Protein 9OQA (pdb70)

Nearest PDB structures (foldseek):
  6z9y-assembly3_C  TM=2.873E-01  e=2.207E-04  Pseudomonas aeruginosa PAO1
  1xkh-assembly3_C  TM=3.467E-01  e=3.235E-03  Pseudomonas aeruginosa
  8the-assembly1_A  TM=3.384E-01  e=3.873E-02  Pseudomonas aeruginosa
  6sml-assembly1_B  TM=2.855E-01  e=7.873E-02  Porphyromonas gingivalis W83
  5fr8-assembly2_B  TM=1.910E-01  e=2.779E-03  Acinetobacter baumannii

Structure (mmCIF, N/CA/C/O backbone):
data_9OQA
#
_entry.id   9OQA
#
_cell.length_a   1.00
_cell.length_b   1.00
_cell.length_c   1.00
_cell.angle_alpha   90.00
_cell.angle_beta   90.00
_cell.angle_gamma   90.00
#
_symmetry.space_group_name_H-M   'P 1'
#
loop_
_entity.id
_entity.type
_entity.pdbx_description
1 polymer 'Autotransporter domain-containing protein'
2 non-polymer 'ZINC ION'
3 non-polymer ARGININE
#
loop_
_atom_site.group_PDB
_atom_site.id
_atom_site.type_symbol
_atom_site.label_atom_id
_atom_site.label_alt_id
_atom_site.label_comp_id
_atom_site.label_asym_id
_atom_site.label_entity_id
_atom_site.label_seq_id
_atom_site.pdbx_PDB_ins_code
_atom_site.Cartn_x
_atom_site.Cartn_y
_atom_site.Cartn_z
_atom_site.occupancy
_atom_site.B_iso_or_equiv
_atom_site.auth_seq_id
_atom_site.auth_comp_id
_atom_site.auth_asym_id
_atom_site.auth_atom_id
_atom_site.pdbx_PDB_model_num
ATOM 1 N N . GLY A 1 38 ? 113.248 134.679 100.003 1.00 81.84 22 GLY A N 1
ATOM 2 C CA . GLY A 1 38 ? 113.969 135.006 98.787 1.00 86.97 22 GLY A CA 1
ATOM 3 C C . GLY A 1 38 ? 113.529 134.175 97.601 1.00 91.24 22 GLY A C 1
ATOM 4 O O . GLY A 1 38 ? 112.739 133.244 97.749 1.00 86.53 22 GLY A O 1
ATOM 5 N N . TYR A 1 39 ? 114.040 134.513 96.421 1.00 96.97 23 TYR A N 1
ATOM 6 C CA . TYR A 1 39 ? 113.665 133.793 95.213 1.00 97.94 23 TYR A CA 1
ATOM 7 C C . TYR A 1 39 ? 114.191 132.363 95.251 1.00 98.03 23 TYR A C 1
ATOM 8 O O . TYR A 1 39 ? 115.273 132.087 95.775 1.00 97.49 23 TYR A O 1
ATOM 17 N N . GLN A 1 40 ? 113.408 131.449 94.687 1.00 98.44 24 GLN A N 1
ATOM 18 C CA . GLN A 1 40 ? 113.779 130.044 94.659 1.00 98.48 24 GLN A CA 1
ATOM 19 C C . GLN A 1 40 ? 114.884 129.813 93.631 1.00 98.61 24 GLN A C 1
ATOM 20 O O . GLN A 1 40 ? 115.326 130.728 92.931 1.00 98.34 24 GLN A O 1
ATOM 26 N N . TYR A 1 41 ? 115.337 128.566 93.539 1.00 98.71 25 TYR A N 1
ATOM 27 C CA . TYR A 1 41 ? 116.414 128.207 92.623 1.00 98.77 25 TYR A CA 1
ATOM 28 C C . TYR A 1 41 ? 115.926 128.324 91.186 1.00 98.71 25 TYR A C 1
ATOM 29 O O . TYR A 1 41 ? 115.086 127.536 90.742 1.00 98.28 25 TYR A O 1
ATOM 38 N N . GLY A 1 42 ? 116.449 129.303 90.457 1.00 98.85 26 GLY A N 1
ATOM 39 C CA . GLY A 1 42 ? 116.191 129.440 89.045 1.00 98.81 26 GLY A CA 1
ATOM 40 C C . GLY A 1 42 ? 115.156 130.481 88.677 1.00 98.81 26 GLY A C 1
ATOM 41 O O . GLY A 1 42 ? 115.087 130.872 87.508 1.00 98.56 26 GLY A O 1
ATOM 42 N N . GLU A 1 43 ? 114.344 130.934 89.633 1.00 98.80 27 GLU A N 1
ATOM 43 C CA . GLU A 1 43 ? 113.345 131.948 89.315 1.00 98.71 27 GLU A CA 1
ATOM 44 C C . GLU A 1 43 ? 114.004 133.238 88.852 1.00 98.75 27 GLU A C 1
ATOM 45 O O . GLU A 1 43 ? 113.564 133.856 87.874 1.00 98.51 27 GLU A O 1
ATOM 51 N N . TYR A 1 44 ? 115.069 133.658 89.538 1.00 98.74 28 TYR A N 1
ATOM 52 C CA . TYR A 1 44 ? 115.802 134.840 89.101 1.00 98.72 28 TYR A CA 1
ATOM 53 C C . TYR A 1 44 ? 116.451 134.607 87.745 1.00 98.83 28 TYR A C 1
ATOM 54 O O . TYR A 1 44 ? 116.542 135.526 86.921 1.00 98.72 28 TYR A O 1
ATOM 63 N N . ALA A 1 45 ? 116.915 133.381 87.499 1.00 98.81 29 ALA A N 1
ATOM 64 C CA . ALA A 1 45 ? 117.447 133.051 86.184 1.00 98.97 29 ALA A CA 1
ATOM 65 C C . ALA A 1 45 ? 116.377 133.201 85.112 1.00 98.92 29 ALA A C 1
ATOM 66 O O . ALA A 1 45 ? 116.644 133.723 84.026 1.00 98.87 29 ALA A O 1
ATOM 68 N N . GLY A 1 46 ? 115.154 132.757 85.402 1.00 98.87 30 GLY A N 1
ATOM 69 C CA . GLY A 1 46 ? 114.070 132.945 84.452 1.00 98.84 30 GLY A CA 1
ATOM 70 C C . GLY A 1 46 ? 113.753 134.408 84.214 1.00 98.85 30 GLY A C 1
ATOM 71 O O . GLY A 1 46 ? 113.506 134.823 83.079 1.00 98.72 30 GLY A O 1
ATOM 72 N N . GLU A 1 47 ? 113.756 135.211 85.280 1.00 98.79 31 GLU A N 1
ATOM 73 C CA . GLU A 1 47 ? 113.481 136.636 85.129 1.00 98.72 31 GLU A CA 1
ATOM 74 C C . GLU A 1 47 ? 114.531 137.309 84.254 1.00 98.89 31 GLU A C 1
ATOM 75 O O . GLU A 1 47 ? 114.201 138.075 83.338 1.00 98.70 31 GLU A O 1
ATOM 81 N N . THR A 1 48 ? 115.810 137.027 84.514 1.00 98.89 32 THR A N 1
ATOM 82 C CA . THR A 1 48 ? 116.853 137.653 83.711 1.00 98.97 32 THR A CA 1
ATOM 83 C C . THR A 1 48 ? 116.863 137.110 82.288 1.00 98.90 32 THR A C 1
ATOM 84 O O . THR A 1 48 ? 117.189 137.847 81.353 1.00 98.89 32 THR A O 1
ATOM 88 N N . LEU A 1 49 ? 116.484 135.843 82.094 1.00 98.98 33 LEU A N 1
ATOM 89 C CA . LEU A 1 49 ? 116.341 135.312 80.743 1.00 98.98 33 LEU A CA 1
ATOM 90 C C . LEU A 1 49 ? 115.250 136.050 79.983 1.00 98.97 33 LEU A C 1
ATOM 91 O O . LEU A 1 49 ? 115.425 136.412 78.813 1.00 98.87 33 LEU A O 1
ATOM 96 N N . GLU A 1 50 ? 114.106 136.270 80.634 1.00 98.85 34 GLU A N 1
ATOM 97 C CA . GLU A 1 50 ? 113.018 136.999 79.993 1.00 98.89 34 GLU A CA 1
ATOM 98 C C . GLU A 1 50 ? 113.457 138.406 79.624 1.00 98.84 34 GLU A C 1
ATOM 99 O O . GLU A 1 50 ? 113.211 138.872 78.506 1.00 98.63 34 GLU A O 1
ATOM 105 N N . ARG A 1 51 ? 114.123 139.095 80.554 1.00 98.93 35 ARG A N 1
ATOM 106 C CA . ARG A 1 51 ? 114.594 140.442 80.253 1.00 98.91 35 ARG A CA 1
ATOM 107 C C . ARG A 1 51 ? 115.581 140.431 79.094 1.00 98.90 35 ARG A C 1
ATOM 108 O O . ARG A 1 51 ? 115.485 141.259 78.180 1.00 98.79 35 ARG A O 1
ATOM 116 N N . LEU A 1 52 ? 116.512 139.475 79.093 1.00 98.94 36 LEU A N 1
ATOM 117 C CA . LEU A 1 52 ? 117.516 139.412 78.039 1.00 98.92 36 LEU A CA 1
ATOM 118 C C . LEU A 1 52 ? 116.881 139.164 76.677 1.00 98.93 36 LEU A C 1
ATOM 119 O O . LEU A 1 52 ? 117.261 139.794 75.683 1.00 98.82 36 LEU A O 1
ATOM 124 N N . ILE A 1 53 ? 115.907 138.256 76.608 1.00 98.99 37 ILE A N 1
ATOM 125 C CA . ILE A 1 53 ? 115.362 137.887 75.306 1.00 98.92 37 ILE A CA 1
ATOM 126 C C . ILE A 1 53 ? 114.293 138.853 74.814 1.00 98.99 37 ILE A C 1
ATOM 127 O O . ILE A 1 53 ? 114.065 138.935 73.601 1.00 98.59 37 ILE A O 1
ATOM 132 N N . THR A 1 54 ? 113.626 139.591 75.701 1.00 98.80 38 THR A N 1
ATOM 133 C CA . THR A 1 54 ? 112.577 140.500 75.256 1.00 98.87 38 THR A CA 1
ATOM 134 C C . THR A 1 54 ? 113.053 141.943 75.153 1.00 98.86 38 THR A C 1
ATOM 135 O O . THR A 1 54 ? 112.799 142.606 74.144 1.00 98.52 38 THR A O 1
ATOM 139 N N . ASP A 1 55 ? 113.737 142.449 76.179 1.00 98.96 39 ASP A N 1
ATOM 140 C CA . ASP A 1 55 ? 114.151 143.845 76.164 1.00 98.89 39 ASP A CA 1
ATOM 141 C C . ASP A 1 55 ? 115.330 144.085 75.233 1.00 98.96 39 ASP A C 1
ATOM 142 O O . ASP A 1 55 ? 115.448 145.175 74.664 1.00 98.66 39 ASP A O 1
ATOM 147 N N . TYR A 1 56 ? 116.208 143.098 75.061 1.00 98.98 40 TYR A N 1
ATOM 148 C CA . TYR A 1 56 ? 117.393 143.236 74.214 1.00 98.92 40 TYR A CA 1
ATOM 149 C C . TYR A 1 56 ? 117.559 142.013 73.319 1.00 98.95 40 TYR A C 1
ATOM 150 O O . TYR A 1 56 ? 118.477 141.207 73.511 1.00 98.83 40 TYR A O 1
ATOM 159 N N . PRO A 1 57 ? 116.690 141.845 72.326 1.00 98.98 41 PRO A N 1
ATOM 160 C CA . PRO A 1 57 ? 116.902 140.793 71.331 1.00 98.95 41 PRO A CA 1
ATOM 161 C C . PRO A 1 57 ? 117.900 141.229 70.269 1.00 98.94 41 PRO A C 1
ATOM 162 O O . PRO A 1 57 ? 118.200 142.412 70.102 1.00 98.70 41 PRO A O 1
ATOM 166 N N . GLY A 1 58 ? 118.411 140.241 69.541 1.00 98.97 42 GLY A N 1
ATOM 167 C CA . GLY A 1 58 ? 119.309 140.524 68.431 1.00 98.89 42 GLY A CA 1
ATOM 168 C C . GLY A 1 58 ? 120.604 141.196 68.829 1.00 98.92 42 GLY A C 1
ATOM 169 O O . GLY A 1 58 ? 121.030 142.155 68.174 1.00 98.58 42 GLY A O 1
ATOM 170 N N . ARG A 1 59 ? 121.242 140.716 69.891 1.00 98.97 43 ARG A N 1
ATOM 171 C CA . ARG A 1 59 ? 122.483 141.306 70.375 1.00 98.84 43 ARG A CA 1
ATOM 172 C C . ARG A 1 59 ? 123.658 140.776 69.564 1.00 98.87 43 ARG A C 1
ATOM 173 O O . ARG A 1 59 ? 123.902 139.566 69.534 1.00 98.67 43 ARG A O 1
ATOM 181 N N . TYR A 1 60 ? 124.384 141.679 68.909 1.00 98.67 44 TYR A N 1
ATOM 182 C CA . TYR A 1 60 ? 125.576 141.312 68.158 1.00 98.64 44 TYR A CA 1
ATOM 183 C C . TYR A 1 60 ? 126.490 142.525 68.077 1.00 98.68 44 TYR A C 1
ATOM 184 O O . TYR A 1 60 ? 126.128 143.629 68.487 1.00 98.31 44 TYR A O 1
ATOM 193 N N . ARG A 1 61 ? 127.687 142.305 67.537 1.00 98.31 45 ARG A N 1
ATOM 194 C CA . ARG A 1 61 ? 128.711 143.341 67.540 1.00 98.13 45 ARG A CA 1
ATOM 195 C C . ARG A 1 61 ? 128.247 144.576 66.777 1.00 98.16 45 ARG A C 1
ATOM 196 O O . ARG A 1 61 ? 127.584 144.477 65.741 1.00 97.42 45 ARG A O 1
ATOM 204 N N . GLY A 1 62 ? 128.606 145.745 67.297 1.00 98.09 46 GLY A N 1
ATOM 205 C CA . GLY A 1 62 ? 128.233 146.998 66.666 1.00 97.62 46 GLY A CA 1
ATOM 206 C C . GLY A 1 62 ? 126.747 147.282 66.675 1.00 98.08 46 GLY A C 1
ATOM 207 O O . GLY A 1 62 ? 126.196 147.711 65.653 1.00 96.85 46 GLY A O 1
ATOM 208 N N . THR A 1 63 ? 126.081 147.049 67.802 1.00 98.68 47 THR A N 1
ATOM 209 C CA . THR A 1 63 ? 124.647 147.264 67.920 1.00 98.79 47 THR A CA 1
ATOM 210 C C . THR A 1 63 ? 124.338 147.979 69.226 1.00 98.86 47 THR A C 1
ATOM 211 O O . THR A 1 63 ? 124.944 147.687 70.261 1.00 98.62 47 THR A O 1
ATOM 215 N N . ALA A 1 64 ? 123.395 148.923 69.171 1.00 98.84 48 ALA A N 1
ATOM 216 C CA . ALA A 1 64 ? 122.900 149.540 70.396 1.00 98.80 48 ALA A CA 1
ATOM 217 C C . ALA A 1 64 ? 122.199 148.519 71.279 1.00 98.88 48 ALA A C 1
ATOM 218 O O . ALA A 1 64 ? 122.253 148.618 72.512 1.00 98.68 48 ALA A O 1
ATOM 220 N N . SER A 1 65 ? 121.535 147.536 70.666 1.00 98.89 49 SER A N 1
ATOM 221 C CA . SER A 1 65 ? 120.952 146.446 71.436 1.00 98.98 49 SER A CA 1
ATOM 222 C C . SER A 1 65 ? 122.026 145.688 72.199 1.00 98.98 49 SER A C 1
ATOM 223 O O . SER A 1 65 ? 121.795 145.240 73.326 1.00 98.84 49 SER A O 1
ATOM 226 N N . PHE A 1 66 ? 123.210 145.536 71.602 1.00 98.98 50 PHE A N 1
ATOM 227 C CA . PHE A 1 66 ? 124.313 144.891 72.305 1.00 98.94 50 PHE A CA 1
ATOM 228 C C . PHE A 1 66 ? 124.740 145.701 73.523 1.00 98.94 50 PHE A C 1
ATOM 229 O O . PHE A 1 66 ? 125.026 145.135 74.582 1.00 98.90 50 PHE A O 1
ATOM 237 N N . ALA A 1 67 ? 124.804 147.028 73.387 1.00 98.81 51 ALA A N 1
ATOM 238 C CA . ALA A 1 67 ? 125.170 147.867 74.525 1.00 98.88 51 ALA A CA 1
ATOM 239 C C . ALA A 1 67 ? 124.126 147.779 75.630 1.00 98.80 51 ALA A C 1
ATOM 240 O O . ALA A 1 67 ? 124.469 147.684 76.816 1.00 98.72 51 ALA A O 1
ATOM 242 N N . GLY A 1 68 ? 122.845 147.806 75.261 1.00 98.85 52 GLY A N 1
ATOM 243 C CA . GLY A 1 68 ? 121.802 147.629 76.258 1.00 98.80 52 GLY A CA 1
ATOM 244 C C . GLY A 1 68 ? 121.872 146.272 76.931 1.00 98.98 52 GLY A C 1
ATOM 245 O O . GLY A 1 68 ? 121.682 146.157 78.143 1.00 98.84 52 GLY A O 1
ATOM 246 N N . ALA A 1 69 ? 122.157 145.227 76.152 1.00 98.93 53 ALA A N 1
ATOM 247 C CA . ALA A 1 69 ? 122.277 143.888 76.713 1.00 98.99 53 ALA A CA 1
ATOM 248 C C . ALA A 1 69 ? 123.454 143.794 77.670 1.00 98.97 53 ALA A C 1
ATOM 249 O O . ALA A 1 69 ? 123.360 143.147 78.715 1.00 98.93 53 ALA A O 1
ATOM 251 N N . SER A 1 70 ? 124.578 144.421 77.326 1.00 98.95 54 SER A N 1
ATOM 252 C CA . SER A 1 70 ? 125.729 144.398 78.221 1.00 98.96 54 SER A CA 1
ATOM 253 C C . SER A 1 70 ? 125.444 145.170 79.502 1.00 98.96 54 SER A C 1
ATOM 254 O O . SER A 1 70 ? 125.845 144.745 80.594 1.00 98.86 54 SER A O 1
ATOM 257 N N . LYS A 1 71 ? 124.753 146.307 79.392 1.00 98.94 55 LYS A N 1
ATOM 258 C CA . LYS A 1 71 ? 124.361 147.036 80.593 1.00 98.86 55 LYS A CA 1
ATOM 259 C C . LYS A 1 71 ? 123.444 146.191 81.464 1.00 98.94 55 LYS A C 1
ATOM 260 O O . LYS A 1 71 ? 123.595 146.159 82.691 1.00 98.72 55 LYS A O 1
ATOM 266 N N . LEU A 1 72 ? 122.492 145.491 80.844 1.00 98.91 56 LEU A N 1
ATOM 267 C CA . LEU A 1 72 ? 121.622 144.589 81.591 1.00 98.93 56 LEU A CA 1
ATOM 268 C C . LEU A 1 72 ? 122.423 143.484 82.263 1.00 98.95 56 LEU A C 1
ATOM 269 O O . LEU A 1 72 ? 122.173 143.140 83.424 1.00 98.86 56 LEU A O 1
ATOM 274 N N . MET A 1 73 ? 123.387 142.914 81.541 1.00 98.90 57 MET A N 1
ATOM 275 C CA . MET A 1 73 ? 124.202 141.840 82.090 1.00 98.97 57 MET A CA 1
ATOM 276 C C . MET A 1 73 ? 124.961 142.315 83.318 1.00 98.94 57 MET A C 1
ATOM 277 O O . MET A 1 73 ? 124.982 141.636 84.350 1.00 98.87 57 MET A O 1
ATOM 282 N N . GLN A 1 74 ? 125.573 143.496 83.230 1.00 98.91 58 GLN A N 1
ATOM 283 C CA . GLN A 1 74 ? 126.284 144.038 84.383 1.00 98.96 58 GLN A CA 1
ATOM 284 C C . GLN A 1 74 ? 125.326 144.340 85.530 1.00 98.81 58 GLN A C 1
ATOM 285 O O . GLN A 1 74 ? 125.656 144.114 86.700 1.00 98.68 58 GLN A O 1
ATOM 291 N N . SER A 1 75 ? 124.134 144.851 85.214 1.00 98.90 59 SER A N 1
ATOM 292 C CA . SER A 1 75 ? 123.182 145.209 86.259 1.00 98.87 59 SER A CA 1
ATOM 293 C C . SER A 1 75 ? 122.631 143.983 86.972 1.00 98.84 59 SER A C 1
ATOM 294 O O . SER A 1 75 ? 122.267 144.065 88.150 1.00 98.57 59 SER A O 1
ATOM 297 N N . ARG A 1 76 ? 122.548 142.848 86.279 1.00 98.90 60 ARG A N 1
ATOM 298 C CA . ARG A 1 76 ? 121.980 141.652 86.891 1.00 98.85 60 ARG A CA 1
ATOM 299 C C . ARG A 1 76 ? 122.886 141.105 87.988 1.00 98.83 60 ARG A C 1
ATOM 300 O O . ARG A 1 76 ? 122.428 140.821 89.101 1.00 98.65 60 ARG A O 1
ATOM 308 N N . LEU A 1 77 ? 124.176 140.960 87.700 1.00 98.94 61 LEU A N 1
ATOM 309 C CA . LEU A 1 77 ? 125.102 140.293 88.604 1.00 98.97 61 LEU A CA 1
ATOM 310 C C . LEU A 1 77 ? 125.912 141.267 89.449 1.00 98.81 61 LEU A C 1
ATOM 311 O O . LEU A 1 77 ? 126.862 140.850 90.118 1.00 97.95 61 LEU A O 1
ATOM 316 N N . GLY A 1 78 ? 125.553 142.550 89.446 1.00 98.72 62 GLY A N 1
ATOM 317 C CA . GLY A 1 78 ? 126.326 143.548 90.162 1.00 98.51 62 GLY A CA 1
ATOM 318 C C . GLY A 1 78 ? 126.239 143.457 91.671 1.00 98.51 62 GLY A C 1
ATOM 319 O O . GLY A 1 78 ? 126.974 144.177 92.355 1.00 97.16 62 GLY A O 1
ATOM 320 N N . PHE A 1 79 ? 125.372 142.599 92.202 1.00 98.72 63 PHE A N 1
ATOM 321 C CA . PHE A 1 79 ? 125.222 142.479 93.647 1.00 98.73 63 PHE A CA 1
ATOM 322 C C . PHE A 1 79 ? 126.440 141.792 94.249 1.00 98.70 63 PHE A C 1
ATOM 323 O O . PHE A 1 79 ? 126.696 140.615 93.978 1.00 98.41 63 PHE A O 1
ATOM 331 N N . GLY A 1 80 ? 127.183 142.524 95.074 1.00 98.53 64 GLY A N 1
ATOM 332 C CA . GLY A 1 80 ? 128.343 141.962 95.734 1.00 98.53 64 GLY A CA 1
ATOM 333 C C . GLY A 1 80 ? 129.555 141.783 94.855 1.00 98.71 64 GLY A C 1
ATOM 334 O O . GLY A 1 80 ? 130.482 141.064 95.238 1.00 98.27 64 GLY A O 1
ATOM 335 N N . TYR A 1 81 ? 129.582 142.413 93.684 1.00 98.85 65 TYR A N 1
ATOM 336 C CA . TYR A 1 81 ? 130.685 142.269 92.748 1.00 98.81 65 TYR A CA 1
ATOM 337 C C . TYR A 1 81 ? 131.120 143.635 92.244 1.00 98.82 65 TYR A C 1
ATOM 338 O O . TYR A 1 81 ? 130.321 144.572 92.167 1.00 98.57 65 TYR A O 1
ATOM 347 N N . GLN A 1 82 ? 132.400 143.738 91.900 1.00 98.84 66 GLN A N 1
ATOM 348 C CA . GLN A 1 82 ? 132.934 144.936 91.260 1.00 98.83 66 GLN A CA 1
ATOM 349 C C . GLN A 1 82 ? 132.940 144.736 89.745 1.00 98.93 66 GLN A C 1
ATOM 350 O O . GLN A 1 82 ? 133.975 144.560 89.102 1.00 98.75 66 GLN A O 1
ATOM 356 N N . THR A 1 83 ? 131.738 144.762 89.181 1.00 98.94 67 THR A N 1
ATOM 357 C CA . THR A 1 83 ? 131.574 144.554 87.750 1.00 98.96 67 THR A CA 1
ATOM 358 C C . THR A 1 83 ? 132.250 145.674 86.970 1.00 98.82 67 THR A C 1
ATOM 359 O O . THR A 1 83 ? 132.098 146.853 87.299 1.00 98.50 67 THR A O 1
ATOM 363 N N . SER A 1 84 ? 132.997 145.304 85.934 1.00 98.89 68 SER A N 1
ATOM 364 C CA . SER A 1 84 ? 133.740 146.268 85.129 1.00 98.80 68 SER A CA 1
ATOM 365 C C . SER A 1 84 ? 133.835 145.739 83.706 1.00 98.97 68 SER A C 1
ATOM 366 O O . SER A 1 84 ? 134.630 144.835 83.431 1.00 98.78 68 SER A O 1
ATOM 369 N N . ARG A 1 85 ? 133.033 146.303 82.806 1.00 98.82 69 ARG A N 1
ATOM 370 C CA . ARG A 1 85 ? 133.095 145.905 81.408 1.00 98.75 69 ARG A CA 1
ATOM 371 C C . ARG A 1 85 ? 134.456 146.257 80.825 1.00 98.76 69 ARG A C 1
ATOM 372 O O . ARG A 1 85 ? 135.023 147.312 81.120 1.00 98.17 69 ARG A O 1
ATOM 380 N N . GLN A 1 86 ? 134.984 145.362 79.997 1.00 98.90 70 GLN A N 1
ATOM 381 C CA . GLN A 1 86 ? 136.298 145.537 79.389 1.00 98.96 70 GLN A CA 1
ATOM 382 C C . GLN A 1 86 ? 136.147 145.442 77.879 1.00 98.95 70 GLN A C 1
ATOM 383 O O . GLN A 1 86 ? 135.828 144.373 77.349 1.00 98.82 70 GLN A O 1
ATOM 389 N N . ASP A 1 87 ? 136.367 146.556 77.190 1.00 98.85 71 ASP A N 1
ATOM 390 C CA . ASP A 1 87 ? 136.307 146.565 75.738 1.00 98.70 71 ASP A CA 1
ATOM 391 C C . ASP A 1 87 ? 137.618 146.059 75.152 1.00 98.89 71 ASP A C 1
ATOM 392 O O . ASP A 1 87 ? 138.702 146.361 75.657 1.00 98.47 71 ASP A O 1
ATOM 397 N N . PHE A 1 88 ? 137.509 145.276 74.084 1.00 98.71 72 PHE A N 1
ATOM 398 C CA . PHE A 1 88 ? 138.652 144.709 73.390 1.00 98.73 72 PHE A CA 1
ATOM 399 C C . PHE A 1 88 ? 138.489 144.941 71.896 1.00 98.79 72 PHE A C 1
ATOM 400 O O . PHE A 1 88 ? 137.405 145.272 71.410 1.00 98.42 72 PHE A O 1
ATOM 408 N N . THR A 1 89 ? 139.586 144.767 71.164 1.00 98.59 73 THR A N 1
ATOM 409 C CA . THR A 1 89 ? 139.579 144.933 69.719 1.00 98.56 73 THR A CA 1
ATOM 410 C C . THR A 1 89 ? 140.390 143.818 69.078 1.00 98.51 73 THR A C 1
ATOM 411 O O . THR A 1 89 ? 141.326 143.284 69.679 1.00 97.98 73 THR A O 1
ATOM 415 N N . TRP A 1 90 ? 140.014 143.464 67.851 1.00 98.16 74 TRP A N 1
ATOM 416 C CA . TRP A 1 90 ? 140.760 142.497 67.062 1.00 97.95 74 TRP A CA 1
ATOM 417 C C . TRP A 1 90 ? 140.701 142.904 65.599 1.00 97.74 74 TRP A C 1
ATOM 418 O O . TRP A 1 90 ? 139.668 143.382 65.123 1.00 95.96 74 TRP A O 1
ATOM 429 N N . ALA A 1 91 ? 141.820 142.721 64.899 1.00 96.80 75 ALA A N 1
ATOM 430 C CA . ALA A 1 91 ? 141.927 143.015 63.470 1.00 95.83 75 ALA A CA 1
ATOM 431 C C . ALA A 1 91 ? 141.581 144.468 63.156 1.00 95.42 75 ALA A C 1
ATOM 432 O O . ALA A 1 91 ? 141.044 144.771 62.088 1.00 89.38 75 ALA A O 1
ATOM 434 N N . GLY A 1 92 ? 141.879 145.376 64.080 1.00 92.73 76 GLY A N 1
ATOM 435 C CA . GLY A 1 92 ? 141.690 146.790 63.823 1.00 90.22 76 GLY A CA 1
ATOM 436 C C . GLY A 1 92 ? 140.307 147.315 64.149 1.00 89.91 76 GLY A C 1
ATOM 437 O O . GLY A 1 92 ? 140.003 147.612 65.308 1.00 80.78 76 GLY A O 1
ATOM 438 N N . ASN A 1 93 ? 139.462 147.442 63.123 1.00 93.11 77 ASN A N 1
ATOM 439 C CA . ASN A 1 93 ? 138.151 148.058 63.305 1.00 92.74 77 ASN A CA 1
ATOM 440 C C . ASN A 1 93 ? 137.226 147.200 64.158 1.00 94.77 77 ASN A C 1
ATOM 441 O O . ASN A 1 93 ? 136.417 147.739 64.922 1.00 90.82 77 ASN A O 1
ATOM 446 N N . ARG A 1 94 ? 137.318 145.878 64.041 1.00 96.95 78 ARG A N 1
ATOM 447 C CA . ARG A 1 94 ? 136.436 144.994 64.793 1.00 97.60 78 ARG A CA 1
ATOM 448 C C . ARG A 1 94 ? 136.727 145.117 66.283 1.00 98.07 78 ARG A C 1
ATOM 449 O O . ARG A 1 94 ? 137.880 144.993 66.709 1.00 97.11 78 ARG A O 1
ATOM 457 N N . SER A 1 95 ? 135.686 145.362 67.076 1.00 98.49 79 SER A N 1
ATOM 458 C CA . SER A 1 95 ? 135.847 145.512 68.514 1.00 98.37 79 SER A CA 1
ATOM 459 C C . SER A 1 95 ? 134.518 145.241 69.203 1.00 98.53 79 SER A C 1
ATOM 460 O O . SER A 1 95 ? 133.447 145.397 68.613 1.00 97.83 79 SER A O 1
ATOM 463 N N . SER A 1 96 ? 134.604 144.838 70.466 1.00 98.70 80 SER A N 1
ATOM 464 C CA . SER A 1 96 ? 133.434 144.555 71.289 1.00 98.78 80 SER A CA 1
ATOM 465 C C . SER A 1 96 ? 133.857 144.674 72.750 1.00 98.71 80 SER A C 1
ATOM 466 O O . SER A 1 96 ? 134.919 145.221 73.059 1.00 98.37 80 SER A O 1
ATOM 469 N N . GLN A 1 97 ? 133.020 144.171 73.654 1.00 98.75 81 GLN A N 1
ATOM 470 C CA . GLN A 1 97 ? 133.339 144.196 75.074 1.00 98.68 81 GLN A CA 1
ATOM 471 C C . GLN A 1 97 ? 132.744 142.966 75.742 1.00 98.83 81 GLN A C 1
ATOM 472 O O . GLN A 1 97 ? 131.810 142.347 75.228 1.00 98.73 81 GLN A O 1
ATOM 478 N N . ASN A 1 98 ? 133.299 142.619 76.901 1.00 98.99 82 ASN A N 1
ATOM 479 C CA . ASN A 1 98 ? 132.820 141.501 77.701 1.00 98.94 82 ASN A CA 1
ATOM 480 C C . ASN A 1 98 ? 132.695 141.933 79.152 1.00 98.90 82 ASN A C 1
ATOM 481 O O . ASN A 1 98 ? 133.575 142.616 79.683 1.00 98.91 82 ASN A O 1
ATOM 486 N N . VAL A 1 99 ? 131.601 141.533 79.788 1.00 98.97 83 VAL A N 1
ATOM 487 C CA . VAL A 1 99 ? 131.353 141.893 81.179 1.00 98.97 83 VAL A CA 1
ATOM 488 C C . VAL A 1 99 ? 132.200 141.011 82.084 1.00 98.98 83 VAL A C 1
ATOM 489 O O . VAL A 1 99 ? 132.251 139.789 81.910 1.00 98.97 83 VAL A O 1
ATOM 493 N N . ILE A 1 100 ? 132.873 141.628 83.048 1.00 98.99 84 ILE A N 1
ATOM 494 C CA . ILE A 1 100 ? 133.665 140.914 84.039 1.00 98.95 84 ILE A CA 1
ATOM 495 C C . ILE A 1 100 ? 133.151 141.302 85.414 1.00 98.91 84 ILE A C 1
ATOM 496 O O . ILE A 1 100 ? 133.123 142.489 85.758 1.00 98.90 84 ILE A O 1
ATOM 501 N N . ALA A 1 101 ? 132.746 140.311 86.194 1.00 98.99 85 ALA A N 1
ATOM 502 C CA . ALA A 1 101 ? 132.404 140.498 87.594 1.00 98.98 85 ALA A CA 1
ATOM 503 C C . ALA A 1 101 ? 133.414 139.732 88.431 1.00 98.99 85 ALA A C 1
ATOM 504 O O . ALA A 1 101 ? 133.655 138.549 88.180 1.00 98.88 85 ALA A O 1
ATOM 506 N N . SER A 1 102 ? 134.011 140.402 89.409 1.00 98.99 86 SER A N 1
ATOM 507 C CA . SER A 1 102 ? 135.075 139.811 90.205 1.00 98.90 86 SER A CA 1
ATOM 508 C C . SER A 1 102 ? 134.713 139.841 91.681 1.00 98.96 86 SER A C 1
ATOM 509 O O . SER A 1 102 ? 134.128 140.812 92.170 1.00 98.71 86 SER A O 1
ATOM 512 N N . ALA A 1 103 ? 135.061 138.766 92.381 1.00 98.93 87 ALA A N 1
ATOM 513 C CA . ALA A 1 103 ? 134.880 138.657 93.820 1.00 98.91 87 ALA A CA 1
ATOM 514 C C . ALA A 1 103 ? 136.238 138.403 94.453 1.00 98.94 87 ALA A C 1
ATOM 515 O O . ALA A 1 103 ? 136.902 137.414 94.097 1.00 98.73 87 ALA A O 1
ATOM 517 N N . PRO A 1 104 ? 136.703 139.257 95.362 1.00 98.78 88 PRO A N 1
ATOM 518 C CA . PRO A 1 104 ? 138.036 139.059 95.944 1.00 98.60 88 PRO A CA 1
ATOM 519 C C . PRO A 1 104 ? 138.150 137.719 96.653 1.00 98.79 88 PRO A C 1
ATOM 520 O O . PRO A 1 104 ? 137.244 137.293 97.372 1.00 98.17 88 PRO A O 1
ATOM 524 N N . GLY A 1 105 ? 139.283 137.063 96.451 1.00 98.78 89 GLY A N 1
ATOM 525 C CA . GLY A 1 105 ? 139.550 135.766 97.053 1.00 98.72 89 GLY A CA 1
ATOM 526 C C . GLY A 1 105 ? 140.797 135.817 97.912 1.00 98.76 89 GLY A C 1
ATOM 527 O O . GLY A 1 105 ? 141.811 136.392 97.512 1.00 98.02 89 GLY A O 1
ATOM 528 N N . SER A 1 106 ? 140.712 135.211 99.099 1.00 98.52 90 SER A N 1
ATOM 529 C CA . SER A 1 106 ? 141.840 135.228 100.024 1.00 98.31 90 SER A CA 1
ATOM 530 C C . SER A 1 106 ? 143.034 134.468 99.462 1.00 98.39 90 SER A C 1
ATOM 531 O O . SER A 1 106 ? 144.180 134.911 99.599 1.00 97.15 90 SER A O 1
ATOM 534 N N . SER A 1 107 ? 142.788 133.323 98.825 1.00 98.59 91 SER A N 1
ATOM 535 C CA . SER A 1 107 ? 143.867 132.504 98.290 1.00 98.51 91 SER A CA 1
ATOM 536 C C . SER A 1 107 ? 144.522 133.113 97.058 1.00 98.48 91 SER A C 1
ATOM 537 O O . SER A 1 107 ? 145.577 132.627 96.637 1.00 97.18 91 SER A O 1
ATOM 540 N N . GLY A 1 108 ? 143.931 134.150 96.472 1.00 98.33 92 GLY A N 1
ATOM 541 C CA . GLY A 1 108 ? 144.525 134.802 95.324 1.00 98.24 92 GLY A CA 1
ATOM 542 C C . GLY A 1 108 ? 144.375 134.066 94.015 1.00 98.61 92 GLY A C 1
ATOM 543 O O . GLY A 1 108 ? 145.000 134.463 93.025 1.00 97.62 92 GLY A O 1
ATOM 544 N N . LYS A 1 109 ? 143.575 133.005 93.973 1.00 98.80 93 LYS A N 1
ATOM 545 C CA . LYS A 1 109 ? 143.351 132.235 92.755 1.00 98.80 93 LYS A CA 1
ATOM 546 C C . LYS A 1 109 ? 141.852 132.180 92.498 1.00 98.97 93 LYS A C 1
ATOM 547 O O . LYS A 1 109 ? 141.109 131.582 93.282 1.00 98.78 93 LYS A O 1
ATOM 553 N N . PHE A 1 110 ? 141.409 132.794 91.406 1.00 98.94 94 PHE A N 1
ATOM 554 C CA . PHE A 1 110 ? 139.989 132.910 91.117 1.00 98.98 94 PHE A CA 1
ATOM 555 C C . PHE A 1 110 ? 139.531 131.847 90.127 1.00 98.92 94 PHE A C 1
ATOM 556 O O . PHE A 1 110 ? 140.323 131.272 89.378 1.00 98.86 94 PHE A O 1
ATOM 564 N N . LEU A 1 111 ? 138.227 131.597 90.137 1.00 98.87 95 LEU A N 1
ATOM 565 C CA . LEU A 1 111 ? 137.579 130.652 89.239 1.00 98.84 95 LEU A CA 1
ATOM 566 C C . LEU A 1 111 ? 136.689 131.420 88.272 1.00 98.99 95 LEU A C 1
ATOM 567 O O . LEU A 1 111 ? 135.892 132.260 88.696 1.00 98.76 95 LEU A O 1
ATOM 572 N N . VAL A 1 112 ? 136.814 131.125 86.982 1.00 98.97 96 VAL A N 1
ATOM 573 C CA . VAL A 1 112 ? 136.163 131.896 85.928 1.00 98.97 96 VAL A CA 1
ATOM 574 C C . VAL A 1 112 ? 134.946 131.138 85.421 1.00 98.90 96 VAL A C 1
ATOM 575 O O . VAL A 1 112 ? 135.044 129.958 85.067 1.00 98.94 96 VAL A O 1
ATOM 579 N N . LEU A 1 113 ? 133.803 131.815 85.373 1.00 98.94 97 LEU A N 1
ATOM 580 C CA . LEU A 1 113 ? 132.556 131.262 84.847 1.00 98.98 97 LEU A CA 1
ATOM 581 C C . LEU A 1 113 ? 132.196 132.032 83.580 1.00 98.91 97 LEU A C 1
ATOM 582 O O . LEU A 1 113 ? 131.433 132.997 83.619 1.00 98.92 97 LEU A O 1
ATOM 587 N N . GLY A 1 114 ? 132.738 131.593 82.448 1.00 98.99 98 GLY A N 1
ATOM 588 C CA . GLY A 1 114 ? 132.505 132.270 81.187 1.00 98.93 98 GLY A CA 1
ATOM 589 C C . GLY A 1 114 ? 131.217 131.811 80.524 1.00 98.97 98 GLY A C 1
ATOM 590 O O . GLY A 1 114 ? 130.882 130.630 80.536 1.00 98.86 98 GLY A O 1
ATOM 591 N N . ALA A 1 115 ? 130.494 132.770 79.953 1.00 98.92 99 ALA A N 1
ATOM 592 C CA . ALA A 1 115 ? 129.298 132.471 79.170 1.00 98.96 99 ALA A CA 1
ATOM 593 C C . ALA A 1 115 ? 128.985 133.683 78.314 1.00 98.98 99 ALA A C 1
ATOM 594 O O . ALA A 1 115 ? 128.671 134.749 78.850 1.00 98.81 99 ALA A O 1
ATOM 596 N N . HIS A 1 116 ? 129.063 133.529 76.998 1.00 98.88 100 HIS A N 1
ATOM 597 C CA . HIS A 1 116 ? 128.829 134.668 76.129 1.00 98.70 100 HIS A CA 1
ATOM 598 C C . HIS A 1 116 ? 127.341 134.989 76.049 1.00 98.84 100 HIS A C 1
ATOM 599 O O . HIS A 1 116 ? 126.482 134.154 76.333 1.00 98.71 100 HIS A O 1
ATOM 606 N N . TYR A 1 117 ? 127.043 136.228 75.672 1.00 98.90 101 TYR A N 1
ATOM 607 C CA . TYR A 1 117 ? 125.674 136.693 75.498 1.00 98.91 101 TYR A CA 1
ATOM 608 C C . TYR A 1 117 ? 125.476 137.251 74.100 1.00 98.99 101 TYR A C 1
ATOM 609 O O . TYR A 1 117 ? 124.793 138.258 73.900 1.00 98.73 101 TYR A O 1
ATOM 618 N N . ASP A 1 118 ? 126.071 136.600 73.109 1.00 98.74 102 ASP A N 1
ATOM 619 C CA . ASP A 1 118 ? 126.027 137.064 71.734 1.00 98.66 102 ASP A CA 1
ATOM 620 C C . ASP A 1 118 ? 125.312 136.040 70.865 1.00 98.64 102 ASP A C 1
ATOM 621 O O . ASP A 1 118 ? 125.326 134.841 71.154 1.00 98.30 102 ASP A O 1
ATOM 626 N N . THR A 1 119 ? 124.681 136.523 69.803 1.00 98.54 103 THR A N 1
ATOM 627 C CA . THR A 1 119 ? 123.973 135.679 68.853 1.00 98.32 103 THR A CA 1
ATOM 628 C C . THR A 1 119 ? 124.706 135.678 67.516 1.00 98.01 103 THR A C 1
ATOM 629 O O . THR A 1 119 ? 125.746 136.319 67.346 1.00 97.63 103 THR A O 1
ATOM 633 N N . TYR A 1 120 ? 124.149 134.942 66.558 1.00 98.06 104 TYR A N 1
ATOM 634 C CA . TYR A 1 120 ? 124.757 134.851 65.239 1.00 97.82 104 TYR A CA 1
ATOM 635 C C . TYR A 1 120 ? 124.773 136.218 64.568 1.00 97.92 104 TYR A C 1
ATOM 636 O O . TYR A 1 120 ? 123.842 137.013 64.720 1.00 97.50 104 TYR A O 1
ATOM 645 N N . TYR A 1 121 ? 125.848 136.491 63.825 1.00 97.48 105 TYR A N 1
ATOM 646 C CA . TYR A 1 121 ? 126.014 137.809 63.221 1.00 97.23 105 TYR A CA 1
ATOM 647 C C . TYR A 1 121 ? 124.912 138.103 62.210 1.00 97.26 105 TYR A C 1
ATOM 648 O O . TYR A 1 121 ? 124.377 139.217 62.169 1.00 96.40 105 TYR A O 1
ATOM 657 N N . GLY A 1 122 ? 124.553 137.118 61.392 1.00 97.61 106 GLY A N 1
ATOM 658 C CA . GLY A 1 122 ? 123.562 137.327 60.355 1.00 97.64 106 GLY A CA 1
ATOM 659 C C . GLY A 1 122 ? 122.131 137.282 60.849 1.00 97.93 106 GLY A C 1
ATOM 660 O O . GLY A 1 122 ? 121.213 136.980 60.081 1.00 97.21 106 GLY A O 1
ATOM 661 N N . ARG A 1 123 ? 121.926 137.578 62.131 1.00 98.27 107 ARG A N 1
ATOM 662 C CA . ARG A 1 123 ? 120.600 137.585 62.748 1.00 98.39 107 ARG A CA 1
ATOM 663 C C . ARG A 1 123 ? 120.417 138.893 63.506 1.00 98.55 107 ARG A C 1
ATOM 664 O O . ARG A 1 123 ? 120.623 138.954 64.726 1.00 98.42 107 ARG A O 1
ATOM 672 N N . PRO A 1 124 ? 120.048 139.966 62.814 1.00 98.80 108 PRO A N 1
ATOM 673 C CA . PRO A 1 124 ? 119.816 141.244 63.490 1.00 98.73 108 PRO A CA 1
ATOM 674 C C . PRO A 1 124 ? 118.410 141.363 64.056 1.00 98.87 108 PRO A C 1
ATOM 675 O O . PRO A 1 124 ? 117.431 140.885 63.480 1.00 98.54 108 PRO A O 1
ATOM 679 N N . THR A 1 125 ? 118.337 142.016 65.218 1.00 98.81 109 THR A N 1
ATOM 680 C CA . THR A 1 125 ? 117.075 142.372 65.875 1.00 98.86 109 THR A CA 1
ATOM 681 C C . THR A 1 125 ? 116.141 141.171 66.008 1.00 98.85 109 THR A C 1
ATOM 682 O O . THR A 1 125 ? 114.935 141.264 65.769 1.00 98.61 109 THR A O 1
ATOM 686 N N . LEU A 1 126 ? 116.703 140.029 66.396 1.00 98.73 110 LEU A N 1
ATOM 687 C CA . LEU A 1 126 ? 115.926 138.816 66.617 1.00 98.77 110 LEU A CA 1
ATOM 688 C C . LEU A 1 126 ? 116.462 138.103 67.847 1.00 98.82 110 LEU A C 1
ATOM 689 O O . LEU A 1 126 ? 117.674 137.905 67.971 1.00 98.72 110 LEU A O 1
ATOM 694 N N . GLN A 1 127 ? 115.562 137.719 68.750 1.00 98.84 111 GLN A N 1
ATOM 695 C CA . GLN A 1 127 ? 115.979 137.123 70.013 1.00 98.91 111 GLN A CA 1
ATOM 696 C C . GLN A 1 127 ? 116.697 135.801 69.783 1.00 98.96 111 GLN A C 1
ATOM 697 O O . GLN A 1 127 ? 116.230 134.945 69.027 1.00 98.77 111 GLN A O 1
ATOM 703 N N . GLY A 1 128 ? 117.848 135.646 70.426 1.00 98.64 112 GLY A N 1
ATOM 704 C CA . GLY A 1 128 ? 118.510 134.362 70.470 1.00 98.64 112 GLY A CA 1
ATOM 705 C C . GLY A 1 128 ? 118.402 133.752 71.850 1.00 98.74 112 GLY A C 1
ATOM 706 O O . GLY A 1 128 ? 119.118 134.159 72.768 1.00 98.63 112 GLY A O 1
ATOM 707 N N . LEU A 1 129 ? 117.511 132.777 72.012 1.00 98.75 113 LEU A N 1
ATOM 708 C CA . LEU A 1 129 ? 117.318 132.132 73.306 1.00 98.85 113 LEU A CA 1
ATOM 709 C C . LEU A 1 129 ? 118.228 130.918 73.444 1.00 98.88 113 LEU A C 1
ATOM 710 O O . LEU A 1 129 ? 119.090 130.874 74.328 1.00 98.69 113 LEU A O 1
ATOM 715 N N . ASP A 1 130 ? 118.063 129.948 72.544 1.00 98.53 114 ASP A N 1
ATOM 716 C CA . ASP A 1 130 ? 118.769 128.679 72.656 1.00 98.45 114 ASP A CA 1
ATOM 717 C C . ASP A 1 130 ? 120.275 128.871 72.623 1.00 98.50 114 ASP A C 1
ATOM 718 O O . ASP A 1 130 ? 121.006 128.167 73.329 1.00 98.37 114 ASP A O 1
ATOM 723 N N . ASP A 1 131 ? 120.760 129.809 71.807 1.00 98.32 115 ASP A N 1
ATOM 724 C CA . ASP A 1 131 ? 122.196 129.951 71.610 1.00 98.29 115 ASP A CA 1
ATOM 725 C C . ASP A 1 131 ? 122.901 130.200 72.934 1.00 98.32 115 ASP A C 1
ATOM 726 O O . ASP A 1 131 ? 123.664 129.347 73.395 1.00 97.82 115 ASP A O 1
ATOM 731 N N . ASN A 1 132 ? 122.668 131.357 73.561 1.00 98.59 116 ASN A N 1
ATOM 732 C CA . ASN A 1 132 ? 123.232 131.520 74.896 1.00 98.74 116 ASN A CA 1
ATOM 733 C C . ASN A 1 132 ? 122.380 132.346 75.854 1.00 98.88 116 ASN A C 1
ATOM 734 O O . ASN A 1 132 ? 122.910 132.794 76.876 1.00 98.63 116 ASN A O 1
ATOM 739 N N . ALA A 1 133 ? 121.101 132.590 75.570 1.00 98.99 117 ALA A N 1
ATOM 740 C CA . ALA A 1 133 ? 120.300 133.333 76.537 1.00 98.94 117 ALA A CA 1
ATOM 741 C C . ALA A 1 133 ? 120.146 132.549 77.832 1.00 98.99 117 ALA A C 1
ATOM 742 O O . ALA A 1 133 ? 120.264 133.111 78.928 1.00 98.93 117 ALA A O 1
ATOM 744 N N . SER A 1 134 ? 119.894 131.243 77.725 1.00 98.93 118 SER A N 1
ATOM 745 C CA . SER A 1 134 ? 119.832 130.406 78.916 1.00 98.98 118 SER A CA 1
ATOM 746 C C . SER A 1 134 ? 121.173 130.378 79.633 1.00 98.98 118 SER A C 1
ATOM 747 O O . SER A 1 134 ? 121.226 130.394 80.868 1.00 98.91 118 SER A O 1
ATOM 750 N N . GLY A 1 135 ? 122.270 130.330 78.876 1.00 98.80 119 GLY A N 1
ATOM 751 C CA . GLY A 1 135 ? 123.583 130.355 79.500 1.00 98.96 119 GLY A CA 1
ATOM 752 C C . GLY A 1 135 ? 123.824 131.630 80.282 1.00 98.92 119 GLY A C 1
ATOM 753 O O . GLY A 1 135 ? 124.307 131.598 81.415 1.00 98.93 119 GLY A O 1
ATOM 754 N N . ALA A 1 136 ? 123.474 132.772 79.691 1.00 98.93 120 ALA A N 1
ATOM 755 C CA . ALA A 1 136 ? 123.634 134.045 80.385 1.00 98.96 120 ALA A CA 1
ATOM 756 C C . ALA A 1 136 ? 122.744 134.116 81.617 1.00 98.90 120 ALA A C 1
ATOM 757 O O . ALA A 1 136 ? 123.158 134.629 82.664 1.00 98.96 120 ALA A O 1
ATOM 759 N N . ALA A 1 137 ? 121.512 133.616 81.509 1.00 98.91 121 ALA A N 1
ATOM 760 C CA . ALA A 1 137 ? 120.609 133.632 82.654 1.00 98.90 121 ALA A CA 1
ATOM 761 C C . ALA A 1 137 ? 121.153 132.783 83.795 1.00 98.95 121 ALA A C 1
ATOM 762 O O . ALA A 1 137 ? 121.158 133.209 84.955 1.00 98.96 121 ALA A O 1
ATOM 764 N N . VAL A 1 138 ? 121.630 131.579 83.482 1.00 98.91 122 VAL A N 1
ATOM 765 C CA . VAL A 1 138 ? 122.188 130.719 84.517 1.00 98.94 122 VAL A CA 1
ATOM 766 C C . VAL A 1 138 ? 123.446 131.342 85.101 1.00 98.93 122 VAL A C 1
ATOM 767 O O . VAL A 1 138 ? 123.715 131.221 86.301 1.00 98.96 122 VAL A O 1
ATOM 771 N N . LEU A 1 139 ? 124.233 132.025 84.270 1.00 98.94 123 LEU A N 1
ATOM 772 C CA . LEU A 1 139 ? 125.451 132.657 84.759 1.00 98.91 123 LEU A CA 1
ATOM 773 C C . LEU A 1 139 ? 125.135 133.776 85.741 1.00 98.92 123 LEU A C 1
ATOM 774 O O . LEU A 1 139 ? 125.760 133.882 86.804 1.00 98.96 123 LEU A O 1
ATOM 779 N N . THR A 1 140 ? 124.166 134.625 85.402 1.00 98.97 124 THR A N 1
ATOM 780 C CA . THR A 1 140 ? 123.760 135.670 86.333 1.00 98.95 124 THR A CA 1
ATOM 781 C C . THR A 1 140 ? 123.165 135.068 87.597 1.00 98.92 124 THR A C 1
ATOM 782 O O . THR A 1 140 ? 123.379 135.583 88.701 1.00 98.88 124 THR A O 1
ATOM 786 N N . GLU A 1 141 ? 122.422 133.969 87.454 1.00 98.96 125 GLU A N 1
ATOM 787 C CA . GLU A 1 141 ? 121.864 133.290 88.617 1.00 98.98 125 GLU A CA 1
ATOM 788 C C . GLU A 1 141 ? 122.964 132.821 89.557 1.00 98.95 125 GLU A C 1
ATOM 789 O O . GLU A 1 141 ? 122.882 133.014 90.773 1.00 98.94 125 GLU A O 1
ATOM 795 N N . ILE A 1 142 ? 124.001 132.192 89.005 1.00 98.96 126 ILE A N 1
ATOM 796 C CA . ILE A 1 142 ? 125.105 131.716 89.830 1.00 98.97 126 ILE A CA 1
ATOM 797 C C . ILE A 1 142 ? 125.821 132.889 90.480 1.00 98.97 126 ILE A C 1
ATOM 798 O O . ILE A 1 142 ? 126.159 132.850 91.670 1.00 98.90 126 ILE A O 1
ATOM 803 N N . ALA A 1 143 ? 126.050 133.957 89.716 1.00 98.96 127 ALA A N 1
ATOM 804 C CA . ALA A 1 143 ? 126.756 135.108 90.262 1.00 98.98 127 ALA A CA 1
ATOM 805 C C . ALA A 1 143 ? 125.993 135.717 91.429 1.00 98.93 127 ALA A C 1
ATOM 806 O O . ALA A 1 143 ? 126.594 136.103 92.438 1.00 98.84 127 ALA A O 1
ATOM 808 N N . ARG A 1 144 ? 124.668 135.814 91.312 1.00 98.99 128 ARG A N 1
ATOM 809 C CA . ARG A 1 144 ? 123.879 136.356 92.414 1.00 98.97 128 ARG A CA 1
ATOM 810 C C . ARG A 1 144 ? 123.820 135.387 93.589 1.00 98.90 128 ARG A C 1
ATOM 811 O O . ARG A 1 144 ? 123.883 135.809 94.748 1.00 98.84 128 ARG A O 1
ATOM 819 N N . ASN A 1 145 ? 123.694 134.087 93.315 1.00 98.97 129 ASN A N 1
ATOM 820 C CA . ASN A 1 145 ? 123.654 133.105 94.390 1.00 98.92 129 ASN A CA 1
ATOM 821 C C . ASN A 1 145 ? 124.964 133.038 95.151 1.00 98.99 129 ASN A C 1
ATOM 822 O O . ASN A 1 145 ? 124.975 132.593 96.302 1.00 98.71 129 ASN A O 1
ATOM 827 N N . LEU A 1 146 ? 126.065 133.449 94.537 1.00 98.91 130 LEU A N 1
ATOM 828 C CA . LEU A 1 146 ? 127.339 133.523 95.234 1.00 98.93 130 LEU A CA 1
ATOM 829 C C . LEU A 1 146 ? 127.608 134.896 95.831 1.00 98.89 130 LEU A C 1
ATOM 830 O O . LEU A 1 146 ? 128.630 135.076 96.500 1.00 98.31 130 LEU A O 1
ATOM 835 N N . GLY A 1 147 ? 126.722 135.863 95.612 1.00 98.88 131 GLY A N 1
ATOM 836 C CA . GLY A 1 147 ? 126.944 137.190 96.144 1.00 98.76 131 GLY A CA 1
ATOM 837 C C . GLY A 1 147 ? 126.879 137.217 97.658 1.00 98.72 131 GLY A C 1
ATOM 838 O O . GLY A 1 147 ? 126.127 136.475 98.289 1.00 98.08 131 GLY A O 1
ATOM 839 N N . GLY A 1 148 ? 127.696 138.084 98.248 1.00 98.69 132 GLY A N 1
ATOM 840 C CA . GLY A 1 148 ? 127.719 138.248 99.684 1.00 98.52 132 GLY A CA 1
ATOM 841 C C . GLY A 1 148 ? 128.295 137.084 100.454 1.00 98.56 132 GLY A C 1
ATOM 842 O O . GLY A 1 148 ? 128.241 137.094 101.689 1.00 97.52 132 GLY A O 1
ATOM 843 N N . ILE A 1 149 ? 128.847 136.086 99.771 1.00 98.79 133 ILE A N 1
ATOM 844 C CA . ILE A 1 149 ? 129.393 134.894 100.406 1.00 98.89 133 ILE A CA 1
ATOM 845 C C . ILE A 1 149 ? 130.908 135.014 100.433 1.00 98.89 133 ILE A C 1
ATOM 846 O O . ILE A 1 149 ? 131.532 135.319 99.409 1.00 98.63 133 ILE A O 1
ATOM 851 N N . ALA A 1 150 ? 131.501 134.790 101.600 1.00 98.75 134 ALA A N 1
ATOM 852 C CA . ALA A 1 150 ? 132.952 134.772 101.695 1.00 98.75 134 ALA A CA 1
ATOM 853 C C . ALA A 1 150 ? 133.495 133.552 100.964 1.00 98.87 134 ALA A C 1
ATOM 854 O O . ALA A 1 150 ? 133.020 132.431 101.167 1.00 98.65 134 ALA A O 1
ATOM 856 N N . LEU A 1 151 ? 134.487 133.771 100.108 1.00 98.87 135 LEU A N 1
ATOM 857 C CA . LEU A 1 151 ? 135.086 132.709 99.315 1.00 98.89 135 LEU A CA 1
ATOM 858 C C . LEU A 1 151 ? 136.587 132.686 99.553 1.00 98.84 135 LEU A C 1
ATOM 859 O O . LEU A 1 151 ? 137.254 133.717 99.420 1.00 98.63 135 LEU A O 1
ATOM 864 N N . GLU A 1 152 ? 137.115 131.514 99.912 1.00 98.97 136 GLU A N 1
ATOM 865 C CA . GLU A 1 152 ? 138.564 131.364 99.980 1.00 98.84 136 GLU A CA 1
ATOM 866 C C . GLU A 1 152 ? 139.188 131.550 98.606 1.00 98.95 136 GLU A C 1
ATOM 867 O O . GLU A 1 152 ? 140.214 132.224 98.465 1.00 98.76 136 GLU A O 1
ATOM 873 N N . ASN A 1 153 ? 138.580 130.964 97.581 1.00 98.94 137 ASN A N 1
ATOM 874 C CA . ASN A 1 153 ? 138.977 131.185 96.199 1.00 98.92 137 ASN A CA 1
ATOM 875 C C . ASN A 1 153 ? 137.957 132.110 95.553 1.00 98.95 137 ASN A C 1
ATOM 876 O O . ASN A 1 153 ? 136.761 131.803 95.536 1.00 98.87 137 ASN A O 1
ATOM 881 N N . GLY A 1 154 ? 138.429 133.234 95.024 1.00 98.92 138 GLY A N 1
ATOM 882 C CA . GLY A 1 154 ? 137.529 134.208 94.451 1.00 98.91 138 GLY A CA 1
ATOM 883 C C . GLY A 1 154 ? 136.807 133.678 93.229 1.00 98.98 138 GLY A C 1
ATOM 884 O O . GLY A 1 154 ? 137.223 132.719 92.584 1.00 98.87 138 GLY A O 1
ATOM 885 N N . LEU A 1 155 ? 135.683 134.312 92.921 1.00 98.96 139 LEU A N 1
ATOM 886 C CA . LEU A 1 155 ? 134.885 133.969 91.756 1.00 98.93 139 LEU A CA 1
ATOM 887 C C . LEU A 1 155 ? 134.926 135.130 90.778 1.00 98.98 139 LEU A C 1
ATOM 888 O O . LEU A 1 155 ? 134.675 136.275 91.161 1.00 98.63 139 LEU A O 1
ATOM 893 N N . GLU A 1 156 ? 135.249 134.838 89.524 1.00 98.90 140 GLU A N 1
ATOM 894 C CA . GLU A 1 156 ? 135.307 135.851 88.476 1.00 98.87 140 GLU A CA 1
ATOM 895 C C . GLU A 1 156 ? 134.312 135.451 87.394 1.00 98.97 140 GLU A C 1
ATOM 896 O O . GLU A 1 156 ? 134.671 134.802 86.410 1.00 98.83 140 GLU A O 1
ATOM 902 N N . VAL A 1 157 ? 133.057 135.851 87.581 1.00 98.98 141 VAL A N 1
ATOM 903 C CA . VAL A 1 157 ? 132.014 135.566 86.606 1.00 98.97 141 VAL A CA 1
ATOM 904 C C . VAL A 1 157 ? 132.237 136.443 85.386 1.00 98.96 141 VAL A C 1
ATOM 905 O O . VAL A 1 157 ? 132.278 137.674 85.490 1.00 98.95 141 VAL A O 1
ATOM 909 N N . VAL A 1 158 ? 132.379 135.820 84.222 1.00 98.96 142 VAL A N 1
ATOM 910 C CA . VAL A 1 158 ? 132.669 136.526 82.982 1.00 98.95 142 VAL A CA 1
ATOM 911 C C . VAL A 1 158 ? 131.533 136.275 82.006 1.00 98.91 142 VAL A C 1
ATOM 912 O O . VAL A 1 158 ? 131.228 135.122 81.686 1.00 98.96 142 VAL A O 1
ATOM 916 N N . GLY A 1 159 ? 130.916 137.348 81.529 1.00 98.90 143 GLY A N 1
ATOM 917 C CA . GLY A 1 159 ? 129.962 137.244 80.446 1.00 98.91 143 GLY A CA 1
ATOM 918 C C . GLY A 1 159 ? 130.596 137.667 79.139 1.00 98.95 143 GLY A C 1
ATOM 919 O O . GLY A 1 159 ? 130.787 138.862 78.898 1.00 98.96 143 GLY A O 1
ATOM 920 N N . PHE A 1 160 ? 130.935 136.704 78.288 1.00 98.80 144 PHE A N 1
ATOM 921 C CA . PHE A 1 160 ? 131.659 137.014 77.066 1.00 98.83 144 PHE A CA 1
ATOM 922 C C . PHE A 1 160 ? 130.730 137.660 76.040 1.00 98.72 144 PHE A C 1
ATOM 923 O O . PHE A 1 160 ? 129.529 137.835 76.260 1.00 98.67 144 PHE A O 1
ATOM 931 N N . GLY A 1 161 ? 131.311 138.025 74.904 1.00 98.77 145 GLY A N 1
ATOM 932 C CA . GLY A 1 161 ? 130.557 138.625 73.822 1.00 98.62 145 GLY A CA 1
ATOM 933 C C . GLY A 1 161 ? 131.287 138.447 72.514 1.00 98.58 145 GLY A C 1
ATOM 934 O O . GLY A 1 161 ? 132.495 138.189 72.484 1.00 98.28 145 GLY A O 1
ATOM 935 N N . ALA A 1 162 ? 130.532 138.581 71.423 1.00 98.21 146 ALA A N 1
ATOM 936 C CA . ALA A 1 162 ? 131.057 138.401 70.069 1.00 98.03 146 ALA A CA 1
ATOM 937 C C . ALA A 1 162 ? 131.695 137.026 69.899 1.00 97.89 146 ALA A C 1
ATOM 938 O O . ALA A 1 162 ? 132.585 136.836 69.067 1.00 97.30 146 ALA A O 1
ATOM 940 N N . GLU A 1 163 ? 131.241 136.057 70.696 1.00 97.72 147 GLU A N 1
ATOM 941 C CA . GLU A 1 163 ? 131.781 134.706 70.599 1.00 97.41 147 GLU A CA 1
ATOM 942 C C . GLU A 1 163 ? 131.442 134.072 69.258 1.00 97.26 147 GLU A C 1
ATOM 943 O O . GLU A 1 163 ? 132.258 133.339 68.688 1.00 96.69 147 GLU A O 1
ATOM 949 N N . GLU A 1 164 ? 130.244 134.339 68.738 1.00 97.30 148 GLU A N 1
ATOM 950 C CA . GLU A 1 164 ? 129.865 133.787 67.444 1.00 97.09 148 GLU A CA 1
ATOM 951 C C . GLU A 1 164 ? 130.727 134.334 66.315 1.00 96.64 148 GLU A C 1
ATOM 952 O O . GLU A 1 164 ? 130.717 133.774 65.214 1.00 95.72 148 GLU A O 1
ATOM 958 N N . GLU A 1 165 ? 131.471 135.412 66.562 1.00 96.77 149 GLU A N 1
ATOM 959 C CA . GLU A 1 165 ? 132.359 136.004 65.573 1.00 96.41 149 GLU A CA 1
ATOM 960 C C . GLU A 1 165 ? 133.721 135.322 65.511 1.00 96.05 149 GLU A C 1
ATOM 961 O O . GLU A 1 165 ? 134.656 135.892 64.936 1.00 94.83 149 GLU A O 1
ATOM 967 N N . GLY A 1 166 ? 133.861 134.130 66.083 1.00 96.46 150 GLY A N 1
ATOM 968 C CA . GLY A 1 166 ? 135.128 133.428 66.047 1.00 96.00 150 GLY A CA 1
ATOM 969 C C . GLY A 1 166 ? 135.833 133.376 67.386 1.00 96.25 150 GLY A C 1
ATOM 970 O O . GLY A 1 166 ? 137.061 133.481 67.451 1.00 95.54 150 GLY A O 1
ATOM 971 N N . LEU A 1 167 ? 135.057 133.222 68.462 1.00 97.02 151 LEU A N 1
ATOM 972 C CA . LEU A 1 167 ? 135.585 133.123 69.823 1.00 97.27 151 LEU A CA 1
ATOM 973 C C . LEU A 1 167 ? 136.444 134.329 70.182 1.00 97.69 151 LEU A C 1
ATOM 974 O O . LEU A 1 167 ? 137.427 134.209 70.917 1.00 97.42 151 LEU A O 1
ATOM 979 N N . ARG A 1 168 ? 136.077 135.500 69.660 1.00 97.65 152 ARG A N 1
ATOM 980 C CA . ARG A 1 168 ? 136.891 136.691 69.876 1.00 97.85 152 ARG A CA 1
ATOM 981 C C . ARG A 1 168 ? 136.920 137.085 71.346 1.00 98.18 152 ARG A C 1
ATOM 982 O O . ARG A 1 168 ? 137.972 137.469 71.869 1.00 98.11 152 ARG A O 1
ATOM 990 N N . GLY A 1 169 ? 135.778 136.996 72.028 1.00 98.25 153 GLY A N 1
ATOM 991 C CA . GLY A 1 169 ? 135.723 137.438 73.413 1.00 98.40 153 GLY A CA 1
ATOM 992 C C . GLY A 1 169 ? 136.631 136.631 74.321 1.00 98.40 153 GLY A C 1
ATOM 993 O O . GLY A 1 169 ? 137.387 137.188 75.121 1.00 98.48 153 GLY A O 1
ATOM 994 N N . SER A 1 170 ? 136.583 135.305 74.195 1.00 98.55 154 SER A N 1
ATOM 995 C CA . SER A 1 170 ? 137.396 134.455 75.058 1.00 98.57 154 SER A CA 1
ATOM 996 C C . SER A 1 170 ? 138.881 134.628 74.771 1.00 98.69 154 SER A C 1
ATOM 997 O O . SER A 1 170 ? 139.692 134.724 75.701 1.00 98.53 154 SER A O 1
ATOM 1000 N N . ARG A 1 171 ? 139.257 134.658 73.492 1.00 98.40 155 ARG A N 1
ATOM 1001 C CA . ARG A 1 171 ? 140.663 134.827 73.147 1.00 98.32 155 ARG A CA 1
ATOM 1002 C C . ARG A 1 171 ? 141.181 136.176 73.619 1.00 98.46 155 ARG A C 1
ATOM 1003 O O . ARG A 1 171 ? 142.303 136.274 74.126 1.00 98.29 155 ARG A O 1
ATOM 1011 N N . ALA A 1 172 ? 140.375 137.229 73.471 1.00 98.86 156 ALA A N 1
ATOM 1012 C CA . ALA A 1 172 ? 140.781 138.542 73.957 1.00 98.83 156 ALA A CA 1
ATOM 1013 C C . ALA A 1 172 ? 140.913 138.553 75.473 1.00 98.80 156 ALA A C 1
ATOM 1014 O O . ALA A 1 172 ? 141.829 139.177 76.019 1.00 98.71 156 ALA A O 1
ATOM 1016 N N . TYR A 1 173 ? 140.000 137.876 76.171 1.00 98.95 157 TYR A N 1
ATOM 1017 C CA . TYR A 1 173 ? 140.098 137.793 77.623 1.00 98.97 157 TYR A CA 1
ATOM 1018 C C . TYR A 1 173 ? 141.386 137.100 78.041 1.00 98.90 157 TYR A C 1
ATOM 1019 O O . TYR A 1 173 ? 142.088 137.560 78.949 1.00 98.84 157 TYR A O 1
ATOM 1028 N N . VAL A 1 174 ? 141.717 135.990 77.380 1.00 98.94 158 VAL A N 1
ATOM 1029 C CA . VAL A 1 174 ? 142.945 135.271 77.708 1.00 98.80 158 VAL A CA 1
ATOM 1030 C C . VAL A 1 174 ? 144.166 136.123 77.381 1.00 98.88 158 VAL A C 1
ATOM 1031 O O . VAL A 1 174 ? 145.159 136.120 78.119 1.00 98.58 158 VAL A O 1
ATOM 1035 N N . GLU A 1 175 ? 144.109 136.872 76.278 1.00 98.72 159 GLU A N 1
ATOM 1036 C CA . GLU A 1 175 ? 145.196 137.782 75.935 1.00 98.59 159 GLU A CA 1
ATOM 1037 C C . GLU A 1 175 ? 145.391 138.835 77.016 1.00 98.66 159 GLU A C 1
ATOM 1038 O O . GLU A 1 175 ? 146.527 139.152 77.388 1.00 98.16 159 GLU A O 1
ATOM 1044 N N . SER A 1 176 ? 144.292 139.386 77.536 1.00 98.75 160 SER A N 1
ATOM 1045 C CA . SER A 1 176 ? 144.391 140.363 78.613 1.00 98.65 160 SER A CA 1
ATOM 1046 C C . SER A 1 176 ? 144.973 139.758 79.882 1.00 98.66 160 SER A C 1
ATOM 1047 O O . SER A 1 176 ? 145.509 140.494 80.717 1.00 98.26 160 SER A O 1
ATOM 1050 N N . LEU A 1 177 ? 144.878 138.442 80.047 1.00 98.72 161 LEU A N 1
ATOM 1051 C CA . LEU A 1 177 ? 145.487 137.789 81.195 1.00 98.72 161 LEU A CA 1
ATOM 1052 C C . LEU A 1 177 ? 147.006 137.825 81.088 1.00 98.55 161 LEU A C 1
ATOM 1053 O O . LEU A 1 177 ? 147.576 137.606 80.016 1.00 97.99 161 LEU A O 1
ATOM 1058 N N . ASP A 1 178 ? 147.661 138.107 82.209 1.00 98.54 162 ASP A N 1
ATOM 1059 C CA . ASP A 1 178 ? 149.111 138.139 82.286 1.00 98.47 162 ASP A CA 1
ATOM 1060 C C . ASP A 1 178 ? 149.618 136.850 82.928 1.00 98.53 162 ASP A C 1
ATOM 1061 O O . ASP A 1 178 ? 148.861 135.903 83.159 1.00 97.98 162 ASP A O 1
ATOM 1066 N N . ALA A 1 179 ? 150.919 136.810 83.224 1.00 98.34 163 ALA A N 1
ATOM 1067 C CA . ALA A 1 179 ? 151.507 135.614 83.816 1.00 98.24 163 ALA A CA 1
ATOM 1068 C C . ALA A 1 179 ? 150.898 135.308 85.178 1.00 98.36 163 ALA A C 1
ATOM 1069 O O . ALA A 1 179 ? 150.615 134.146 85.491 1.00 97.84 163 ALA A O 1
ATOM 1071 N N . SER A 1 180 ? 150.695 136.335 86.005 1.00 98.31 164 SER A N 1
ATOM 1072 C CA . SER A 1 180 ? 150.164 136.104 87.344 1.00 98.32 164 SER A CA 1
ATOM 1073 C C . SER A 1 180 ? 148.744 135.556 87.290 1.00 98.54 164 SER A C 1
ATOM 1074 O O . SER A 1 180 ? 148.409 134.599 87.998 1.00 98.17 164 SER A O 1
ATOM 1077 N N . GLN A 1 181 ? 147.893 136.149 86.450 1.00 98.59 165 GLN A N 1
ATOM 1078 C CA . GLN A 1 181 ? 146.518 135.673 86.347 1.00 98.69 165 GLN A CA 1
ATOM 1079 C C . GLN A 1 181 ? 146.466 134.253 85.800 1.00 98.75 165 GLN A C 1
ATOM 1080 O O . GLN A 1 181 ? 145.694 133.421 86.289 1.00 98.62 165 GLN A O 1
ATOM 1086 N N . ARG A 1 182 ? 147.285 133.953 84.790 1.00 98.54 166 ARG A N 1
ATOM 1087 C CA . ARG A 1 182 ? 147.305 132.601 84.240 1.00 98.45 166 ARG A CA 1
ATOM 1088 C C . ARG A 1 182 ? 147.809 131.594 85.265 1.00 98.56 166 ARG A C 1
ATOM 1089 O O . ARG A 1 182 ? 147.337 130.452 85.304 1.00 98.20 166 ARG A O 1
ATOM 1097 N N . ALA A 1 183 ? 148.774 131.990 86.094 1.00 98.56 167 ALA A N 1
ATOM 1098 C CA . ALA A 1 183 ? 149.212 131.116 87.176 1.00 98.51 167 ALA A CA 1
ATOM 1099 C C . ALA A 1 183 ? 148.099 130.903 88.195 1.00 98.61 167 ALA A C 1
ATOM 1100 O O . ALA A 1 183 ? 147.939 129.798 88.725 1.00 98.34 167 ALA A O 1
ATOM 1102 N N . ASN A 1 184 ? 147.315 131.942 88.472 1.00 98.79 168 ASN A N 1
ATOM 1103 C CA . ASN A 1 184 ? 146.278 131.891 89.491 1.00 98.89 168 ASN A CA 1
ATOM 1104 C C . ASN A 1 184 ? 144.932 131.417 88.958 1.00 98.88 168 ASN A C 1
ATOM 1105 O O . ASN A 1 184 ? 143.949 131.432 89.702 1.00 98.78 168 ASN A O 1
ATOM 1110 N N . LEU A 1 185 ? 144.858 131.007 87.695 1.00 98.99 169 LEU A N 1
ATOM 1111 C CA . LEU A 1 185 ? 143.612 130.472 87.159 1.00 98.94 169 LEU A CA 1
ATOM 1112 C C . LEU A 1 185 ? 143.346 129.086 87.725 1.00 98.91 169 LEU A C 1
ATOM 1113 O O . LEU A 1 185 ? 143.854 128.090 87.204 1.00 98.73 169 LEU A O 1
ATOM 1118 N N . LEU A 1 186 ? 142.552 129.013 88.793 1.00 98.93 170 LEU A N 1
ATOM 1119 C CA . LEU A 1 186 ? 142.239 127.718 89.383 1.00 98.84 170 LEU A CA 1
ATOM 1120 C C . LEU A 1 186 ? 141.479 126.832 88.408 1.00 98.82 170 LEU A C 1
ATOM 1121 O O . LEU A 1 186 ? 141.578 125.602 88.480 1.00 98.52 170 LEU A O 1
ATOM 1126 N N . GLY A 1 187 ? 140.728 127.430 87.492 1.00 98.96 171 GLY A N 1
ATOM 1127 C CA . GLY A 1 187 ? 139.997 126.656 86.512 1.00 98.99 171 GLY A CA 1
ATOM 1128 C C . GLY A 1 187 ? 139.086 127.549 85.697 1.00 98.99 171 GLY A C 1
ATOM 1129 O O . GLY A 1 187 ? 139.132 128.776 85.800 1.00 98.88 171 GLY A O 1
ATOM 1130 N N . MET A 1 188 ? 138.256 126.905 84.882 1.00 98.92 172 MET A N 1
ATOM 1131 C CA . MET A 1 188 ? 137.327 127.624 84.024 1.00 98.97 172 MET A CA 1
ATOM 1132 C C . MET A 1 188 ? 136.082 126.779 83.822 1.00 98.92 172 MET A C 1
ATOM 1133 O O . MET A 1 188 ? 136.181 125.577 83.562 1.00 98.86 172 MET A O 1
ATOM 1138 N N . ILE A 1 189 ? 134.920 127.413 83.939 1.00 98.96 173 ILE A N 1
ATOM 1139 C CA . ILE A 1 189 ? 133.632 126.788 83.673 1.00 98.96 173 ILE A CA 1
ATOM 1140 C C . ILE A 1 189 ? 132.941 127.606 82.597 1.00 98.98 173 ILE A C 1
ATOM 1141 O O . ILE A 1 189 ? 132.884 128.836 82.691 1.00 98.88 173 ILE A O 1
ATOM 1146 N N . ASN A 1 190 ? 132.426 126.933 81.579 1.00 98.87 174 ASN A N 1
ATOM 1147 C CA . ASN A 1 190 ? 131.827 127.594 80.435 1.00 98.76 174 ASN A CA 1
ATOM 1148 C C . ASN A 1 190 ? 130.370 127.177 80.301 1.00 98.75 174 ASN A C 1
ATOM 1149 O O . ASN A 1 190 ? 130.000 126.047 80.624 1.00 98.51 174 ASN A O 1
ATOM 1154 N N . LEU A 1 191 ? 129.542 128.101 79.829 1.00 98.80 175 LEU A N 1
ATOM 1155 C CA . LEU A 1 191 ? 128.127 127.846 79.614 1.00 98.77 175 LEU A CA 1
ATOM 1156 C C . LEU A 1 191 ? 127.759 128.184 78.179 1.00 98.63 175 LEU A C 1
ATOM 1157 O O . LEU A 1 191 ? 128.265 129.157 77.613 1.00 98.34 175 LEU A O 1
ATOM 1162 N N . ASP A 1 192 ? 126.882 127.372 77.595 1.00 98.67 176 ASP A N 1
ATOM 1163 C CA . ASP A 1 192 ? 126.417 127.589 76.234 1.00 98.55 176 ASP A CA 1
ATOM 1164 C C . ASP A 1 192 ? 125.263 126.638 75.959 1.00 98.41 176 ASP A C 1
ATOM 1165 O O . ASP A 1 192 ? 125.330 125.463 76.326 1.00 97.73 176 ASP A O 1
ATOM 1170 N N . SER A 1 193 ? 124.210 127.156 75.328 1.00 98.56 177 SER A N 1
ATOM 1171 C CA . SER A 1 193 ? 123.082 126.363 74.834 1.00 98.45 177 SER A CA 1
ATOM 1172 C C . SER A 1 193 ? 122.522 125.444 75.923 1.00 98.48 177 SER A C 1
ATOM 1173 O O . SER A 1 193 ? 122.594 124.219 75.849 1.00 98.09 177 SER A O 1
ATOM 1176 N N . LEU A 1 194 ? 121.958 126.080 76.948 1.00 98.56 178 LEU A N 1
ATOM 1177 C CA . LEU A 1 194 ? 121.488 125.385 78.138 1.00 98.67 178 LEU A CA 1
ATOM 1178 C C . LEU A 1 194 ? 119.996 125.064 78.102 1.00 98.51 178 LEU A C 1
ATOM 1179 O O . LEU A 1 194 ? 119.404 124.815 79.157 1.00 98.31 178 LEU A O 1
ATOM 1184 N N . VAL A 1 195 ? 119.370 125.070 76.927 1.00 98.67 179 VAL A N 1
ATOM 1185 C CA . VAL A 1 195 ? 117.936 124.803 76.856 1.00 98.66 179 VAL A CA 1
ATOM 1186 C C . VAL A 1 195 ? 117.608 123.699 75.858 1.00 98.53 179 VAL A C 1
ATOM 1187 O O . VAL A 1 195 ? 116.917 122.732 76.197 1.00 98.23 179 VAL A O 1
ATOM 1191 N N . THR A 1 196 ? 118.088 123.841 74.621 1.00 98.41 180 THR A N 1
ATOM 1192 C CA . THR A 1 196 ? 117.611 122.990 73.534 1.00 98.39 180 THR A CA 1
ATOM 1193 C C . THR A 1 196 ? 117.907 121.519 73.797 1.00 98.30 180 THR A C 1
ATOM 1194 O O . THR A 1 196 ? 117.040 120.658 73.610 1.00 98.03 180 THR A O 1
ATOM 1198 N N . GLY A 1 197 ? 119.123 121.212 74.235 1.00 98.37 181 GLY A N 1
ATOM 1199 C CA . GLY A 1 197 ? 119.507 119.832 74.455 1.00 98.21 181 GLY A CA 1
ATOM 1200 C C . GLY A 1 197 ? 118.666 119.120 75.491 1.00 98.45 181 GLY A C 1
ATOM 1201 O O . GLY A 1 197 ? 118.514 119.597 76.619 1.00 98.18 181 GLY A O 1
ATOM 1202 N N . ASP A 1 198 ? 118.109 117.970 75.112 1.00 98.58 182 ASP A N 1
ATOM 1203 C CA . ASP A 1 198 ? 117.277 117.209 76.036 1.00 98.59 182 ASP A CA 1
ATOM 1204 C C . ASP A 1 198 ? 118.103 116.661 77.191 1.00 98.64 182 ASP A C 1
ATOM 1205 O O . ASP A 1 198 ? 117.734 116.814 78.361 1.00 98.31 182 ASP A O 1
ATOM 1210 N N . LYS A 1 199 ? 119.229 116.027 76.884 1.00 98.66 183 LYS A N 1
ATOM 1211 C CA . LYS A 1 199 ? 120.131 115.496 77.895 1.00 98.61 183 LYS A CA 1
ATOM 1212 C C . LYS A 1 199 ? 121.295 116.462 78.066 1.00 98.67 183 LYS A C 1
ATOM 1213 O O . LYS A 1 199 ? 122.060 116.691 77.124 1.00 98.28 183 LYS A O 1
ATOM 1219 N N . MET A 1 200 ? 121.418 117.032 79.259 1.00 98.80 184 MET A N 1
ATOM 1220 C CA . MET A 1 200 ? 122.506 117.956 79.530 1.00 98.89 184 MET A CA 1
ATOM 1221 C C . MET A 1 200 ? 123.821 117.202 79.686 1.00 98.85 184 MET A C 1
ATOM 1222 O O . MET A 1 200 ? 123.855 116.037 80.088 1.00 98.71 184 MET A O 1
ATOM 1227 N N . TYR A 1 201 ? 124.913 117.883 79.355 1.00 98.72 185 TYR A N 1
ATOM 1228 C CA . TYR A 1 201 ? 126.244 117.310 79.431 1.00 98.70 185 TYR A CA 1
ATOM 1229 C C . TYR A 1 201 ? 127.175 118.285 80.132 1.00 98.75 185 TYR A C 1
ATOM 1230 O O . TYR A 1 201 ? 126.907 119.486 80.210 1.00 98.67 185 TYR A O 1
ATOM 1239 N N . ALA A 1 202 ? 128.274 117.748 80.655 1.00 98.82 186 ALA A N 1
ATOM 1240 C CA . ALA A 1 202 ? 129.318 118.569 81.268 1.00 98.83 186 ALA A CA 1
ATOM 1241 C C . ALA A 1 202 ? 130.646 117.853 81.025 1.00 98.80 186 ALA A C 1
ATOM 1242 O O . ALA A 1 202 ? 131.052 116.994 81.808 1.00 98.72 186 ALA A O 1
ATOM 1244 N N . HIS A 1 203 ? 131.316 118.227 79.942 1.00 98.70 187 HIS A N 1
ATOM 1245 C CA . HIS A 1 203 ? 132.535 117.562 79.509 1.00 98.60 187 HIS A CA 1
ATOM 1246 C C . HIS A 1 203 ? 133.723 118.502 79.639 1.00 98.69 187 HIS A C 1
ATOM 1247 O O . HIS A 1 203 ? 133.602 119.707 79.407 1.00 98.51 187 HIS A O 1
ATOM 1254 N N . ALA A 1 204 ? 134.870 117.940 80.002 1.00 98.63 188 ALA A N 1
ATOM 1255 C CA . ALA A 1 204 ? 136.078 118.724 80.212 1.00 98.62 188 ALA A CA 1
ATOM 1256 C C . ALA A 1 204 ? 136.692 119.096 78.864 1.00 98.54 188 ALA A C 1
ATOM 1257 O O . ALA A 1 204 ? 136.103 118.879 77.801 1.00 98.05 188 ALA A O 1
ATOM 1259 N N . GLY A 1 205 ? 137.889 119.670 78.893 1.00 98.27 189 GLY A N 1
ATOM 1260 C CA . GLY A 1 205 ? 138.511 120.150 77.681 1.00 98.06 189 GLY A CA 1
ATOM 1261 C C . GLY A 1 205 ? 139.228 119.066 76.902 1.00 98.00 189 GLY A C 1
ATOM 1262 O O . GLY A 1 205 ? 139.431 117.947 77.368 1.00 97.51 189 GLY A O 1
ATOM 1263 N N . SER A 1 206 ? 139.627 119.429 75.682 1.00 97.40 190 SER A N 1
ATOM 1264 C CA . SER A 1 206 ? 140.379 118.525 74.822 1.00 97.18 190 SER A CA 1
ATOM 1265 C C . SER A 1 206 ? 141.788 118.266 75.332 1.00 97.51 190 SER A C 1
ATOM 1266 O O . SER A 1 206 ? 142.469 117.382 74.803 1.00 96.66 190 SER A O 1
ATOM 1269 N N . ASN A 1 207 ? 142.243 119.017 76.330 1.00 97.85 191 ASN A N 1
ATOM 1270 C CA . ASN A 1 207 ? 143.537 118.780 76.953 1.00 98.06 191 ASN A CA 1
ATOM 1271 C C . ASN A 1 207 ? 143.477 117.723 78.048 1.00 98.34 191 ASN A C 1
ATOM 1272 O O . ASN A 1 207 ? 144.497 117.465 78.695 1.00 97.74 191 ASN A O 1
ATOM 1277 N N . SER A 1 208 ? 142.311 117.113 78.272 1.00 98.24 192 SER A N 1
ATOM 1278 C CA . SER A 1 208 ? 142.191 116.067 79.280 1.00 98.41 192 SER A CA 1
ATOM 1279 C C . SER A 1 208 ? 142.939 114.796 78.895 1.00 98.35 192 SER A C 1
ATOM 1280 O O . SER A 1 208 ? 143.208 113.965 79.768 1.00 97.81 192 SER A O 1
ATOM 1283 N N . VAL A 1 209 ? 143.277 114.626 77.616 1.00 98.16 193 VAL A N 1
ATOM 1284 C CA . VAL A 1 209 ? 143.962 113.411 77.186 1.00 97.84 193 VAL A CA 1
ATOM 1285 C C . VAL A 1 209 ? 145.363 113.340 77.782 1.00 97.94 193 VAL A C 1
ATOM 1286 O O . VAL A 1 209 ? 145.858 112.254 78.108 1.00 96.83 193 VAL A O 1
ATOM 1290 N N . SER A 1 210 ? 146.027 114.487 77.932 1.00 97.65 194 SER A N 1
ATOM 1291 C CA . SER A 1 210 ? 147.378 114.491 78.482 1.00 97.26 194 SER A CA 1
ATOM 1292 C C . SER A 1 210 ? 147.356 114.245 79.985 1.00 97.68 194 SER A C 1
ATOM 1293 O O . SER A 1 210 ? 147.913 113.256 80.473 1.00 96.19 194 SER A O 1
ATOM 1296 N N . ASN A 1 211 ? 146.710 115.135 80.737 1.00 98.18 195 ASN A N 1
ATOM 1297 C CA . ASN A 1 211 ? 146.612 114.981 82.179 1.00 98.31 195 ASN A CA 1
ATOM 1298 C C . ASN A 1 211 ? 145.291 114.322 82.527 1.00 98.53 195 ASN A C 1
ATOM 1299 O O . ASN A 1 211 ? 144.230 114.908 82.260 1.00 98.37 195 ASN A O 1
ATOM 1304 N N . PRO A 1 212 ? 145.295 113.123 83.107 1.00 98.38 196 PRO A N 1
ATOM 1305 C CA . PRO A 1 212 ? 144.028 112.522 83.544 1.00 98.34 196 PRO A CA 1
ATOM 1306 C C . PRO A 1 212 ? 143.331 113.318 84.630 1.00 98.54 196 PRO A C 1
ATOM 1307 O O . PRO A 1 212 ? 142.118 113.164 84.808 1.00 98.21 196 PRO A O 1
ATOM 1311 N N . ALA A 1 213 ? 144.053 114.165 85.359 1.00 98.57 197 ALA A N 1
ATOM 1312 C CA . ALA A 1 213 ? 143.471 114.975 86.419 1.00 98.58 197 ALA A CA 1
ATOM 1313 C C . ALA A 1 213 ? 142.948 116.314 85.921 1.00 98.62 197 ALA A C 1
ATOM 1314 O O . ALA A 1 213 ? 142.501 117.128 86.734 1.00 98.43 197 ALA A O 1
ATOM 1316 N N . LEU A 1 214 ? 143.006 116.565 84.613 1.00 98.72 198 LEU A N 1
ATOM 1317 C CA . LEU A 1 214 ? 142.511 117.829 84.079 1.00 98.84 198 LEU A CA 1
ATOM 1318 C C . LEU A 1 214 ? 141.007 117.960 84.278 1.00 98.81 198 LEU A C 1
ATOM 1319 O O . LEU A 1 214 ? 140.509 119.044 84.599 1.00 98.56 198 LEU A O 1
ATOM 1324 N N . GLY A 1 215 ? 140.268 116.869 84.099 1.00 98.87 199 GLY A N 1
ATOM 1325 C CA . GLY A 1 215 ? 138.824 116.907 84.219 1.00 98.82 199 GLY A CA 1
ATOM 1326 C C . GLY A 1 215 ? 138.331 116.852 85.650 1.00 98.88 199 GLY A C 1
ATOM 1327 O O . GLY A 1 215 ? 137.333 116.185 85.951 1.00 98.67 199 GLY A O 1
ATOM 1328 N N . ALA A 1 216 ? 139.030 117.550 86.547 1.00 98.82 200 ALA A N 1
ATOM 1329 C CA . ALA A 1 216 ? 138.605 117.586 87.940 1.00 98.76 200 ALA A CA 1
ATOM 1330 C C . ALA A 1 216 ? 137.233 118.227 88.075 1.00 98.85 200 ALA A C 1
ATOM 1331 O O . ALA A 1 216 ? 136.391 117.752 88.845 1.00 98.65 200 ALA A O 1
ATOM 1333 N N . TYR A 1 217 ? 136.988 119.307 87.333 1.00 98.96 201 TYR A N 1
ATOM 1334 C CA . TYR A 1 217 ? 135.679 119.946 87.392 1.00 98.99 201 TYR A CA 1
ATOM 1335 C C . TYR A 1 217 ? 134.605 119.035 86.821 1.00 98.94 201 TYR A C 1
ATOM 1336 O O . TYR A 1 217 ? 133.485 118.985 87.340 1.00 98.83 201 TYR A O 1
ATOM 1345 N N . ARG A 1 218 ? 134.925 118.314 85.748 1.00 98.97 202 ARG A N 1
ATOM 1346 C CA . ARG A 1 218 ? 133.984 117.344 85.205 1.00 98.97 202 ARG A CA 1
ATOM 1347 C C . ARG A 1 218 ? 133.612 116.313 86.258 1.00 98.96 202 ARG A C 1
ATOM 1348 O O . ARG A 1 218 ? 132.431 116.007 86.459 1.00 98.84 202 ARG A O 1
ATOM 1356 N N . GLU A 1 219 ? 134.612 115.782 86.961 1.00 98.85 203 GLU A N 1
ATOM 1357 C CA . GLU A 1 219 ? 134.329 114.775 87.977 1.00 98.87 203 GLU A CA 1
ATOM 1358 C C . GLU A 1 219 ? 133.520 115.359 89.129 1.00 98.85 203 GLU A C 1
ATOM 1359 O O . GLU A 1 219 ? 132.595 114.712 89.634 1.00 98.56 203 GLU A O 1
ATOM 1365 N N . GLN A 1 220 ? 133.848 116.581 89.557 1.00 98.81 204 GLN A N 1
ATOM 1366 C CA . GLN A 1 220 ? 133.117 117.192 90.663 1.00 98.76 204 GLN A CA 1
ATOM 1367 C C . GLN A 1 220 ? 131.664 117.447 90.294 1.00 98.80 204 GLN A C 1
ATOM 1368 O O . GLN A 1 220 ? 130.758 117.184 91.094 1.00 98.70 204 GLN A O 1
ATOM 1374 N N . ILE A 1 221 ? 131.417 117.963 89.088 1.00 98.98 205 ILE A N 1
ATOM 1375 C CA . ILE A 1 221 ? 130.041 118.231 88.693 1.00 98.99 205 ILE A CA 1
ATOM 1376 C C . ILE A 1 221 ? 129.281 116.927 88.496 1.00 98.90 205 ILE A C 1
ATOM 1377 O O . ILE A 1 221 ? 128.087 116.852 88.804 1.00 98.93 205 ILE A O 1
ATOM 1382 N N . LEU A 1 222 ? 129.945 115.877 88.002 1.00 98.93 206 LEU A N 1
ATOM 1383 C CA . LEU A 1 222 ? 129.285 114.579 87.920 1.00 98.90 206 LEU A CA 1
ATOM 1384 C C . LEU A 1 222 ? 128.901 114.075 89.304 1.00 98.84 206 LEU A C 1
ATOM 1385 O O . LEU A 1 222 ? 127.785 113.583 89.507 1.00 98.69 206 LEU A O 1
ATOM 1390 N N . ARG A 1 223 ? 129.809 114.208 90.272 1.00 98.60 207 ARG A N 1
ATOM 1391 C CA . ARG A 1 223 ? 129.510 113.785 91.635 1.00 98.46 207 ARG A CA 1
ATOM 1392 C C . ARG A 1 223 ? 128.332 114.560 92.207 1.00 98.58 207 ARG A C 1
ATOM 1393 O O . ARG A 1 223 ? 127.432 113.975 92.823 1.00 98.22 207 ARG A O 1
ATOM 1401 N N . ILE A 1 224 ? 128.313 115.877 92.005 1.00 98.70 208 ILE A N 1
ATOM 1402 C CA . ILE A 1 224 ? 127.237 116.689 92.562 1.00 98.76 208 ILE A CA 1
ATOM 1403 C C . ILE A 1 224 ? 125.909 116.355 91.894 1.00 98.77 208 ILE A C 1
ATOM 1404 O O . ILE A 1 224 ? 124.874 116.250 92.562 1.00 98.57 208 ILE A O 1
ATOM 1409 N N . ALA A 1 225 ? 125.914 116.179 90.571 1.00 98.99 209 ALA A N 1
ATOM 1410 C CA . ALA A 1 225 ? 124.686 115.823 89.872 1.00 98.96 209 ALA A CA 1
ATOM 1411 C C . ALA A 1 225 ? 124.163 114.476 90.342 1.00 98.93 209 ALA A C 1
ATOM 1412 O O . ALA A 1 225 ? 122.951 114.296 90.512 1.00 98.72 209 ALA A O 1
ATOM 1414 N N . ARG A 1 226 ? 125.061 113.514 90.555 1.00 98.89 210 ARG A N 1
ATOM 1415 C CA . ARG A 1 226 ? 124.640 112.216 91.068 1.00 98.68 210 ARG A CA 1
ATOM 1416 C C . ARG A 1 226 ? 124.060 112.338 92.472 1.00 98.64 210 ARG A C 1
ATOM 1417 O O . ARG A 1 226 ? 123.049 111.701 92.790 1.00 98.09 210 ARG A O 1
ATOM 1425 N N . GLU A 1 227 ? 124.678 113.158 93.325 1.00 98.38 211 GLU A N 1
ATOM 1426 C CA . GLU A 1 227 ? 124.214 113.261 94.703 1.00 97.82 211 GLU A CA 1
ATOM 1427 C C . GLU A 1 227 ? 122.957 114.110 94.851 1.00 98.02 211 GLU A C 1
ATOM 1428 O O . GLU A 1 227 ? 122.276 114.003 95.876 1.00 97.28 211 GLU A O 1
ATOM 1434 N N . LEU A 1 228 ? 122.632 114.947 93.869 1.00 98.41 212 LEU A N 1
ATOM 1435 C CA . LEU A 1 228 ? 121.466 115.816 93.952 1.00 98.51 212 LEU A CA 1
ATOM 1436 C C . LEU A 1 228 ? 120.309 115.350 93.080 1.00 98.60 212 LEU A C 1
ATOM 1437 O O . LEU A 1 228 ? 119.372 116.122 92.854 1.00 98.19 212 LEU A O 1
ATOM 1442 N N . ASP A 1 229 ? 120.353 114.112 92.585 1.00 98.77 213 ASP A N 1
ATOM 1443 C CA . ASP A 1 229 ? 119.305 113.563 91.724 1.00 98.79 213 ASP A CA 1
ATOM 1444 C C . ASP A 1 229 ? 119.092 114.416 90.478 1.00 98.80 213 ASP A C 1
ATOM 1445 O O . ASP A 1 229 ? 117.971 114.545 89.984 1.00 98.32 213 ASP A O 1
ATOM 1450 N N . ILE A 1 230 ? 120.166 115.006 89.964 1.00 98.82 214 ILE A N 1
ATOM 1451 C CA . ILE A 1 230 ? 120.129 115.842 88.772 1.00 98.87 214 ILE A CA 1
ATOM 1452 C C . ILE A 1 230 ? 120.729 115.034 87.622 1.00 98.90 214 ILE A C 1
ATOM 1453 O O . ILE A 1 230 ? 121.928 114.720 87.649 1.00 98.77 214 ILE A O 1
ATOM 1458 N N . PRO A 1 231 ? 119.949 114.674 86.604 1.00 98.81 215 PRO A N 1
ATOM 1459 C CA . PRO A 1 231 ? 120.492 113.874 85.496 1.00 98.86 215 PRO A CA 1
ATOM 1460 C C . PRO A 1 231 ? 121.467 114.697 84.668 1.00 98.81 215 PRO A C 1
ATOM 1461 O O . PRO A 1 231 ? 121.093 115.705 84.067 1.00 98.58 215 PRO A O 1
ATOM 1465 N N . LEU A 1 232 ? 122.726 114.261 84.642 1.00 98.85 216 LEU A N 1
ATOM 1466 C CA . LEU A 1 232 ? 123.766 114.973 83.901 1.00 98.90 216 LEU A CA 1
ATOM 1467 C C . LEU A 1 232 ? 124.730 113.936 83.333 1.00 98.92 216 LEU A C 1
ATOM 1468 O O . LEU A 1 232 ? 125.569 113.401 84.063 1.00 98.81 216 LEU A O 1
ATOM 1473 N N . PHE A 1 233 ? 124.609 113.667 82.039 1.00 98.98 217 PHE A N 1
ATOM 1474 C CA . PHE A 1 233 ? 125.511 112.745 81.367 1.00 98.88 217 PHE A CA 1
ATOM 1475 C C . PHE A 1 233 ? 126.817 113.463 81.036 1.00 98.87 217 PHE A C 1
ATOM 1476 O O . PHE A 1 233 ? 127.073 114.584 81.482 1.00 98.61 217 PHE A O 1
ATOM 1484 N N . THR A 1 234 ? 127.664 112.809 80.247 1.00 98.89 218 THR A N 1
ATOM 1485 C CA . THR A 1 234 ? 128.902 113.394 79.758 1.00 98.82 218 THR A CA 1
ATOM 1486 C C . THR A 1 234 ? 129.071 112.977 78.304 1.00 98.89 218 THR A C 1
ATOM 1487 O O . THR A 1 234 ? 128.225 112.278 77.738 1.00 98.56 218 THR A O 1
ATOM 1491 N N . ASN A 1 235 ? 130.165 113.404 77.691 1.00 98.52 219 ASN A N 1
ATOM 1492 C CA . ASN A 1 235 ? 130.406 113.062 76.295 1.00 98.56 219 ASN A CA 1
ATOM 1493 C C . ASN A 1 235 ? 130.699 111.573 76.175 1.00 98.68 219 ASN A C 1
ATOM 1494 O O . ASN A 1 235 ? 131.678 111.094 76.761 1.00 98.38 219 ASN A O 1
ATOM 1499 N N . PRO A 1 236 ? 129.890 110.807 75.437 1.00 98.54 220 PRO A N 1
ATOM 1500 C CA . PRO A 1 236 ? 130.144 109.363 75.328 1.00 98.40 220 PRO A CA 1
ATOM 1501 C C . PRO A 1 236 ? 131.434 109.025 74.608 1.00 98.49 220 PRO A C 1
ATOM 1502 O O . PRO A 1 236 ? 131.945 107.912 74.782 1.00 97.26 220 PRO A O 1
ATOM 1506 N N . GLY A 1 237 ? 131.974 109.940 73.807 1.00 98.11 221 GLY A N 1
ATOM 1507 C CA . GLY A 1 237 ? 133.184 109.650 73.067 1.00 98.03 221 GLY A CA 1
ATOM 1508 C C . GLY A 1 237 ? 133.000 108.674 71.933 1.00 98.23 221 GLY A C 1
ATOM 1509 O O . GLY A 1 237 ? 133.975 108.062 71.490 1.00 96.76 221 GLY A O 1
ATOM 1510 N N . LEU A 1 238 ? 131.767 108.506 71.451 1.00 98.20 222 LEU A N 1
ATOM 1511 C CA . LEU A 1 238 ? 131.519 107.576 70.356 1.00 98.10 222 LEU A CA 1
ATOM 1512 C C . LEU A 1 238 ? 132.265 107.996 69.097 1.00 98.02 222 LEU A C 1
ATOM 1513 O O . LEU A 1 238 ? 132.856 107.158 68.406 1.00 96.45 222 LEU A O 1
ATOM 1518 N N . ASN A 1 239 ? 132.257 109.288 68.787 1.00 96.99 223 ASN A N 1
ATOM 1519 C CA . ASN A 1 239 ? 132.930 109.785 67.597 1.00 96.53 223 ASN A CA 1
ATOM 1520 C C . ASN A 1 239 ? 134.421 109.925 67.871 1.00 96.65 223 ASN A C 1
ATOM 1521 O O . ASN A 1 239 ? 134.825 110.575 68.840 1.00 95.33 223 ASN A O 1
ATOM 1526 N N . ALA A 1 240 ? 135.238 109.310 67.015 1.00 96.02 224 ALA A N 1
ATOM 1527 C CA . ALA A 1 240 ? 136.683 109.428 67.159 1.00 95.69 224 ALA A CA 1
ATOM 1528 C C . ALA A 1 240 ? 137.182 110.831 66.842 1.00 95.72 224 ALA A C 1
ATOM 1529 O O . ALA A 1 240 ? 138.307 111.174 67.220 1.00 93.61 224 ALA A O 1
ATOM 1531 N N . GLU A 1 241 ? 136.373 111.645 66.159 1.00 94.75 225 GLU A N 1
ATOM 1532 C CA . GLU A 1 241 ? 136.796 113.000 65.822 1.00 94.07 225 GLU A CA 1
ATOM 1533 C C . GLU A 1 241 ? 136.984 113.856 67.066 1.00 94.53 225 GLU A C 1
ATOM 1534 O O . GLU A 1 241 ? 137.806 114.779 67.063 1.00 93.07 225 GLU A O 1
ATOM 1540 N N . TYR A 1 242 ? 136.241 113.571 68.131 1.00 95.35 226 TYR A N 1
ATOM 1541 C CA . TYR A 1 242 ? 136.362 114.329 69.362 1.00 95.62 226 TYR A CA 1
ATOM 1542 C C . TYR A 1 242 ? 136.811 113.418 70.497 1.00 96.30 226 TYR A C 1
ATOM 1543 O O . TYR A 1 242 ? 136.440 112.241 70.537 1.00 95.94 226 TYR A O 1
ATOM 1552 N N . PRO A 1 243 ? 137.617 113.931 71.426 1.00 97.26 227 PRO A N 1
ATOM 1553 C CA . PRO A 1 243 ? 138.102 113.089 72.525 1.00 97.36 227 PRO A CA 1
ATOM 1554 C C . PRO A 1 243 ? 136.961 112.621 73.415 1.00 97.75 227 PRO A C 1
ATOM 1555 O O . PRO A 1 243 ? 135.942 113.297 73.567 1.00 97.48 227 PRO A O 1
ATOM 1559 N N . ALA A 1 244 ? 137.144 111.441 74.001 1.00 98.17 228 ALA A N 1
ATOM 1560 C CA . ALA A 1 244 ? 136.120 110.870 74.863 1.00 98.31 228 ALA A CA 1
ATOM 1561 C C . ALA A 1 244 ? 135.954 111.715 76.118 1.00 98.47 228 ALA A C 1
ATOM 1562 O O . ALA A 1 244 ? 136.931 112.029 76.803 1.00 98.11 228 ALA A O 1
ATOM 1564 N N . GLY A 1 245 ? 134.712 112.084 76.417 1.00 98.46 229 GLY A N 1
ATOM 1565 C CA . GLY A 1 245 ? 134.420 112.852 77.607 1.00 98.55 229 GLY A CA 1
ATOM 1566 C C . GLY A 1 245 ? 134.765 114.321 77.534 1.00 98.69 229 GLY A C 1
ATOM 1567 O O . GLY A 1 245 ? 134.751 114.991 78.572 1.00 98.29 229 GLY A O 1
ATOM 1568 N N . THR A 1 246 ? 135.082 114.846 76.351 1.00 98.16 230 THR A N 1
ATOM 1569 C CA . THR A 1 246 ? 135.469 116.241 76.199 1.00 97.99 230 THR A CA 1
ATOM 1570 C C . THR A 1 246 ? 134.636 116.906 75.113 1.00 97.70 230 THR A C 1
ATOM 1571 O O . THR A 1 246 ? 134.221 116.266 74.144 1.00 97.05 230 THR A O 1
ATOM 1575 N N . GLY A 1 247 ? 134.401 118.207 75.285 1.00 97.12 231 GLY A N 1
ATOM 1576 C CA . GLY A 1 247 ? 133.732 119.013 74.290 1.00 96.62 231 GLY A CA 1
ATOM 1577 C C . GLY A 1 247 ? 134.707 119.859 73.489 1.00 96.53 231 GLY A C 1
ATOM 1578 O O . GLY A 1 247 ? 135.928 119.754 73.620 1.00 94.79 231 GLY A O 1
ATOM 1579 N N . CYS A 1 248 ? 134.144 120.723 72.647 1.00 96.22 232 CYS A N 1
ATOM 1580 C CA . CYS A 1 248 ? 134.953 121.553 71.764 1.00 95.74 232 CYS A CA 1
ATOM 1581 C C . CYS A 1 248 ? 134.101 122.686 71.212 1.00 96.12 232 CYS A C 1
ATOM 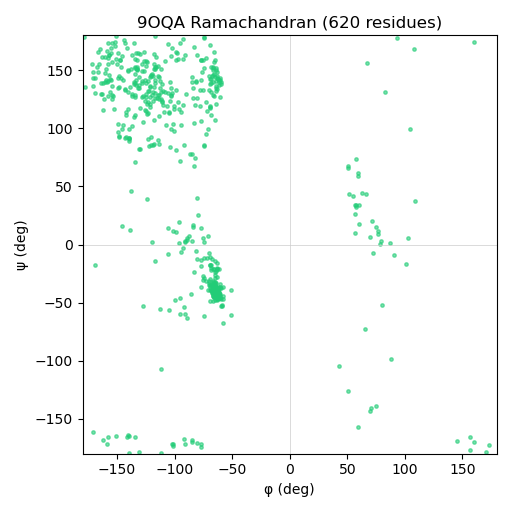1582 O O . CYS A 1 248 ? 132.874 122.691 71.341 1.00 93.65 232 CYS A O 1
ATOM 1585 N N . CYS A 1 249 ? 134.781 123.651 70.589 1.00 95.34 233 CYS A N 1
ATOM 1586 C CA . CYS A 1 249 ? 134.149 124.764 69.879 1.00 95.08 233 CYS A CA 1
ATOM 1587 C C . CYS A 1 249 ? 133.260 125.590 70.811 1.00 95.46 233 CYS A C 1
ATOM 1588 O O . CYS A 1 249 ? 132.056 125.743 70.601 1.00 88.41 233 CYS A O 1
ATOM 1591 N N . SER A 1 250 ? 133.885 126.127 71.851 1.00 97.07 234 SER A N 1
ATOM 1592 C CA . SER A 1 250 ? 133.203 127.002 72.795 1.00 97.46 234 SER A CA 1
ATOM 1593 C C . SER A 1 250 ? 134.230 127.976 73.361 1.00 97.78 234 SER A C 1
ATOM 1594 O O . SER A 1 250 ? 135.328 128.125 72.815 1.00 97.20 234 SER A O 1
ATOM 1597 N N . ASP A 1 251 ? 133.875 128.640 74.463 1.00 97.94 235 ASP A N 1
ATOM 1598 C CA . ASP A 1 251 ? 134.738 129.675 75.022 1.00 98.08 235 ASP A CA 1
ATOM 1599 C C . ASP A 1 251 ? 136.062 129.114 75.526 1.00 97.98 235 ASP A C 1
ATOM 1600 O O . ASP A 1 251 ? 137.091 129.795 75.452 1.00 97.60 235 ASP A O 1
ATOM 1605 N N . GLY A 1 252 ? 136.067 127.883 76.024 1.00 97.97 236 GLY A N 1
ATOM 1606 C CA . GLY A 1 252 ? 137.275 127.334 76.605 1.00 97.96 236 GLY A CA 1
ATOM 1607 C C . GLY A 1 252 ? 138.340 126.929 75.615 1.00 97.90 236 GLY A C 1
ATOM 1608 O O . GLY A 1 252 ? 139.378 126.401 76.028 1.00 97.32 236 GLY A O 1
ATOM 1609 N N . GLU A 1 253 ? 138.109 127.143 74.318 1.00 97.65 237 GLU A N 1
ATOM 1610 C CA . GLU A 1 253 ? 139.143 126.857 73.330 1.00 97.31 237 GLU A CA 1
ATOM 1611 C C . GLU A 1 253 ? 140.405 127.658 73.618 1.00 97.59 237 GLU A C 1
ATOM 1612 O O . GLU A 1 253 ? 141.522 127.167 73.421 1.00 96.95 237 GLU A O 1
ATOM 1618 N N . SER A 1 254 ? 140.246 128.894 74.091 1.00 97.89 238 SER A N 1
ATOM 1619 C CA . SER A 1 254 ? 141.402 129.696 74.471 1.00 97.96 238 SER A CA 1
ATOM 1620 C C . SER A 1 254 ? 141.970 129.260 75.818 1.00 97.94 238 SER A C 1
ATOM 1621 O O . SER A 1 254 ? 143.191 129.268 76.008 1.00 97.49 238 SER A O 1
ATOM 1624 N N . PHE A 1 255 ? 141.105 128.877 76.761 1.00 98.47 239 PHE A N 1
ATOM 1625 C CA . PHE A 1 255 ? 141.574 128.424 78.066 1.00 98.49 239 PHE A CA 1
ATOM 1626 C C . PHE A 1 255 ? 142.345 127.115 77.985 1.00 98.15 239 PHE A C 1
ATOM 1627 O O . PHE A 1 255 ? 143.115 126.806 78.900 1.00 97.41 239 PHE A O 1
ATOM 1635 N N . ASN A 1 256 ? 142.154 126.343 76.914 1.00 97.79 240 ASN A N 1
ATOM 1636 C CA . ASN A 1 256 ? 142.885 125.089 76.763 1.00 97.08 240 ASN A CA 1
ATOM 1637 C C . ASN A 1 256 ? 144.389 125.300 76.657 1.00 97.10 240 ASN A C 1
ATOM 1638 O O . ASN A 1 256 ? 145.148 124.338 76.812 1.00 94.48 240 ASN A O 1
ATOM 1643 N N . GLY A 1 257 ? 144.835 126.530 76.393 1.00 96.50 241 GLY A N 1
ATOM 1644 C CA . GLY A 1 257 ? 146.254 126.800 76.239 1.00 96.55 241 GLY A CA 1
ATOM 1645 C C . GLY A 1 257 ? 147.083 126.506 77.472 1.00 97.18 241 GLY A C 1
ATOM 1646 O O . GLY A 1 257 ? 148.300 126.323 77.360 1.00 95.06 241 GLY A O 1
ATOM 1647 N N . MET A 1 258 ? 146.459 126.456 78.644 1.00 97.69 242 MET A N 1
ATOM 1648 C CA . MET A 1 258 ? 147.151 126.151 79.884 1.00 97.67 242 MET A CA 1
ATOM 1649 C C . MET A 1 258 ? 146.599 124.869 80.489 1.00 97.75 242 MET A C 1
ATOM 1650 O O . MET A 1 258 ? 145.456 124.478 80.237 1.00 96.22 242 MET A O 1
ATOM 1655 N N . ASP A 1 259 ? 147.436 124.212 81.293 1.00 97.89 243 ASP A N 1
ATOM 1656 C CA . ASP A 1 259 ? 147.074 122.949 81.936 1.00 97.71 243 ASP A CA 1
ATOM 1657 C C . ASP A 1 259 ? 146.286 123.242 83.213 1.00 98.26 243 ASP A C 1
ATOM 1658 O O . ASP A 1 259 ? 146.722 122.992 84.339 1.00 97.29 243 ASP A O 1
ATOM 1663 N N . ILE A 1 260 ? 145.089 123.783 83.012 1.00 98.63 244 ILE A N 1
ATOM 1664 C CA . ILE A 1 260 ? 144.182 124.133 84.100 1.00 98.79 244 ILE A CA 1
ATOM 1665 C C . ILE A 1 260 ? 142.859 123.427 83.838 1.00 98.81 244 ILE A C 1
ATOM 1666 O O . ILE A 1 260 ? 142.547 123.121 82.678 1.00 98.70 244 ILE A O 1
ATOM 1671 N N . PRO A 1 261 ? 142.066 123.128 84.864 1.00 98.83 245 PRO A N 1
ATOM 1672 C CA . PRO A 1 261 ? 140.779 122.469 84.622 1.00 98.83 245 PRO A CA 1
ATOM 1673 C C . PRO A 1 261 ? 139.892 123.315 83.723 1.00 98.91 245 PRO A C 1
ATOM 1674 O O . PRO A 1 261 ? 139.849 124.541 83.835 1.00 98.80 245 PRO A O 1
ATOM 1678 N N . VAL A 1 262 ? 139.195 122.645 82.809 1.00 98.87 246 VAL A N 1
ATOM 1679 C CA . VAL A 1 262 ? 138.256 123.281 81.896 1.00 98.86 246 VAL A CA 1
ATOM 1680 C C . VAL A 1 262 ? 136.980 122.459 81.900 1.00 98.80 246 VAL A C 1
ATOM 1681 O O . VAL A 1 262 ? 137.030 121.226 81.955 1.00 98.70 246 VAL A O 1
ATOM 1685 N N . LEU A 1 263 ? 135.838 123.135 81.845 1.00 98.84 247 LEU A N 1
ATOM 1686 C CA . LEU A 1 263 ? 134.546 122.458 81.877 1.00 98.89 247 LEU A CA 1
ATOM 1687 C C . LEU A 1 263 ? 133.592 123.169 80.932 1.00 98.75 247 LEU A C 1
ATOM 1688 O O . LEU A 1 263 ? 133.191 124.304 81.195 1.00 98.57 247 LEU A O 1
ATOM 1693 N N . PHE A 1 264 ? 133.222 122.506 79.842 1.00 98.63 248 PHE A N 1
ATOM 1694 C CA . PHE A 1 264 ? 132.153 122.991 78.983 1.00 98.50 248 PHE A CA 1
ATOM 1695 C C . PHE A 1 264 ? 130.843 122.410 79.488 1.00 98.65 248 PHE A C 1
ATOM 1696 O O . PHE A 1 264 ? 130.741 121.199 79.700 1.00 98.44 248 PHE A O 1
ATOM 1704 N N . ILE A 1 265 ? 129.850 123.266 79.691 1.00 98.62 249 ILE A N 1
ATOM 1705 C CA . ILE A 1 265 ? 128.528 122.835 80.121 1.00 98.76 249 ILE A CA 1
ATOM 1706 C C . ILE A 1 265 ? 127.549 123.214 79.026 1.00 98.55 249 ILE A C 1
ATOM 1707 O O . ILE A 1 265 ? 127.234 124.396 78.846 1.00 98.20 249 ILE A O 1
ATOM 1712 N N . GLU A 1 266 ? 127.069 122.216 78.295 1.00 98.46 250 GLU A N 1
ATOM 1713 C CA . GLU A 1 266 ? 126.164 122.420 77.180 1.00 98.23 250 GLU A CA 1
ATOM 1714 C C . GLU A 1 266 ? 125.024 121.420 77.275 1.00 98.34 250 GLU A C 1
ATOM 1715 O O . GLU A 1 266 ? 125.129 120.389 77.941 1.00 98.13 250 GLU A O 1
ATOM 1721 N N . ALA A 1 267 ? 123.926 121.743 76.608 1.00 98.30 251 ALA A N 1
ATOM 1722 C CA . ALA A 1 267 ? 122.799 120.831 76.464 1.00 98.27 251 ALA A CA 1
ATOM 1723 C C . ALA A 1 267 ? 122.702 120.453 74.992 1.00 98.07 251 ALA A C 1
ATOM 1724 O O . ALA A 1 267 ? 122.349 121.289 74.154 1.00 97.55 251 ALA A O 1
ATOM 1726 N N . THR A 1 268 ? 123.015 119.199 74.684 1.00 97.91 252 THR A N 1
ATOM 1727 C CA . THR A 1 268 ? 122.991 118.692 73.317 1.00 97.89 252 THR A CA 1
ATOM 1728 C C . THR A 1 268 ? 122.456 117.265 73.349 1.00 98.04 252 THR A C 1
ATOM 1729 O O . THR A 1 268 ? 121.876 116.823 74.345 1.00 97.64 252 THR A O 1
ATOM 1733 N N . ASN A 1 269 ? 122.639 116.543 72.243 1.00 97.79 253 ASN A N 1
ATOM 1734 C CA . ASN A 1 269 ? 122.260 115.131 72.150 1.00 97.79 253 ASN A CA 1
ATOM 1735 C C . ASN A 1 269 ? 123.333 114.437 71.312 1.00 97.62 253 ASN A C 1
ATOM 1736 O O . ASN A 1 269 ? 123.240 114.387 70.083 1.00 97.04 253 ASN A O 1
ATOM 1741 N N . TRP A 1 270 ? 124.347 113.897 71.987 1.00 97.72 254 TRP A N 1
ATOM 1742 C CA . TRP A 1 270 ? 125.493 113.320 71.295 1.00 97.65 254 TRP A CA 1
ATOM 1743 C C . TRP A 1 270 ? 125.197 111.971 70.657 1.00 97.78 254 TRP A C 1
ATOM 1744 O O . TRP A 1 270 ? 126.016 111.490 69.867 1.00 96.96 254 TRP A O 1
ATOM 1755 N N . GLU A 1 271 ? 124.066 111.351 70.975 1.00 98.25 255 GLU A N 1
ATOM 1756 C CA . GLU A 1 271 ? 123.696 110.072 70.385 1.00 98.23 255 GLU A CA 1
ATOM 1757 C C . GLU A 1 271 ? 122.863 110.228 69.121 1.00 98.18 255 GLU A C 1
ATOM 1758 O O . GLU A 1 271 ? 122.457 109.218 68.537 1.00 97.25 255 GLU A O 1
ATOM 1764 N N . LEU A 1 272 ? 122.604 111.458 68.687 1.00 97.59 256 LEU A N 1
ATOM 1765 C CA . LEU A 1 272 ? 121.748 111.731 67.544 1.00 97.42 256 LEU A CA 1
ATOM 1766 C C . LEU A 1 272 ? 122.544 112.422 66.445 1.00 97.04 256 LEU A C 1
ATOM 1767 O O . LEU A 1 272 ? 123.516 113.134 66.713 1.00 95.54 256 LEU A O 1
ATOM 1772 N N . GLY A 1 273 ? 122.120 112.199 65.202 1.00 96.03 257 GLY A N 1
ATOM 1773 C CA . GLY A 1 273 ? 122.778 112.837 64.075 1.00 95.40 257 GLY A CA 1
ATOM 1774 C C . GLY A 1 273 ? 124.169 112.279 63.850 1.00 96.07 257 GLY A C 1
ATOM 1775 O O . GLY A 1 273 ? 124.428 111.084 64.033 1.00 94.48 257 GLY A O 1
ATOM 1776 N N . ASP A 1 274 ? 125.084 113.159 63.453 1.00 94.80 258 ASP A N 1
ATOM 1777 C CA . ASP A 1 274 ? 126.468 112.784 63.200 1.00 94.97 258 ASP A CA 1
ATOM 1778 C C . ASP A 1 274 ? 127.269 112.594 64.479 1.00 95.69 258 ASP A C 1
ATOM 1779 O O . ASP A 1 274 ? 128.503 112.548 64.418 1.00 94.59 258 ASP A O 1
ATOM 1784 N N . LEU A 1 275 ? 126.593 112.489 65.625 1.00 96.31 259 LEU A N 1
ATOM 1785 C CA . LEU A 1 275 ? 127.236 112.299 66.924 1.00 96.85 259 LEU A CA 1
ATOM 1786 C C . LEU A 1 275 ? 128.176 113.453 67.261 1.00 96.55 259 LEU A C 1
ATOM 1787 O O . LEU A 1 275 ? 129.214 113.259 67.898 1.00 95.62 259 LEU A O 1
ATOM 1792 N N . ASP A 1 276 ? 127.821 114.663 66.828 1.00 95.61 260 ASP A N 1
ATOM 1793 C CA . ASP A 1 276 ? 128.570 115.862 67.170 1.00 95.09 260 ASP A CA 1
ATOM 1794 C C . ASP A 1 276 ? 127.738 116.888 67.924 1.00 95.13 260 ASP A C 1
ATOM 1795 O O . ASP A 1 276 ? 128.251 117.968 68.238 1.00 93.44 260 ASP A O 1
ATOM 1800 N N . GLY A 1 277 ? 126.475 116.589 68.222 1.00 96.18 261 GLY A N 1
ATOM 1801 C CA . GLY A 1 277 ? 125.637 117.472 69.003 1.00 95.70 261 GLY A CA 1
ATOM 1802 C C . GLY A 1 277 ? 124.898 118.535 68.222 1.00 95.84 261 GLY A C 1
ATOM 1803 O O . GLY A 1 277 ? 124.192 119.346 68.835 1.00 94.47 261 GLY A O 1
ATOM 1804 N N . TYR A 1 278 ? 125.039 118.567 66.896 1.00 94.92 262 TYR A N 1
ATOM 1805 C CA . TYR A 1 278 ? 124.330 119.568 66.105 1.00 94.68 262 TYR A CA 1
ATOM 1806 C C . TYR A 1 278 ? 122.821 119.385 66.213 1.00 94.74 262 TYR A C 1
ATOM 1807 O O . TYR A 1 278 ? 122.079 120.364 66.357 1.00 93.28 262 TYR A O 1
ATOM 1816 N N . GLU A 1 279 ? 122.348 118.140 66.149 1.00 95.84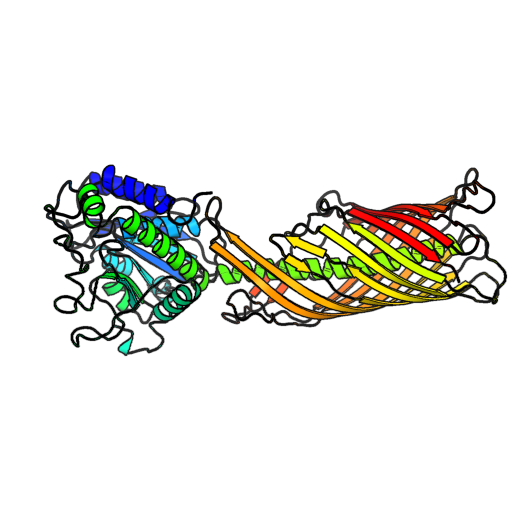 263 GLU A N 1
ATOM 1817 C CA . GLU A 1 279 ? 120.942 117.830 66.407 1.00 95.82 263 GLU A CA 1
ATOM 1818 C C . GLU A 1 279 ? 120.778 117.673 67.915 1.00 96.35 263 GLU A C 1
ATOM 1819 O O . GLU A 1 279 ? 120.700 116.571 68.464 1.00 95.77 263 GLU A O 1
ATOM 1825 N N . GLN A 1 280 ? 120.727 118.820 68.596 1.00 96.53 264 GLN A N 1
ATOM 1826 C CA . GLN A 1 280 ? 120.785 118.846 70.051 1.00 97.07 264 GLN A CA 1
ATOM 1827 C C . GLN A 1 280 ? 119.547 118.251 70.708 1.00 97.34 264 GLN A C 1
ATOM 1828 O O . GLN A 1 280 ? 119.611 117.871 71.881 1.00 97.03 264 GLN A O 1
ATOM 1834 N N . THR A 1 281 ? 118.428 118.167 69.995 1.00 97.81 265 THR A N 1
ATOM 1835 C CA . THR A 1 281 ? 117.198 117.633 70.558 1.00 97.95 265 THR A CA 1
ATOM 1836 C C . THR A 1 281 ? 116.595 116.598 69.621 1.00 97.75 265 THR A C 1
ATOM 1837 O O . THR A 1 281 ? 116.562 116.790 68.401 1.00 97.08 265 THR A O 1
ATOM 1841 N N . ASP A 1 282 ? 116.127 115.493 70.200 1.00 97.88 266 ASP A N 1
ATOM 1842 C CA . ASP A 1 282 ? 115.419 114.473 69.442 1.00 97.51 266 ASP A CA 1
ATOM 1843 C C . ASP A 1 282 ? 113.958 114.833 69.210 1.00 97.80 266 ASP A C 1
ATOM 1844 O O . ASP A 1 282 ? 113.298 114.185 68.390 1.00 96.13 266 ASP A O 1
ATOM 1849 N N . ASN A 1 283 ? 113.447 115.846 69.904 1.00 97.81 267 ASN A N 1
ATOM 1850 C CA . ASN A 1 283 ? 112.100 116.327 69.671 1.00 97.85 267 ASN A CA 1
ATOM 1851 C C . ASN A 1 283 ? 112.005 116.932 68.272 1.00 97.74 267 ASN A C 1
ATOM 1852 O O . ASN A 1 283 ? 113.020 117.313 67.685 1.00 96.68 267 ASN A O 1
ATOM 1857 N N . PRO A 1 284 ? 110.790 117.003 67.702 1.00 97.16 268 PRO A N 1
ATOM 1858 C CA . PRO A 1 284 ? 110.645 117.526 66.335 1.00 96.50 268 PRO A CA 1
ATOM 1859 C C . PRO A 1 284 ? 111.320 118.872 66.131 1.00 96.31 268 PRO A C 1
ATOM 1860 O O . PRO A 1 284 ? 112.244 118.977 65.318 1.00 93.89 268 PRO A O 1
ATOM 1864 N N . ALA A 1 285 ? 110.889 119.887 66.886 1.00 96.98 269 ALA A N 1
ATOM 1865 C CA . ALA A 1 285 ? 111.477 121.224 66.852 1.00 96.85 269 ALA A CA 1
ATOM 1866 C C . ALA A 1 285 ? 111.765 121.693 65.431 1.00 96.86 269 ALA A C 1
ATOM 1867 O O . ALA A 1 285 ? 110.848 122.064 64.693 1.00 95.31 269 ALA A O 1
ATOM 1869 N N . ILE A 1 286 ? 113.037 121.677 65.045 1.00 97.10 270 ILE A N 1
ATOM 1870 C CA . ILE A 1 286 ? 113.436 122.029 63.689 1.00 97.18 270 ILE A CA 1
ATOM 1871 C C . ILE A 1 286 ? 113.969 120.803 62.960 1.00 96.48 270 ILE A C 1
ATOM 1872 O O . ILE A 1 286 ? 114.992 120.236 63.343 1.00 94.51 270 ILE A O 1
ATOM 1877 N N . THR A 1 291 ? 118.092 123.894 64.072 1.00 97.00 275 THR A N 1
ATOM 1878 C CA . THR A 1 291 ? 117.903 123.794 65.513 1.00 97.18 275 THR A CA 1
ATOM 1879 C C . THR A 1 291 ? 118.774 124.803 66.251 1.00 97.12 275 THR A C 1
ATOM 1880 O O . THR A 1 291 ? 118.533 125.110 67.418 1.00 96.68 275 THR A O 1
ATOM 1884 N N . TRP A 1 292 ? 119.787 125.317 65.562 1.00 96.98 276 TRP A N 1
ATOM 1885 C CA . TRP A 1 292 ? 120.733 126.247 66.156 1.00 97.07 276 TRP A CA 1
ATOM 1886 C C . TRP A 1 292 ? 120.276 127.687 65.935 1.00 97.16 276 TRP A C 1
ATOM 1887 O O . TRP A 1 292 ? 119.138 127.953 65.542 1.00 96.23 276 TRP A O 1
ATOM 1898 N N . HIS A 1 293 ? 121.174 128.633 66.201 1.00 97.28 277 HIS A N 1
ATOM 1899 C CA . HIS A 1 293 ? 120.857 130.048 66.062 1.00 97.33 277 HIS A CA 1
ATOM 1900 C C . HIS A 1 293 ? 120.554 130.394 64.612 1.00 97.58 277 HIS A C 1
ATOM 1901 O O . HIS A 1 293 ? 121.398 130.210 63.730 1.00 96.88 277 HIS A O 1
ATOM 1908 N N . ASP A 1 294 ? 119.345 130.900 64.371 1.00 97.06 278 ASP A N 1
ATOM 1909 C CA . ASP A 1 294 ? 118.912 131.309 63.041 1.00 97.07 278 ASP A CA 1
ATOM 1910 C C . ASP A 1 294 ? 117.631 132.128 63.140 1.00 97.45 278 ASP A C 1
ATOM 1911 O O . ASP A 1 294 ? 116.867 131.972 64.101 1.00 97.25 278 ASP A O 1
ATOM 1916 N N . PRO A 1 295 ? 117.372 133.023 62.182 1.00 30.00 279 PRO A N 1
ATOM 1917 C CA . PRO A 1 295 ? 116.131 133.816 62.241 1.00 30.00 279 PRO A CA 1
ATOM 1918 C C . PRO A 1 295 ? 114.861 132.982 62.232 1.00 30.00 279 PRO A C 1
ATOM 1919 O O . PRO A 1 295 ? 113.897 133.325 62.928 1.00 30.00 279 PRO A O 1
ATOM 1923 N N . ALA A 1 296 ? 114.834 131.888 61.468 1.00 30.00 280 ALA A N 1
ATOM 1924 C CA . ALA A 1 296 ? 113.596 131.142 61.270 1.00 30.00 280 ALA A CA 1
ATOM 1925 C C . ALA A 1 296 ? 113.136 130.414 62.526 1.00 30.00 280 ALA A C 1
ATOM 1926 O O . ALA A 1 296 ? 111.965 130.025 62.605 1.00 30.00 280 ALA A O 1
ATOM 1928 N N . GLU A 1 297 ? 114.016 130.223 63.504 1.00 30.00 281 GLU A N 1
ATOM 1929 C CA . GLU A 1 297 ? 113.671 129.518 64.729 1.00 30.00 281 GLU A CA 1
ATOM 1930 C C . GLU A 1 297 ? 114.326 130.243 65.897 1.00 30.00 281 GLU A C 1
ATOM 1931 O O . GLU A 1 297 ? 114.755 131.395 65.777 1.00 30.00 281 GLU A O 1
ATOM 1937 N N . ASP A 1 298 ? 114.379 129.561 67.042 1.00 97.91 282 ASP A N 1
ATOM 1938 C CA . ASP A 1 298 ? 114.986 130.086 68.263 1.00 98.15 282 ASP A CA 1
ATOM 1939 C C . ASP A 1 298 ? 114.299 131.381 68.702 1.00 98.31 282 ASP A C 1
ATOM 1940 O O . ASP A 1 298 ? 114.899 132.455 68.763 1.00 98.16 282 ASP A O 1
ATOM 1945 N N . ASN A 1 299 ? 113.012 131.255 69.000 1.00 98.71 283 ASN A N 1
ATOM 1946 C CA . ASN A 1 299 ? 112.221 132.338 69.557 1.00 98.76 283 ASN A CA 1
ATOM 1947 C C . ASN A 1 299 ? 111.603 131.877 70.868 1.00 98.85 283 ASN A C 1
ATOM 1948 O O . ASN A 1 299 ? 111.446 130.679 71.115 1.00 98.64 283 ASN A O 1
ATOM 1953 N N . LYS A 1 300 ? 111.264 132.846 71.718 1.00 98.71 284 LYS A N 1
ATOM 1954 C CA . LYS A 1 300 ? 110.651 132.521 73.002 1.00 98.70 284 LYS A CA 1
ATOM 1955 C C . LYS A 1 300 ? 109.356 131.745 72.809 1.00 98.77 284 LYS A C 1
ATOM 1956 O O . LYS A 1 300 ? 109.175 130.661 73.377 1.00 98.49 284 LYS A O 1
ATOM 1962 N N . GLU A 1 301 ? 108.447 132.280 71.991 1.00 98.52 285 GLU A N 1
ATOM 1963 C CA . GLU A 1 301 ? 107.162 131.624 71.780 1.00 98.45 285 GLU A CA 1
ATOM 1964 C C . GLU A 1 301 ? 107.329 130.280 71.082 1.00 98.51 285 GLU A C 1
ATOM 1965 O O . GLU A 1 301 ? 106.661 129.304 71.440 1.00 98.13 285 GLU A O 1
ATOM 1971 N N . VAL A 1 302 ? 108.217 130.208 70.087 1.00 98.44 286 VAL A N 1
ATOM 1972 C CA . VAL A 1 302 ? 108.412 128.958 69.356 1.00 98.42 286 VAL A CA 1
ATOM 1973 C C . VAL A 1 302 ? 108.978 127.886 70.276 1.00 98.53 286 VAL A C 1
ATOM 1974 O O . VAL A 1 302 ? 108.530 126.733 70.262 1.00 98.25 286 VAL A O 1
ATOM 1978 N N . LEU A 1 303 ? 109.976 128.247 71.084 1.00 98.61 287 LEU A N 1
ATOM 1979 C CA . LEU A 1 303 ? 110.550 127.286 72.017 1.00 98.74 287 LEU A CA 1
ATOM 1980 C C . LEU A 1 303 ? 109.527 126.852 73.055 1.00 98.71 287 LEU A C 1
ATOM 1981 O O . LEU A 1 303 ? 109.468 125.674 73.421 1.00 98.35 287 LEU A O 1
ATOM 1986 N N . THR A 1 304 ? 108.709 127.788 73.540 1.00 98.72 288 THR A N 1
ATOM 1987 C CA . THR A 1 304 ? 107.677 127.424 74.504 1.00 98.66 288 THR A CA 1
ATOM 1988 C C . THR A 1 304 ? 106.664 126.463 73.893 1.00 98.53 288 THR A C 1
ATOM 1989 O O . THR A 1 304 ? 106.240 125.500 74.541 1.00 97.93 288 THR A O 1
ATOM 1993 N N . ASN A 1 305 ? 106.267 126.706 72.643 1.00 98.42 289 ASN A N 1
ATOM 1994 C CA . ASN A 1 305 ? 105.283 125.841 72.003 1.00 98.29 289 ASN A CA 1
ATOM 1995 C C . ASN A 1 305 ? 105.859 124.462 71.706 1.00 98.39 289 ASN A C 1
ATOM 1996 O O . ASN A 1 305 ? 105.168 123.450 71.863 1.00 97.50 289 ASN A O 1
ATOM 2001 N N . ALA A 1 306 ? 107.120 124.398 71.276 1.00 98.40 290 ALA A N 1
ATOM 2002 C CA . ALA A 1 306 ? 107.666 123.128 70.811 1.00 98.43 290 ALA A CA 1
ATOM 2003 C C . ALA A 1 306 ? 108.217 122.283 71.954 1.00 98.47 290 ALA A C 1
ATOM 2004 O O . ALA A 1 306 ? 107.994 121.068 71.990 1.00 97.85 290 ALA A O 1
ATOM 2006 N N . LEU A 1 307 ? 108.936 122.897 72.892 1.00 98.41 291 LEU A N 1
ATOM 2007 C CA . LEU A 1 307 ? 109.589 122.169 73.969 1.00 98.34 291 LEU A CA 1
ATOM 2008 C C . LEU A 1 307 ? 108.896 122.315 75.314 1.00 98.23 291 LEU A C 1
ATOM 2009 O O . LEU A 1 307 ? 109.276 121.621 76.263 1.00 96.25 291 LEU A O 1
ATOM 2014 N N . GLY A 1 308 ? 107.906 123.192 75.428 1.00 98.12 292 GLY A N 1
ATOM 2015 C CA . GLY A 1 308 ? 107.219 123.372 76.689 1.00 98.03 292 GLY A CA 1
ATOM 2016 C C . GLY A 1 308 ? 107.969 124.296 77.622 1.00 98.49 292 GLY A C 1
ATOM 2017 O O . GLY A 1 308 ? 109.174 124.130 77.833 1.00 97.79 292 GLY A O 1
ATOM 2018 N N . GLN A 1 309 ? 107.263 125.275 78.191 1.00 98.25 293 GLN A N 1
ATOM 2019 C CA . GLN A 1 309 ? 107.899 126.213 79.109 1.00 98.22 293 GLN A CA 1
ATOM 2020 C C . GLN A 1 309 ? 108.393 125.514 80.367 1.00 98.46 293 GLN A C 1
ATOM 2021 O O . GLN A 1 309 ? 109.417 125.910 80.938 1.00 98.05 293 GLN A O 1
ATOM 2027 N N . GLU A 1 310 ? 107.683 124.475 80.810 1.00 98.10 294 GLU A N 1
ATOM 2028 C CA . GLU A 1 310 ? 108.094 123.755 82.009 1.00 98.15 294 GLU A CA 1
ATOM 2029 C C . GLU A 1 310 ? 109.458 123.107 81.818 1.00 98.43 294 GLU A C 1
ATOM 2030 O O . GLU A 1 310 ? 110.272 123.082 82.745 1.00 97.81 294 GLU A O 1
ATOM 2036 N N . ARG A 1 311 ? 109.735 122.597 80.616 1.00 97.97 295 ARG A N 1
ATOM 2037 C CA . ARG A 1 311 ? 111.026 121.970 80.355 1.00 97.83 295 ARG A CA 1
ATOM 2038 C C . ARG A 1 311 ? 112.160 122.981 80.452 1.00 98.37 295 ARG A C 1
ATOM 2039 O O . ARG A 1 311 ? 113.184 122.725 81.097 1.00 97.84 295 ARG A O 1
ATOM 2047 N N . ILE A 1 312 ? 111.995 124.142 79.814 1.00 98.64 296 ILE A N 1
ATOM 2048 C CA . ILE A 1 312 ? 113.032 125.169 79.859 1.00 98.75 296 ILE A CA 1
ATOM 2049 C C . ILE A 1 312 ? 113.244 125.644 81.287 1.00 98.72 296 ILE A C 1
ATOM 2050 O O . ILE A 1 312 ? 114.381 125.776 81.755 1.00 98.59 296 ILE A O 1
ATOM 2055 N N . GLU A 1 313 ? 112.150 125.900 82.007 1.00 98.70 297 GLU A N 1
ATOM 2056 C CA . GLU A 1 313 ? 112.278 126.376 83.378 1.00 98.73 297 GLU A CA 1
ATOM 2057 C C . GLU A 1 313 ? 112.959 125.342 84.263 1.00 98.72 297 GLU A C 1
ATOM 2058 O O . GLU A 1 313 ? 113.827 125.686 85.074 1.00 98.50 297 GLU A O 1
ATOM 2064 N N . GLN A 1 314 ? 112.589 124.069 84.119 1.00 98.63 298 GLN A N 1
ATOM 2065 C CA . GLN A 1 314 ? 113.191 123.036 84.951 1.00 98.67 298 GLN A CA 1
ATOM 2066 C C . GLN A 1 314 ? 114.665 122.854 84.625 1.00 98.84 298 GLN A C 1
ATOM 2067 O O . GLN A 1 314 ? 115.485 122.673 85.531 1.00 98.66 298 GLN A O 1
ATOM 2073 N N . ARG A 1 315 ? 115.026 122.891 83.340 1.00 98.74 299 ARG A N 1
ATOM 2074 C CA . ARG A 1 315 ? 116.433 122.757 82.985 1.00 98.72 299 ARG A CA 1
ATOM 2075 C C . ARG A 1 315 ? 117.240 123.941 83.498 1.00 98.83 299 ARG A C 1
ATOM 2076 O O . ARG A 1 315 ? 118.370 123.771 83.969 1.00 98.73 299 ARG A O 1
ATOM 2084 N N . MET A 1 316 ? 116.675 125.146 83.425 1.00 98.89 300 MET A N 1
ATOM 2085 C CA . MET A 1 316 ? 117.362 126.312 83.965 1.00 98.83 300 MET A CA 1
ATOM 2086 C C . MET A 1 316 ? 117.543 126.194 85.472 1.00 98.90 300 MET A C 1
ATOM 2087 O O . MET A 1 316 ? 118.607 126.524 86.004 1.00 98.81 300 MET A O 1
ATOM 2092 N N . ARG A 1 317 ? 116.514 125.722 86.177 1.00 98.90 301 ARG A N 1
ATOM 2093 C CA . ARG A 1 317 ? 116.633 125.527 87.618 1.00 98.81 301 ARG A CA 1
ATOM 2094 C C . ARG A 1 317 ? 117.702 124.495 87.948 1.00 98.95 301 ARG A C 1
ATOM 2095 O O . ARG A 1 317 ? 118.501 124.689 88.873 1.00 98.83 301 ARG A O 1
ATOM 2103 N N . ASP A 1 318 ? 117.723 123.384 87.209 1.00 98.99 302 ASP A N 1
ATOM 2104 C CA . ASP A 1 318 ? 118.715 122.348 87.469 1.00 98.95 302 ASP A CA 1
ATOM 2105 C C . ASP A 1 318 ? 120.124 122.863 87.215 1.00 98.98 302 ASP A C 1
ATOM 2106 O O . ASP A 1 318 ? 121.037 122.593 88.000 1.00 98.91 302 ASP A O 1
ATOM 2111 N N . PHE A 1 319 ? 120.320 123.610 86.126 1.00 98.95 303 PHE A N 1
ATOM 2112 C CA . PHE A 1 319 ? 121.633 124.191 85.867 1.00 98.97 303 PHE A CA 1
ATOM 2113 C C . PHE A 1 319 ? 122.026 125.165 86.963 1.00 98.90 303 PHE A C 1
ATOM 2114 O O . PHE A 1 319 ? 123.171 125.156 87.426 1.00 98.90 303 PHE A O 1
ATOM 2122 N N . SER A 1 320 ? 121.087 126.003 87.400 1.00 98.98 304 SER A N 1
ATOM 2123 C CA . SER A 1 320 ? 121.385 126.955 88.462 1.00 98.97 304 SER A CA 1
ATOM 2124 C C . SER A 1 320 ? 121.845 126.238 89.719 1.00 98.96 304 SER A C 1
ATOM 2125 O O . SER A 1 320 ? 122.911 126.540 90.264 1.00 98.90 304 SER A O 1
ATOM 2128 N N . ARG A 1 321 ? 121.062 125.262 90.179 1.00 98.93 305 ARG A N 1
ATOM 2129 C CA . ARG A 1 321 ? 121.398 124.564 91.415 1.00 98.99 305 ARG A CA 1
ATOM 2130 C C . ARG A 1 321 ? 122.700 123.784 91.281 1.00 98.92 305 ARG A C 1
ATOM 2131 O O . ARG A 1 321 ? 123.560 123.837 92.172 1.00 98.86 305 ARG A O 1
ATOM 2139 N N . LEU A 1 322 ? 122.871 123.067 90.169 1.00 98.91 306 LEU A N 1
ATOM 2140 C CA . LEU A 1 322 ? 124.063 122.253 89.975 1.00 98.97 306 LEU A CA 1
ATOM 2141 C C . LEU A 1 322 ? 125.316 123.112 89.930 1.00 98.92 306 LEU A C 1
ATOM 2142 O O . LEU A 1 322 ? 126.307 122.816 90.604 1.00 98.88 306 LEU A O 1
ATOM 2147 N N . LEU A 1 323 ? 125.293 124.189 89.145 1.00 98.99 307 LEU A N 1
ATOM 2148 C CA . LEU A 1 323 ? 126.472 125.036 89.062 1.00 98.94 307 LEU A CA 1
ATOM 2149 C C . LEU A 1 323 ? 126.712 125.799 90.353 1.00 98.90 307 LEU A C 1
ATOM 2150 O O . LEU A 1 323 ? 127.866 126.054 90.701 1.00 98.90 307 LEU A O 1
ATOM 2155 N N . THR A 1 324 ? 125.656 126.177 91.075 1.00 98.93 308 THR A N 1
ATOM 2156 C CA . THR A 1 324 ? 125.864 126.823 92.363 1.00 98.97 308 THR A CA 1
ATOM 2157 C C . THR A 1 324 ? 126.576 125.883 93.323 1.00 98.90 308 THR A C 1
ATOM 2158 O O . THR A 1 324 ? 127.536 126.274 93.996 1.00 98.87 308 THR A O 1
ATOM 2162 N N . ARG A 1 325 ? 126.137 124.624 93.375 1.00 98.95 309 ARG A N 1
ATOM 2163 C CA . ARG A 1 325 ? 126.808 123.659 94.240 1.00 98.96 309 ARG A CA 1
ATOM 2164 C C . ARG A 1 325 ? 128.236 123.401 93.775 1.00 98.93 309 ARG A C 1
ATOM 2165 O O . ARG A 1 325 ? 129.145 123.253 94.600 1.00 98.82 309 ARG A O 1
ATOM 2173 N N . LEU A 1 326 ? 128.454 123.342 92.459 1.00 98.93 310 LEU A N 1
ATOM 2174 C CA . LEU A 1 326 ? 129.800 123.113 91.942 1.00 98.93 310 LEU A CA 1
ATOM 2175 C C . LEU A 1 326 ? 130.731 124.263 92.291 1.00 98.97 310 LEU A C 1
ATOM 2176 O O . LEU A 1 326 ? 131.877 124.042 92.694 1.00 98.87 310 LEU A O 1
ATOM 2181 N N . VAL A 1 327 ? 130.261 125.499 92.137 1.00 98.96 311 VAL A N 1
ATOM 2182 C CA . VAL A 1 327 ? 131.087 126.653 92.464 1.00 98.99 311 VAL A CA 1
ATOM 2183 C C . VAL A 1 327 ? 131.333 126.721 93.964 1.00 98.90 311 VAL A C 1
ATOM 2184 O O . VAL A 1 327 ? 132.428 127.080 94.408 1.00 98.82 311 VAL A O 1
ATOM 2188 N N . LEU A 1 328 ? 130.332 126.361 94.770 1.00 98.98 312 LEU A N 1
ATOM 2189 C CA . LEU A 1 328 ? 130.540 126.296 96.213 1.00 98.86 312 LEU A CA 1
ATOM 2190 C C . LEU A 1 328 ? 131.639 125.304 96.561 1.00 98.89 312 LEU A C 1
ATOM 2191 O O . LEU A 1 328 ? 132.601 125.642 97.260 1.00 98.49 312 LEU A O 1
ATOM 2196 N N . GLU A 1 329 ? 131.525 124.074 96.060 1.00 98.86 313 GLU A N 1
ATOM 2197 C CA . GLU A 1 329 ? 132.504 123.045 96.377 1.00 98.81 313 GLU A CA 1
ATOM 2198 C C . GLU A 1 329 ? 133.867 123.333 95.762 1.00 98.82 313 GLU A C 1
ATOM 2199 O O . GLU A 1 329 ? 134.877 122.829 96.261 1.00 98.56 313 GLU A O 1
ATOM 2205 N N . GLN A 1 330 ? 133.924 124.144 94.708 1.00 98.83 314 GLN A N 1
ATOM 2206 C CA . GLN A 1 330 ? 135.175 124.354 93.993 1.00 98.85 314 GLN A CA 1
ATOM 2207 C C . GLN A 1 330 ? 135.923 125.592 94.471 1.00 98.83 314 GLN A C 1
ATOM 2208 O O . GLN A 1 330 ? 137.137 125.538 94.683 1.00 98.73 314 GLN A O 1
ATOM 2214 N N . THR A 1 331 ? 135.227 126.713 94.640 1.00 98.92 315 THR A N 1
ATOM 2215 C CA . THR A 1 331 ? 135.861 127.918 95.161 1.00 98.93 315 THR A CA 1
ATOM 2216 C C . THR A 1 331 ? 136.121 127.840 96.655 1.00 98.96 315 THR A C 1
ATOM 2217 O O . THR A 1 331 ? 136.547 128.836 97.247 1.00 98.74 315 THR A O 1
ATOM 2221 N N . ASN A 1 332 ? 135.857 126.689 97.270 1.00 98.83 316 ASN A N 1
ATOM 2222 C CA . ASN A 1 332 ? 136.074 126.461 98.694 1.00 98.86 316 ASN A CA 1
ATOM 2223 C C . ASN A 1 332 ? 135.257 127.407 99.559 1.00 98.87 316 ASN A C 1
ATOM 2224 O O . ASN A 1 332 ? 135.556 127.584 100.741 1.00 98.66 316 ASN A O 1
ATOM 2229 N N . ALA A 1 333 ? 134.228 128.032 98.988 1.00 98.89 317 ALA A N 1
ATOM 2230 C CA . ALA A 1 333 ? 133.303 128.802 99.809 1.00 98.83 317 ALA A CA 1
ATOM 2231 C C . ALA A 1 333 ? 132.542 127.891 100.759 1.00 98.87 317 ALA A C 1
ATOM 2232 O O . ALA A 1 333 ? 132.270 128.267 101.905 1.00 98.58 317 ALA A O 1
ATOM 2234 N N . ASP A 1 334 ? 132.191 126.688 100.301 1.00 98.88 318 ASP A N 1
ATOM 2235 C CA . ASP A 1 334 ? 131.559 125.723 101.190 1.00 98.86 318 ASP A CA 1
ATOM 2236 C C . ASP A 1 334 ? 132.502 125.323 102.316 1.00 98.86 318 ASP A C 1
ATOM 2237 O O . ASP A 1 334 ? 132.073 125.165 103.462 1.00 98.63 318 ASP A O 1
ATOM 2242 N N . LEU A 1 335 ? 133.793 125.172 102.017 1.00 98.88 319 LEU A N 1
ATOM 2243 C CA . LEU A 1 335 ? 134.756 124.860 103.066 1.00 98.82 319 LEU A CA 1
ATOM 2244 C C . LEU A 1 335 ? 134.895 126.013 104.049 1.00 98.84 319 LEU A C 1
ATOM 2245 O O . LEU A 1 335 ? 135.020 125.791 105.256 1.00 98.49 319 LEU A O 1
ATOM 2250 N N . LEU A 1 336 ? 134.886 127.252 103.555 1.00 98.76 320 LEU A N 1
ATOM 2251 C CA . LEU A 1 336 ? 134.965 128.397 104.455 1.00 98.64 320 LEU A CA 1
ATOM 2252 C C . LEU A 1 336 ? 133.740 128.467 105.357 1.00 98.50 320 LEU A C 1
ATOM 2253 O O . LEU A 1 336 ? 133.859 128.719 106.562 1.00 97.93 320 LEU A O 1
ATOM 2258 N N . ALA A 1 337 ? 132.553 128.238 104.794 1.00 98.57 321 ALA A N 1
ATOM 2259 C CA . ALA A 1 337 ? 131.342 128.237 105.607 1.00 98.41 321 ALA A CA 1
ATOM 2260 C C . ALA A 1 337 ? 131.363 127.103 106.621 1.00 98.27 321 ALA A C 1
ATOM 2261 O O . ALA A 1 337 ? 130.945 127.279 107.771 1.00 97.80 321 ALA A O 1
ATOM 2263 N N . SER A 1 338 ? 131.848 125.929 106.214 1.00 98.62 322 SER A N 1
ATOM 2264 C CA . SER A 1 338 ? 131.912 124.799 107.131 1.00 98.63 322 SER A CA 1
ATOM 2265 C C . SER A 1 338 ? 132.906 125.054 108.253 1.00 98.53 322 SER A C 1
ATOM 2266 O O . SER A 1 338 ? 132.652 124.685 109.400 1.00 98.31 322 SER A O 1
ATOM 2269 N N . THR A 1 339 ? 134.042 125.682 107.949 1.00 98.58 323 THR A N 1
ATOM 2270 C CA . THR A 1 339 ? 134.999 125.997 109.004 1.00 98.41 323 THR A CA 1
ATOM 2271 C C . THR A 1 339 ? 134.468 127.086 109.925 1.00 98.20 323 THR A C 1
ATOM 2272 O O . THR A 1 339 ? 134.731 127.062 111.130 1.00 97.78 323 THR A O 1
ATOM 2276 N N . ALA A 1 340 ? 133.724 128.052 109.384 1.00 97.83 324 ALA A N 1
ATOM 2277 C CA . ALA A 1 340 ? 133.107 129.061 110.239 1.00 97.24 324 ALA A CA 1
ATOM 2278 C C . ALA A 1 340 ? 132.087 128.427 111.177 1.00 96.88 324 ALA A C 1
ATOM 2279 O O . ALA A 1 340 ? 132.054 128.724 112.378 1.00 96.09 324 ALA A O 1
ATOM 2281 N N . SER A 1 341 ? 131.251 127.535 110.645 1.00 97.41 325 SER A N 1
ATOM 2282 C CA . SER A 1 341 ? 130.298 126.832 111.492 1.00 97.26 325 SER A CA 1
ATOM 2283 C C . SER A 1 341 ? 131.001 125.925 112.488 1.00 97.19 325 SER A C 1
ATOM 2284 O O . SER A 1 341 ? 130.524 125.759 113.611 1.00 96.60 325 SER A O 1
ATOM 2287 N N . GLY A 1 342 ? 132.127 125.329 112.100 1.00 97.95 326 GLY A N 1
ATOM 2288 C CA . GLY A 1 342 ? 132.883 124.517 113.035 1.00 97.97 326 GLY A CA 1
ATOM 2289 C C . GLY A 1 342 ? 133.492 125.338 114.151 1.00 97.64 326 GLY A C 1
ATOM 2290 O O . GLY A 1 342 ? 133.531 124.903 115.302 1.00 97.08 326 GLY A O 1
ATOM 2291 N N . GLY A 1 343 ? 133.982 126.531 113.828 1.00 97.68 327 GLY A N 1
ATOM 2292 C CA . GLY A 1 343 ? 134.455 127.424 114.868 1.00 97.15 327 GLY A CA 1
ATOM 2293 C C . GLY A 1 343 ? 133.343 127.827 115.814 1.00 96.52 327 GLY A C 1
ATOM 2294 O O . GLY A 1 343 ? 133.530 127.854 117.032 1.00 95.67 327 GLY A O 1
ATOM 2295 N N . ALA A 1 344 ? 132.164 128.128 115.265 1.00 96.27 328 ALA A N 1
ATOM 2296 C CA . ALA A 1 344 ? 131.022 128.453 116.114 1.00 95.31 328 ALA A CA 1
ATOM 2297 C C . ALA A 1 344 ? 130.631 127.269 116.987 1.00 95.14 328 ALA A C 1
ATOM 2298 O O . ALA A 1 344 ? 130.317 127.438 118.170 1.00 94.26 328 ALA A O 1
ATOM 2300 N N . LEU A 1 345 ? 130.648 126.062 116.422 1.00 96.21 329 LEU A N 1
ATOM 2301 C CA . LEU A 1 345 ? 130.302 124.869 117.186 1.00 96.80 329 LEU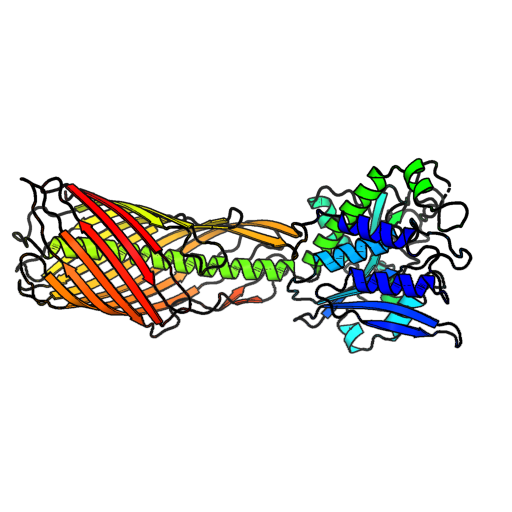 A CA 1
ATOM 2302 C C . LEU A 1 345 ? 131.316 124.596 118.287 1.00 96.60 329 LEU A C 1
ATOM 2303 O O . LEU A 1 345 ? 130.942 124.217 119.398 1.00 96.46 329 LEU A O 1
ATOM 2308 N N . ALA A 1 346 ? 132.605 124.764 117.996 1.00 97.42 330 ALA A N 1
ATOM 2309 C CA . ALA A 1 346 ? 133.620 124.563 119.021 1.00 97.19 330 ALA A CA 1
ATOM 2310 C C . ALA A 1 346 ? 133.499 125.602 120.127 1.00 96.73 330 ALA A C 1
ATOM 2311 O O . ALA A 1 346 ? 133.625 125.273 121.314 1.00 96.22 330 ALA A O 1
ATOM 2313 N N . ARG A 1 347 ? 133.256 126.861 119.762 1.00 95.65 331 ARG A N 1
ATOM 2314 C CA . ARG A 1 347 ? 133.055 127.886 120.777 1.00 94.98 331 ARG A CA 1
ATOM 2315 C C . ARG A 1 347 ? 131.840 127.570 121.633 1.00 94.86 331 ARG A C 1
ATOM 2316 O O . ARG A 1 347 ? 131.885 127.701 122.861 1.00 94.12 331 ARG A O 1
ATOM 2324 N N . GLN A 1 348 ? 130.747 127.136 121.008 1.00 95.18 332 GLN A N 1
ATOM 2325 C CA . GLN A 1 348 ? 129.562 126.787 121.777 1.00 94.62 332 GLN A CA 1
ATOM 2326 C C . GLN A 1 348 ? 129.797 125.561 122.644 1.00 94.98 332 GLN A C 1
ATOM 2327 O O . GLN A 1 348 ? 129.246 125.472 123.740 1.00 94.50 332 GLN A O 1
ATOM 2333 N N . MET A 1 349 ? 130.611 124.611 122.184 1.00 96.20 333 MET A N 1
ATOM 2334 C CA . MET A 1 349 ? 130.924 123.449 123.008 1.00 96.83 333 MET A CA 1
ATOM 2335 C C . MET A 1 349 ? 131.737 123.848 124.230 1.00 96.75 333 MET A C 1
ATOM 2336 O O . MET A 1 349 ? 131.483 123.367 125.342 1.00 96.41 333 MET A O 1
ATOM 2341 N N . GLU A 1 350 ? 132.717 124.732 124.046 1.00 96.52 334 GLU A N 1
ATOM 2342 C CA . GLU A 1 350 ? 133.471 125.232 125.188 1.00 96.22 334 GLU A CA 1
ATOM 2343 C C . GLU A 1 350 ? 132.565 125.995 126.144 1.00 95.70 334 GLU A C 1
ATOM 2344 O O . GLU A 1 350 ? 132.685 125.863 127.369 1.00 94.96 334 GLU A O 1
ATOM 2350 N N . ASP A 1 351 ? 131.641 126.788 125.603 1.00 95.47 335 ASP A N 1
ATOM 2351 C CA . ASP A 1 351 ? 130.697 127.497 126.457 1.00 94.67 335 ASP A CA 1
ATOM 2352 C C . ASP A 1 351 ? 129.793 126.527 127.200 1.00 94.94 335 ASP A C 1
ATOM 2353 O O . ASP A 1 351 ? 129.439 126.765 128.355 1.00 94.40 335 ASP A O 1
ATOM 2358 N N . GLN A 1 352 ? 129.398 125.434 126.551 1.00 95.78 336 GLN A N 1
ATOM 2359 C CA . GLN A 1 352 ? 128.582 124.434 127.224 1.00 96.56 336 GLN A CA 1
ATOM 2360 C C . GLN A 1 352 ? 129.347 123.785 128.364 1.00 96.71 336 GLN A C 1
ATOM 2361 O O . GLN A 1 352 ? 128.789 123.542 129.438 1.00 96.52 336 GLN A O 1
ATOM 2367 N N . LEU A 1 353 ? 130.625 123.487 128.147 1.00 97.18 337 LEU A N 1
ATOM 2368 C CA . LEU A 1 353 ? 131.423 122.900 129.218 1.00 97.42 337 LEU A CA 1
ATOM 2369 C C . LEU A 1 353 ? 131.545 123.864 130.391 1.00 97.42 337 LEU A C 1
ATOM 2370 O O . LEU A 1 353 ? 131.380 123.474 131.556 1.00 96.90 337 LEU A O 1
ATOM 2375 N N . GLN A 1 354 ? 131.821 125.137 130.101 1.00 96.44 338 GLN A N 1
ATOM 2376 C CA . GLN A 1 354 ? 131.925 126.112 131.180 1.00 95.92 338 GLN A CA 1
ATOM 2377 C C . GLN A 1 354 ? 130.589 126.290 131.884 1.00 96.28 338 GLN A C 1
ATOM 2378 O O . GLN A 1 354 ? 130.546 126.487 133.099 1.00 95.92 338 GLN A O 1
ATOM 2384 N N . ARG A 1 355 ? 129.487 126.217 131.137 1.00 96.09 339 ARG A N 1
ATOM 2385 C CA . ARG A 1 355 ? 128.165 126.306 131.745 1.00 95.61 339 ARG A CA 1
ATOM 2386 C C . ARG A 1 355 ? 127.901 125.122 132.664 1.00 96.13 339 ARG A C 1
ATOM 2387 O O . ARG A 1 355 ? 127.348 125.290 133.755 1.00 95.99 339 ARG A O 1
ATOM 2395 N N . GLN A 1 356 ? 128.295 123.918 132.245 1.00 96.98 340 GLN A N 1
ATOM 2396 C CA . GLN A 1 356 ? 128.127 122.745 133.098 1.00 97.42 340 GLN A CA 1
ATOM 2397 C C . GLN A 1 356 ? 128.921 122.891 134.388 1.00 97.89 340 GLN A C 1
ATOM 2398 O O . GLN A 1 356 ? 128.417 122.605 135.481 1.00 97.63 340 GLN A O 1
ATOM 2404 N N . HIS A 1 357 ? 130.170 123.340 134.286 1.00 97.89 341 HIS A N 1
ATOM 2405 C CA . HIS A 1 357 ? 130.966 123.439 135.503 1.00 98.04 341 HIS A CA 1
ATOM 2406 C C . HIS A 1 357 ? 130.517 124.600 136.378 1.00 98.17 341 HIS A C 1
ATOM 2407 O O . HIS A 1 357 ? 130.602 124.515 137.607 1.00 97.88 341 HIS A O 1
ATOM 2414 N N . GLN A 1 358 ? 130.021 125.680 135.779 1.00 97.46 342 GLN A N 1
ATOM 2415 C CA . GLN A 1 358 ? 129.431 126.743 136.578 1.00 97.21 342 GLN A CA 1
ATOM 2416 C C . GLN A 1 358 ? 128.156 126.268 137.257 1.00 97.50 342 GLN A C 1
ATOM 2417 O O . GLN A 1 358 ? 127.850 126.702 138.370 1.00 97.19 342 GLN A O 1
ATOM 2423 N N . ALA A 1 359 ? 127.411 125.366 136.618 1.00 97.79 343 ALA A N 1
ATOM 2424 C CA . ALA A 1 359 ? 126.261 124.761 137.278 1.00 97.92 343 ALA A CA 1
ATOM 2425 C C . ALA A 1 359 ? 126.694 123.890 138.450 1.00 98.20 343 ALA A C 1
ATOM 2426 O O . ALA A 1 359 ? 126.033 123.868 139.493 1.00 97.99 343 ALA A O 1
ATOM 2428 N N . LEU A 1 360 ? 127.794 123.155 138.291 1.00 98.30 344 LEU A N 1
ATOM 2429 C CA . LEU A 1 360 ? 128.325 122.389 139.415 1.00 98.45 344 LEU A CA 1
ATOM 2430 C C . LEU A 1 360 ? 128.723 123.305 140.563 1.00 98.51 344 LEU A C 1
ATOM 2431 O O . LEU A 1 360 ? 128.427 123.020 141.729 1.00 98.24 344 LEU A O 1
ATOM 2436 N N . THR A 1 361 ? 129.400 124.411 140.255 1.00 98.20 345 THR A N 1
ATOM 2437 C CA . THR A 1 361 ? 129.775 125.337 141.318 1.00 98.08 345 THR A CA 1
ATOM 2438 C C . THR A 1 361 ? 128.554 125.999 141.937 1.00 98.11 345 THR A C 1
ATOM 2439 O O . THR A 1 361 ? 128.565 126.314 143.127 1.00 97.50 345 THR A O 1
ATOM 2443 N N . ARG A 1 362 ? 127.492 126.208 141.162 1.00 98.29 346 ARG A N 1
ATOM 2444 C CA . ARG A 1 362 ? 126.262 126.738 141.737 1.00 98.16 346 ARG A CA 1
ATOM 2445 C C . ARG A 1 362 ? 125.598 125.720 142.655 1.00 98.31 346 ARG A C 1
ATOM 2446 O O . ARG A 1 362 ? 125.016 126.087 143.681 1.00 97.90 346 ARG A O 1
ATOM 2454 N N . LEU A 1 363 ? 125.664 124.436 142.299 1.00 98.42 347 LEU A N 1
ATOM 2455 C CA . LEU A 1 363 ? 125.194 123.399 143.214 1.00 98.52 347 LEU A CA 1
ATOM 2456 C C . LEU A 1 363 ? 126.002 123.416 144.503 1.00 98.50 347 LEU A C 1
ATOM 2457 O O . LEU A 1 363 ? 125.444 123.310 145.603 1.00 98.23 347 LEU A O 1
ATOM 2462 N N . HIS A 1 364 ? 127.321 123.552 144.384 1.00 98.54 348 HIS A N 1
ATOM 2463 C CA . HIS A 1 364 ? 128.151 123.667 145.576 1.00 98.64 348 HIS A CA 1
ATOM 2464 C C . HIS A 1 364 ? 127.789 124.912 146.374 1.00 98.56 348 HIS A C 1
ATOM 2465 O O . HIS A 1 364 ? 127.814 124.894 147.608 1.00 98.18 348 HIS A O 1
ATOM 2472 N N . ASP A 1 365 ? 127.445 126.002 145.689 1.00 98.31 349 ASP A N 1
ATOM 2473 C CA . ASP A 1 365 ? 127.066 127.228 146.382 1.00 98.11 349 ASP A CA 1
ATOM 2474 C C . ASP A 1 365 ? 125.754 127.055 147.137 1.00 98.03 349 ASP A C 1
ATOM 2475 O O . ASP A 1 365 ? 125.605 127.560 148.254 1.00 97.25 349 ASP A O 1
ATOM 2480 N N . ARG A 1 366 ? 124.789 126.355 146.540 1.00 97.99 350 ARG A N 1
ATOM 2481 C CA . ARG A 1 366 ? 123.551 126.056 147.254 1.00 97.79 350 ARG A CA 1
ATOM 2482 C C . ARG A 1 366 ? 123.819 125.172 148.464 1.00 97.42 350 ARG A C 1
ATOM 2483 O O . ARG A 1 366 ? 123.236 125.374 149.538 1.00 96.48 350 ARG A O 1
ATOM 2491 N N . ARG A 1 367 ? 124.700 124.183 148.311 1.00 97.84 351 ARG A N 1
ATOM 2492 C CA . ARG A 1 367 ? 125.046 123.340 149.449 1.00 97.89 351 ARG A CA 1
ATOM 2493 C C . ARG A 1 367 ? 125.707 124.155 150.551 1.00 97.77 351 ARG A C 1
ATOM 2494 O O . ARG A 1 367 ? 125.435 123.942 151.735 1.00 97.02 351 ARG A O 1
ATOM 2502 N N . TRP A 1 368 ? 126.581 125.091 150.180 1.00 97.60 352 TRP A N 1
ATOM 2503 C CA . TRP A 1 368 ? 127.216 125.953 151.173 1.00 97.59 352 TRP A CA 1
ATOM 2504 C C . TRP A 1 368 ? 126.198 126.860 151.850 1.00 96.97 352 TRP A C 1
ATOM 2505 O O . TRP A 1 368 ? 126.292 127.121 153.055 1.00 95.76 352 TRP A O 1
ATOM 2516 N N . LEU A 1 369 ? 125.235 127.369 151.083 1.00 96.69 353 LEU A N 1
ATOM 2517 C CA . LEU A 1 369 ? 124.155 128.153 151.668 1.00 95.83 353 LEU A CA 1
ATOM 2518 C C . LEU A 1 369 ? 123.408 127.334 152.709 1.00 95.05 353 LEU A C 1
ATOM 2519 O O . LEU A 1 369 ? 123.113 127.823 153.806 1.00 92.89 353 LEU A O 1
ATOM 2524 N N . THR A 1 370 ? 123.109 126.078 152.383 1.00 95.65 354 THR A N 1
ATOM 2525 C CA . THR A 1 370 ? 122.458 125.196 153.344 1.00 95.04 354 THR A CA 1
ATOM 2526 C C . THR A 1 370 ? 123.341 124.961 154.563 1.00 94.61 354 THR A C 1
ATOM 2527 O O . THR A 1 370 ? 122.857 124.949 155.701 1.00 92.86 354 THR A O 1
ATOM 2531 N N . LEU A 1 371 ? 124.642 124.783 154.343 1.00 95.23 355 LEU A N 1
ATOM 2532 C CA . LEU A 1 371 ? 125.541 124.388 155.419 1.00 95.34 355 LEU A CA 1
ATOM 2533 C C . LEU A 1 371 ? 125.842 125.541 156.367 1.00 94.67 355 LEU A C 1
ATOM 2534 O O . LEU A 1 371 ? 126.144 125.309 157.542 1.00 92.87 355 LEU A O 1
ATOM 2539 N N . LEU A 1 372 ? 125.766 126.782 155.884 1.00 94.31 356 LEU A N 1
ATOM 2540 C CA . LEU A 1 372 ? 126.115 127.924 156.721 1.00 93.24 356 LEU A CA 1
ATOM 2541 C C . LEU A 1 372 ? 125.147 128.141 157.875 1.00 91.31 356 LEU A C 1
ATOM 2542 O O . LEU A 1 372 ? 125.457 128.928 158.776 1.00 86.88 356 LEU A O 1
ATOM 2547 N N . GLY A 1 373 ? 123.994 127.481 157.872 1.00 89.84 357 GLY A N 1
ATOM 2548 C CA . GLY A 1 373 ? 123.065 127.545 158.983 1.00 87.41 357 GLY A CA 1
ATOM 2549 C C . GLY A 1 373 ? 122.896 126.178 159.614 1.00 87.61 357 GLY A C 1
ATOM 2550 O O . GLY A 1 373 ? 123.075 125.151 158.958 1.00 82.99 357 GLY A O 1
ATOM 2551 N N . SER A 1 374 ? 122.556 126.176 160.904 1.00 87.61 358 SER A N 1
ATOM 2552 C CA . SER A 1 374 ? 122.307 124.958 161.680 1.00 87.17 358 SER A CA 1
ATOM 2553 C C . SER A 1 374 ? 123.460 123.963 161.520 1.00 87.70 358 SER A C 1
ATOM 2554 O O . SER A 1 374 ? 123.329 122.894 160.924 1.00 83.18 358 SER A O 1
ATOM 2557 N N . ASN A 1 375 ? 124.609 124.371 162.071 1.00 86.27 359 ASN A N 1
ATOM 2558 C CA . ASN A 1 375 ? 125.849 123.618 161.893 1.00 86.95 359 ASN A CA 1
ATOM 2559 C C . ASN A 1 375 ? 125.678 122.144 162.238 1.00 89.78 359 ASN A C 1
ATOM 2560 O O . ASN A 1 375 ? 126.243 121.277 161.562 1.00 85.60 359 ASN A O 1
ATOM 2565 N N . ARG A 1 376 ? 124.918 121.845 163.299 1.00 90.60 360 ARG A N 1
ATOM 2566 C CA . ARG A 1 376 ? 124.552 120.494 163.719 1.00 92.56 360 ARG A CA 1
ATOM 2567 C C . ARG A 1 376 ? 125.771 119.719 164.215 1.00 94.48 360 ARG A C 1
ATOM 2568 O O . ARG A 1 376 ? 126.909 120.049 163.859 1.00 93.59 360 ARG A O 1
ATOM 2576 N N . PRO A 1 377 ? 125.578 118.699 165.052 1.00 95.52 361 PRO A N 1
ATOM 2577 C CA . PRO A 1 377 ? 126.726 117.938 165.561 1.00 96.26 361 PRO A CA 1
ATOM 2578 C C . PRO A 1 377 ? 127.469 117.214 164.448 1.00 97.07 361 PRO A C 1
ATOM 2579 O O . PRO A 1 377 ? 126.896 116.844 163.422 1.00 95.85 361 PRO A O 1
ATOM 2583 N N . VAL A 1 378 ? 128.772 117.016 164.671 1.00 96.93 362 VAL A N 1
ATOM 2584 C CA . VAL A 1 378 ? 129.600 116.320 163.693 1.00 97.10 362 VAL A CA 1
ATOM 2585 C C . VAL A 1 378 ? 129.157 114.865 163.571 1.00 97.12 362 VAL A C 1
ATOM 2586 O O . VAL A 1 378 ? 128.414 114.331 164.402 1.00 95.52 362 VAL A O 1
ATOM 2590 N N . GLY A 1 379 ? 129.626 114.216 162.508 1.00 97.49 363 GLY A N 1
ATOM 2591 C CA . GLY A 1 379 ? 129.308 112.811 162.318 1.00 97.51 363 GLY A CA 1
ATOM 2592 C C . GLY A 1 379 ? 127.849 112.614 161.956 1.00 97.82 363 GLY A C 1
ATOM 2593 O O . GLY A 1 379 ? 127.262 113.388 161.192 1.00 96.16 363 GLY A O 1
ATOM 2594 N N . SER A 1 380 ? 127.258 111.556 162.514 1.00 97.54 364 SER A N 1
ATOM 2595 C CA . SER A 1 380 ? 125.874 111.181 162.246 1.00 97.47 364 SER A CA 1
ATOM 2596 C C . SER A 1 380 ? 125.667 110.919 160.760 1.00 97.79 364 SER A C 1
ATOM 2597 O O . SER A 1 380 ? 126.624 110.617 160.040 1.00 96.69 364 SER A O 1
ATOM 2600 N N . PHE A 1 381 ? 124.429 111.027 160.291 1.00 97.76 365 PHE A N 1
ATOM 2601 C CA . PHE A 1 381 ? 124.103 110.834 158.884 1.00 97.67 365 PHE A CA 1
ATOM 2602 C C . PHE A 1 381 ? 123.711 112.177 158.285 1.00 97.41 365 PHE A C 1
ATOM 2603 O O . PHE A 1 381 ? 122.753 112.810 158.742 1.00 96.28 365 PHE A O 1
ATOM 2611 N N . ASP A 1 382 ? 124.455 112.606 157.262 1.00 97.47 366 ASP A N 1
ATOM 2612 C CA . ASP A 1 382 ? 124.276 113.933 156.688 1.00 97.16 366 ASP A CA 1
ATOM 2613 C C . ASP A 1 382 ? 124.362 113.941 155.167 1.00 97.62 366 ASP A C 1
ATOM 2614 O O . ASP A 1 382 ? 124.458 115.024 154.576 1.00 96.86 366 ASP A O 1
ATOM 2619 N N . GLY A 1 383 ? 124.336 112.780 154.519 1.00 97.66 367 GLY A N 1
ATOM 2620 C CA . GLY A 1 383 ? 124.453 112.743 153.076 1.00 97.55 367 GLY A CA 1
ATOM 2621 C C . GLY A 1 383 ? 123.252 113.364 152.390 1.00 97.60 367 GLY A C 1
ATOM 2622 O O . GLY A 1 383 ? 122.141 113.387 152.916 1.00 96.28 367 GLY A O 1
ATOM 2623 N N . GLU A 1 384 ? 123.491 113.882 151.190 1.00 98.26 368 GLU A N 1
ATOM 2624 C CA . GLU A 1 384 ? 122.459 114.530 150.400 1.00 98.28 368 GLU A CA 1
ATOM 2625 C C . GLU A 1 384 ? 122.505 114.005 148.974 1.00 98.60 368 GLU A C 1
ATOM 2626 O O . GLU A 1 384 ? 123.552 113.583 148.484 1.00 98.42 368 GLU A O 1
ATOM 2632 N N . VAL A 1 385 ? 121.348 114.017 148.319 1.00 98.63 369 VAL A N 1
ATOM 2633 C CA . VAL A 1 385 ? 121.203 113.574 146.939 1.00 98.60 369 VAL A CA 1
ATOM 2634 C C . VAL A 1 385 ? 120.035 114.346 146.339 1.00 98.77 369 VAL A C 1
ATOM 2635 O O . VAL A 1 385 ? 119.315 115.058 147.038 1.00 98.47 369 VAL A O 1
ATOM 2639 N N . GLY A 1 386 ? 119.857 114.226 145.035 1.00 98.74 370 GLY A N 1
ATOM 2640 C CA . GLY A 1 386 ? 118.723 114.855 144.390 1.00 98.74 370 GLY A CA 1
ATOM 2641 C C . GLY A 1 386 ? 118.955 115.014 142.909 1.00 98.88 370 GLY A C 1
ATOM 2642 O O . GLY A 1 386 ? 120.031 114.734 142.384 1.00 98.66 370 GLY A O 1
ATOM 2643 N N . ALA A 1 387 ? 117.906 115.468 142.236 1.00 98.80 371 ALA A N 1
ATOM 2644 C CA . ALA A 1 387 ? 117.948 115.773 140.816 1.00 98.71 371 ALA A CA 1
ATOM 2645 C C . ALA A 1 387 ? 117.781 117.272 140.624 1.00 98.87 371 ALA A C 1
ATOM 2646 O O . ALA A 1 387 ? 116.991 117.912 141.324 1.00 98.47 371 ALA A O 1
ATOM 2648 N N . GLU A 1 388 ? 118.532 117.830 139.684 1.00 98.70 372 GLU A N 1
ATOM 2649 C CA . GLU A 1 388 ? 118.483 119.256 139.410 1.00 98.63 372 GLU A CA 1
ATOM 2650 C C . GLU A 1 388 ? 118.262 119.483 137.925 1.00 98.78 372 GLU A C 1
ATOM 2651 O O . GLU A 1 388 ? 118.845 118.789 137.087 1.00 98.43 372 GLU A O 1
ATOM 2657 N N . GLY A 1 389 ? 117.408 120.455 137.608 1.00 98.57 373 GLY A N 1
ATOM 2658 C CA . GLY A 1 389 ? 117.130 120.803 136.236 1.00 98.43 373 GLY A CA 1
ATOM 2659 C C . GLY A 1 389 ? 117.342 122.287 136.013 1.00 98.51 373 GLY A C 1
ATOM 2660 O O . GLY A 1 389 ? 117.444 123.071 136.954 1.00 97.91 373 GLY A O 1
ATOM 2661 N N . GLU A 1 390 ? 117.409 122.661 134.738 1.00 98.36 374 GLU A N 1
ATOM 2662 C CA . GLU A 1 390 ? 117.703 124.031 134.349 1.00 98.09 374 GLU A CA 1
ATOM 2663 C C . GLU A 1 390 ? 117.122 124.288 132.969 1.00 97.93 374 GLU A C 1
ATOM 2664 O O . GLU A 1 390 ? 117.153 123.410 132.104 1.00 97.24 374 GLU A O 1
ATOM 2670 N N . VAL A 1 391 ? 116.578 125.486 132.778 1.00 97.20 375 VAL A N 1
ATOM 2671 C CA . VAL A 1 391 ? 116.068 125.931 131.487 1.00 96.85 375 VAL A CA 1
ATOM 2672 C C . VAL A 1 391 ? 116.775 127.229 131.133 1.00 96.33 375 VAL A C 1
ATOM 2673 O O . VAL A 1 391 ? 116.694 128.209 131.882 1.00 94.70 375 VAL A O 1
ATOM 2677 N N . SER A 1 392 ? 117.467 127.236 129.998 1.00 95.51 376 SER A N 1
ATOM 2678 C CA . SER A 1 392 ? 118.170 128.422 129.539 1.00 93.91 376 SER A CA 1
ATOM 2679 C C . SER A 1 392 ? 117.338 129.115 128.478 1.00 93.33 376 SER A C 1
ATOM 2680 O O . SER A 1 392 ? 117.040 128.500 127.443 1.00 90.43 376 SER A O 1
ATOM 2683 N N . PRO A 1 393 ? 116.928 130.362 128.683 1.00 91.94 377 PRO A N 1
ATOM 2684 C CA . PRO A 1 393 ? 116.152 131.056 127.653 1.00 89.38 377 PRO A CA 1
ATOM 2685 C C . PRO A 1 393 ? 116.986 131.306 126.410 1.00 86.19 377 PRO A C 1
ATOM 2686 O O . PRO A 1 393 ? 118.206 131.475 126.472 1.00 74.76 377 PRO A O 1
ATOM 2690 N N . ASP A 1 394 ? 116.309 131.340 125.269 1.00 81.22 378 ASP A N 1
ATOM 2691 C CA . ASP A 1 394 ? 116.970 131.590 123.991 1.00 76.75 378 ASP A CA 1
ATOM 2692 C C . ASP A 1 394 ? 117.437 133.022 123.838 1.00 74.02 378 ASP A C 1
ATOM 2693 O O . ASP A 1 394 ? 117.877 133.396 122.745 1.00 67.18 378 ASP A O 1
ATOM 2698 N N . SER A 1 395 ? 117.348 133.830 124.893 1.00 66.95 379 SER A N 1
ATOM 2699 C CA . SER A 1 395 ? 117.787 135.217 124.848 1.00 62.67 379 SER A CA 1
ATOM 2700 C C . SER A 1 395 ? 119.290 135.372 125.030 1.00 59.63 379 SER A C 1
ATOM 2701 O O . SER A 1 395 ? 119.797 136.493 124.915 1.00 53.38 379 SER A O 1
ATOM 2704 N N . GLY A 1 396 ? 120.011 134.284 125.311 1.00 51.31 380 GLY A N 1
ATOM 2705 C CA . GLY A 1 396 ? 121.449 134.390 125.502 1.00 48.38 380 GLY A CA 1
ATOM 2706 C C . GLY A 1 396 ? 122.165 134.898 124.265 1.00 48.01 380 GLY A C 1
ATOM 2707 O O . GLY A 1 396 ? 123.019 135.783 124.348 1.00 44.96 380 GLY A O 1
ATOM 2708 N N . PHE A 1 397 ? 121.811 134.351 123.102 1.00 44.93 381 PHE A N 1
ATOM 2709 C CA . PHE A 1 397 ? 122.369 134.739 121.797 1.00 42.34 381 PHE A CA 1
ATOM 2710 C C . PHE A 1 397 ? 123.892 134.708 121.915 1.00 42.02 381 PHE A C 1
ATOM 2711 O O . PHE A 1 397 ? 124.430 133.676 122.341 1.00 38.84 381 PHE A O 1
ATOM 2719 N N . ASP A 1 398 ? 124.598 135.790 121.572 1.00 44.17 382 ASP A N 1
ATOM 2720 C CA . ASP A 1 398 ? 126.057 135.878 121.585 1.00 42.13 382 ASP A CA 1
ATOM 2721 C C . ASP A 1 398 ? 126.672 134.938 120.552 1.00 42.49 382 ASP A C 1
ATOM 2722 O O . ASP A 1 398 ? 127.178 135.390 119.519 1.00 39.26 382 ASP A O 1
ATOM 2727 N N . MET A 1 399 ? 126.636 133.637 120.820 1.00 44.73 383 MET A N 1
ATOM 2728 C CA . MET A 1 399 ? 127.120 132.660 119.862 1.00 45.94 383 MET A CA 1
ATOM 2729 C C . MET A 1 399 ? 126.232 132.661 118.619 1.00 47.60 383 MET A C 1
ATOM 2730 O O . MET A 1 399 ? 125.024 132.895 118.709 1.00 44.41 383 MET A O 1
ATOM 2735 N N . PRO A 1 400 ? 126.809 132.405 117.444 1.00 52.90 384 PRO A N 1
ATOM 2736 C CA . PRO A 1 400 ? 126.028 132.513 116.200 1.00 51.99 384 PRO A CA 1
ATOM 2737 C C . PRO A 1 400 ? 124.871 131.534 116.105 1.00 53.78 384 PRO A C 1
ATOM 2738 O O . PRO A 1 400 ? 123.943 131.772 115.323 1.00 50.53 384 PRO A O 1
ATOM 2742 N N . GLY A 1 401 ? 124.887 130.450 116.867 1.00 56.54 385 GLY A N 1
ATOM 2743 C CA . GLY A 1 401 ? 123.889 129.416 116.719 1.00 55.45 385 GLY A CA 1
ATOM 2744 C C . GLY A 1 401 ? 122.609 129.590 117.506 1.00 58.54 385 GLY A C 1
ATOM 2745 O O . GLY A 1 401 ? 121.790 128.665 117.512 1.00 54.00 385 GLY A O 1
ATOM 2746 N N . ASN A 1 402 ? 122.406 130.733 118.171 1.00 67.34 386 ASN A N 1
ATOM 2747 C CA . ASN A 1 402 ? 121.214 130.962 118.985 1.00 67.67 386 ASN A CA 1
ATOM 2748 C C . ASN A 1 402 ? 121.100 129.883 120.056 1.00 70.29 386 ASN A C 1
ATOM 2749 O O . ASN A 1 402 ? 120.257 128.984 119.952 1.00 66.33 386 ASN A O 1
ATOM 2754 N N . PRO A 1 403 ? 121.937 129.935 121.088 1.00 76.88 387 PRO A N 1
ATOM 2755 C CA . PRO A 1 403 ? 122.023 128.821 122.040 1.00 78.09 387 PRO A CA 1
ATOM 2756 C C . PRO A 1 403 ? 120.857 128.711 123.013 1.00 82.36 387 PRO A C 1
ATOM 2757 O O . PRO A 1 403 ? 120.929 129.222 124.134 1.00 80.86 387 PRO A O 1
ATOM 2761 N N . GLU A 1 404 ? 119.779 128.050 122.597 1.00 88.08 388 GLU A N 1
ATOM 2762 C CA . GLU A 1 404 ? 118.745 127.628 123.532 1.00 90.29 388 GLU A CA 1
ATOM 2763 C C . GLU A 1 404 ? 119.149 126.302 124.159 1.00 91.88 388 GLU A C 1
ATOM 2764 O O . GLU A 1 404 ? 119.437 125.336 123.448 1.00 90.55 388 GLU A O 1
ATOM 2770 N N . SER A 1 405 ? 119.160 126.247 125.488 1.00 93.95 389 SER A N 1
ATOM 2771 C CA . SER A 1 405 ? 119.693 125.090 126.189 1.00 94.34 389 SER A CA 1
ATOM 2772 C C . SER A 1 405 ? 118.785 124.710 127.346 1.00 95.63 389 SER A C 1
ATOM 2773 O O . SER A 1 405 ? 117.937 125.490 127.783 1.00 94.89 389 SER A O 1
ATOM 2776 N N . ARG A 1 406 ? 118.974 123.488 127.834 1.00 97.09 390 ARG A N 1
ATOM 2777 C CA . ARG A 1 406 ? 118.308 123.028 129.040 1.00 97.21 390 ARG A CA 1
ATOM 2778 C C . ARG A 1 406 ? 119.154 121.933 129.668 1.00 97.70 390 ARG A C 1
ATOM 2779 O O . ARG A 1 406 ? 119.657 121.051 128.968 1.00 96.94 390 ARG A O 1
ATOM 2787 N N . ARG A 1 407 ? 119.305 121.998 130.986 1.00 97.99 391 ARG A N 1
ATOM 2788 C CA . ARG A 1 407 ? 120.182 121.111 131.731 1.00 98.05 391 ARG A CA 1
ATOM 2789 C C . ARG A 1 407 ? 119.362 120.263 132.690 1.00 98.24 391 ARG A C 1
ATOM 2790 O O . ARG A 1 407 ? 118.278 120.660 133.122 1.00 98.04 391 ARG A O 1
ATOM 2798 N N . ALA A 1 408 ? 119.878 119.078 132.998 1.00 98.41 392 ALA A N 1
ATOM 2799 C CA . ALA A 1 408 ? 119.253 118.201 133.976 1.00 98.56 392 ALA A CA 1
ATOM 2800 C C . ALA A 1 408 ? 120.276 117.165 134.406 1.00 98.65 392 ALA A C 1
ATOM 2801 O O . ALA A 1 408 ? 121.281 116.946 133.726 1.00 98.19 392 ALA A O 1
ATOM 2803 N N . GLY A 1 409 ? 120.017 116.536 135.541 1.00 98.67 393 GLY A N 1
ATOM 2804 C CA . GLY A 1 409 ? 120.859 115.439 135.970 1.00 98.62 393 GLY A CA 1
ATOM 2805 C C . GLY A 1 409 ? 120.798 115.211 137.464 1.00 98.79 393 GLY A C 1
ATOM 2806 O O . GLY A 1 409 ? 120.059 115.868 138.196 1.00 98.42 393 GLY A O 1
ATOM 2807 N N . VAL A 1 410 ? 121.615 114.258 137.895 1.00 98.85 394 VAL A N 1
ATOM 2808 C CA . VAL A 1 410 ? 121.653 113.813 139.273 1.00 98.83 394 VAL A CA 1
ATOM 2809 C C . VAL A 1 410 ? 122.875 114.426 139.949 1.00 98.84 394 VAL A C 1
ATOM 2810 O O . VAL A 1 410 ? 123.738 115.014 139.304 1.00 98.72 394 VAL A O 1
ATOM 2814 N N . HIS A 1 411 ? 122.941 114.311 141.273 1.00 98.85 395 HIS A N 1
ATOM 2815 C CA . HIS A 1 411 ? 124.119 114.732 142.021 1.00 98.83 395 HIS A CA 1
ATOM 2816 C C . HIS A 1 411 ? 124.040 114.155 143.426 1.00 98.80 395 HIS A C 1
ATOM 2817 O O . HIS A 1 411 ? 122.951 113.877 143.933 1.00 98.66 395 HIS A O 1
ATOM 2824 N N . LEU A 1 412 ? 125.205 113.996 144.049 1.00 98.85 396 LEU A N 1
ATOM 2825 C CA . LEU A 1 412 ? 125.330 113.445 145.389 1.00 98.84 396 LEU A CA 1
ATOM 2826 C C . LEU A 1 412 ? 126.140 114.402 146.254 1.00 98.84 396 LEU A C 1
ATOM 2827 O O . LEU A 1 412 ? 126.900 115.229 145.751 1.00 98.64 396 LEU A O 1
ATOM 2832 N N . LEU A 1 413 ? 125.958 114.294 147.568 1.00 98.74 397 LEU A N 1
ATOM 2833 C CA . LEU A 1 413 ? 126.648 115.156 148.517 1.00 98.63 397 LEU A CA 1
ATOM 2834 C C . LEU A 1 413 ? 126.864 114.412 149.827 1.00 98.63 397 LEU A C 1
ATOM 2835 O O . LEU A 1 413 ? 126.137 113.471 150.154 1.00 98.01 397 LEU A O 1
ATOM 2840 N N . GLY A 1 414 ? 127.875 114.848 150.572 1.00 98.61 398 GLY A N 1
ATOM 2841 C CA . GLY A 1 414 ? 128.170 114.295 151.877 1.00 98.51 398 GLY A CA 1
ATOM 2842 C C . GLY A 1 414 ? 129.334 115.029 152.505 1.00 98.65 398 GLY A C 1
ATOM 2843 O O . GLY A 1 414 ? 130.327 115.290 151.823 1.00 98.26 398 GLY A O 1
ATOM 2844 N N . ASP A 1 415 ? 129.234 115.371 153.791 1.00 98.43 399 ASP A N 1
ATOM 2845 C CA . ASP A 1 415 ? 130.268 116.167 154.446 1.00 98.46 399 ASP A CA 1
ATOM 2846 C C . ASP A 1 415 ? 130.163 116.085 155.964 1.00 98.44 399 ASP A C 1
ATOM 2847 O O . ASP A 1 415 ? 129.085 116.292 156.528 1.00 97.55 399 ASP A O 1
ATOM 2852 N N . TYR A 1 416 ? 131.278 115.793 156.631 1.00 98.37 400 TYR A N 1
ATOM 2853 C CA . TYR A 1 416 ? 131.350 115.848 158.084 1.00 98.49 400 TYR A CA 1
ATOM 2854 C C . TYR A 1 416 ? 132.803 116.048 158.490 1.00 98.32 400 TYR A C 1
ATOM 2855 O O . TYR A 1 416 ? 133.707 115.495 157.859 1.00 98.11 400 TYR A O 1
ATOM 2864 N N . ARG A 1 417 ? 133.020 116.837 159.540 1.00 97.87 401 ARG A N 1
ATOM 2865 C CA . ARG A 1 417 ? 134.354 117.045 160.090 1.00 97.76 401 ARG A CA 1
ATOM 2866 C C . ARG A 1 417 ? 134.216 117.704 161.454 1.00 97.68 401 ARG A C 1
ATOM 2867 O O . ARG A 1 417 ? 133.279 118.472 161.690 1.00 96.87 401 ARG A O 1
ATOM 2875 N N . TYR A 1 418 ? 135.162 117.399 162.342 1.00 97.80 402 TYR A N 1
ATOM 2876 C CA . TYR A 1 418 ? 135.065 117.791 163.741 1.00 97.61 402 TYR A CA 1
ATOM 2877 C C . TYR A 1 418 ? 135.208 119.305 163.903 1.00 97.55 402 TYR A C 1
ATOM 2878 O O . TYR A 1 418 ? 135.498 120.043 162.955 1.00 96.70 402 TYR A O 1
ATOM 2887 N N . SER 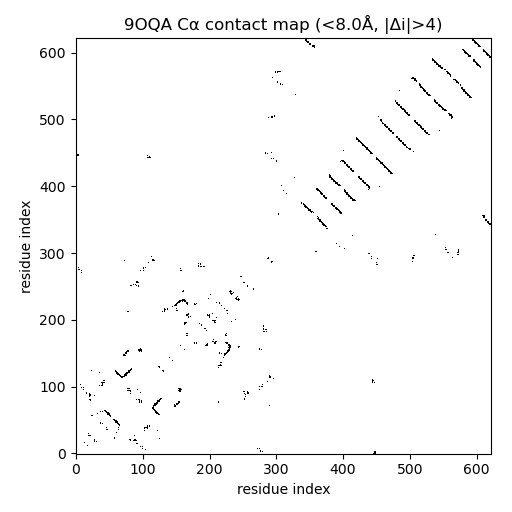A 1 419 ? 134.953 119.755 165.136 1.00 97.33 403 SER A N 1
ATOM 2888 C CA . SER A 1 419 ? 135.068 121.140 165.592 1.00 97.01 403 SER A CA 1
ATOM 2889 C C . SER A 1 419 ? 133.953 122.013 165.033 1.00 96.91 403 SER A C 1
ATOM 2890 O O . SER A 1 419 ? 133.815 123.174 165.431 1.00 95.38 403 SER A O 1
ATOM 2893 N N . GLU A 1 420 ? 133.156 121.465 164.118 1.00 96.26 404 GLU A N 1
ATOM 2894 C CA . GLU A 1 420 ? 132.034 122.142 163.474 1.00 95.40 404 GLU A CA 1
ATOM 2895 C C . GLU A 1 420 ? 132.440 123.431 162.772 1.00 95.60 404 GLU A C 1
ATOM 2896 O O . GLU A 1 420 ? 131.570 124.202 162.353 1.00 93.72 404 GLU A O 1
ATOM 2902 N N . ALA A 1 421 ? 133.739 123.691 162.636 1.00 96.13 405 ALA A N 1
ATOM 2903 C CA . ALA A 1 421 ? 134.208 124.887 161.948 1.00 96.40 405 ALA A CA 1
ATOM 2904 C C . ALA A 1 421 ? 134.514 124.585 160.485 1.00 97.01 405 ALA A C 1
ATOM 2905 O O . ALA A 1 421 ? 133.908 125.169 159.582 1.00 96.21 405 ALA A O 1
ATOM 2907 N N . LEU A 1 422 ? 135.438 123.663 160.243 1.00 97.54 406 LEU A N 1
ATOM 2908 C CA . LEU A 1 422 ? 135.786 123.233 158.898 1.00 97.87 406 LEU A CA 1
ATOM 2909 C C . LEU A 1 422 ? 135.154 121.877 158.622 1.00 97.90 406 LEU A C 1
ATOM 2910 O O . LEU A 1 422 ? 135.201 120.980 159.468 1.00 97.55 406 LEU A O 1
ATOM 2915 N N . THR A 1 423 ? 134.547 121.739 157.445 1.00 98.05 407 THR A N 1
ATOM 2916 C CA . THR A 1 423 ? 133.887 120.499 157.040 1.00 98.13 407 THR A CA 1
ATOM 2917 C C . THR A 1 423 ? 134.179 120.267 155.566 1.00 98.22 407 THR A C 1
ATOM 2918 O O . THR A 1 423 ? 133.769 121.066 154.720 1.00 98.00 407 THR A O 1
ATOM 2922 N N . LEU A 1 424 ? 134.878 119.178 155.256 1.00 98.43 408 LEU A N 1
ATOM 2923 C CA . LEU A 1 424 ? 135.240 118.838 153.886 1.00 98.49 408 LEU A CA 1
ATOM 2924 C C . LEU A 1 424 ? 134.446 117.621 153.432 1.00 98.51 408 LEU A C 1
ATOM 2925 O O . LEU A 1 424 ? 134.359 116.623 154.155 1.00 98.18 408 LEU A O 1
ATOM 2930 N N . GLY A 1 425 ? 133.863 117.712 152.241 1.00 98.66 409 GLY A N 1
ATOM 2931 C CA . GLY A 1 425 ? 133.049 116.631 151.719 1.00 98.65 409 GLY A CA 1
ATOM 2932 C C . GLY A 1 425 ? 133.066 116.619 150.208 1.00 98.73 409 GLY A C 1
ATOM 2933 O O . GLY A 1 425 ? 133.613 117.513 149.560 1.00 98.41 409 GLY A O 1
ATOM 2934 N N . GLY A 1 426 ? 132.441 115.582 149.649 1.00 98.71 410 GLY A N 1
ATOM 2935 C CA . GLY A 1 426 ? 132.492 115.319 148.230 1.00 98.71 410 GLY A CA 1
ATOM 2936 C C . GLY A 1 426 ? 131.133 115.409 147.557 1.00 98.80 410 GLY A C 1
ATOM 2937 O O . GLY A 1 426 ? 130.106 115.666 148.190 1.00 98.63 410 GLY A O 1
ATOM 2938 N N . SER A 1 427 ? 131.156 115.188 146.245 1.00 98.83 411 SER A N 1
ATOM 2939 C CA . SER A 1 427 ? 129.958 115.262 145.425 1.00 98.87 411 SER A CA 1
ATOM 2940 C C . SER A 1 427 ? 130.185 114.489 144.133 1.00 98.83 411 SER A C 1
ATOM 2941 O O . SER A 1 427 ? 131.277 114.530 143.563 1.00 98.64 411 SER A O 1
ATOM 2944 N N . LEU A 1 428 ? 129.146 113.793 143.678 1.00 98.85 412 LEU A N 1
ATOM 2945 C CA . LEU A 1 428 ? 129.189 113.015 142.442 1.00 98.80 412 LEU A CA 1
ATOM 2946 C C . LEU A 1 428 ? 128.008 113.440 141.584 1.00 98.96 412 LEU A C 1
ATOM 2947 O O . LEU A 1 428 ? 126.867 113.061 141.863 1.00 98.80 412 LEU A O 1
ATOM 2952 N N . ALA A 1 429 ? 128.279 114.206 140.536 1.00 98.82 413 ALA A N 1
ATOM 2953 C CA . ALA A 1 429 ? 127.240 114.862 139.762 1.00 98.89 413 ALA A CA 1
ATOM 2954 C C . ALA A 1 429 ? 127.134 114.269 138.365 1.00 98.86 413 ALA A C 1
ATOM 2955 O O . ALA A 1 429 ? 128.111 113.771 137.802 1.00 98.70 413 ALA A O 1
ATOM 2957 N N . PHE A 1 430 ? 125.923 114.326 137.820 1.00 98.89 414 PHE A N 1
ATOM 2958 C CA . PHE A 1 430 ? 125.623 113.919 136.457 1.00 98.83 414 PHE A CA 1
ATOM 2959 C C . PHE A 1 430 ? 124.809 115.026 135.811 1.00 98.88 414 PHE A C 1
ATOM 2960 O O . PHE A 1 430 ? 123.886 115.557 136.433 1.00 98.63 414 PHE A O 1
ATOM 2968 N N . GLN A 1 431 ? 125.156 115.385 134.578 1.00 98.64 415 GLN A N 1
ATOM 2969 C CA . GLN A 1 431 ? 124.498 116.493 133.902 1.00 98.41 415 GLN A CA 1
ATOM 2970 C C . GLN A 1 431 ? 124.433 116.208 132.411 1.00 98.62 415 GLN A C 1
ATOM 2971 O O . GLN A 1 431 ? 125.363 115.632 131.843 1.00 98.23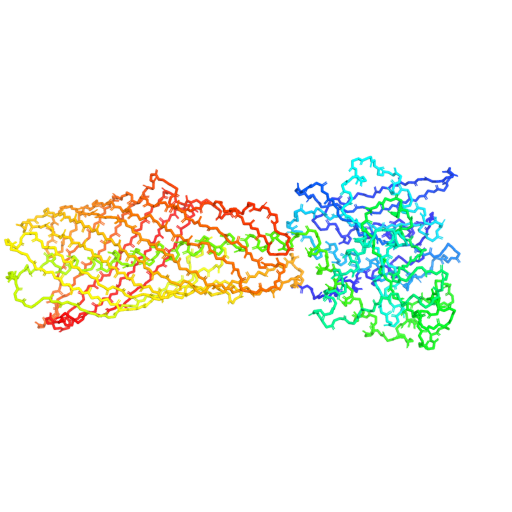 415 GLN A O 1
ATOM 2977 N N . ARG A 1 432 ? 123.331 116.619 131.783 1.00 98.69 416 ARG A N 1
ATOM 2978 C CA . ARG A 1 432 ? 123.119 116.421 130.347 1.00 98.50 416 ARG A CA 1
ATOM 2979 C C . ARG A 1 432 ? 122.477 117.692 129.796 1.00 98.59 416 ARG A C 1
ATOM 2980 O O . ARG A 1 432 ? 121.250 117.806 129.743 1.00 98.12 416 ARG A O 1
ATOM 2988 N N . SER A 1 433 ? 123.312 118.638 129.373 1.00 98.13 417 SER A N 1
ATOM 2989 C CA . SER A 1 433 ? 122.836 119.932 128.888 1.00 97.96 417 SER A CA 1
ATOM 2990 C C . SER A 1 433 ? 122.708 119.860 127.374 1.00 98.05 417 SER A C 1
ATOM 2991 O O . SER A 1 433 ? 123.702 119.931 126.649 1.00 97.38 417 SER A O 1
ATOM 2994 N N . ARG A 1 434 ? 121.474 119.718 126.893 1.00 97.88 418 ARG A N 1
ATOM 2995 C CA . ARG A 1 434 ? 121.199 119.623 125.461 1.00 97.61 418 ARG A CA 1
ATOM 2996 C C . ARG A 1 434 ? 121.167 121.035 124.886 1.00 97.58 418 ARG A C 1
ATOM 2997 O O . ARG A 1 434 ? 120.117 121.605 124.581 1.00 96.60 418 ARG A O 1
ATOM 3005 N N . ASP A 1 435 ? 122.354 121.613 124.745 1.00 97.08 419 ASP A N 1
ATOM 3006 C CA . ASP A 1 435 ? 122.497 122.930 124.141 1.00 96.51 419 ASP A CA 1
ATOM 3007 C C . ASP A 1 435 ? 122.163 122.822 122.659 1.00 96.51 419 ASP A C 1
ATOM 3008 O O . ASP A 1 435 ? 122.832 122.094 121.920 1.00 95.58 419 ASP A O 1
ATOM 3013 N N . LYS A 1 436 ? 121.135 123.541 122.225 1.00 95.08 420 LYS A N 1
ATOM 3014 C CA . LYS A 1 436 ? 120.601 123.403 120.877 1.00 94.05 420 LYS A CA 1
ATOM 3015 C C . LYS A 1 436 ? 121.068 124.559 120.003 1.00 93.69 420 LYS A C 1
ATOM 3016 O O . LYS A 1 436 ? 120.911 125.728 120.369 1.00 90.83 420 LYS A O 1
ATOM 3022 N N . LEU A 1 437 ? 121.641 124.223 118.852 1.00 94.19 421 LEU A N 1
ATOM 3023 C CA . LEU A 1 437 ? 122.104 125.209 117.888 1.00 93.36 421 LEU A CA 1
ATOM 3024 C C . LEU A 1 437 ? 120.932 125.625 117.000 1.00 92.58 421 LEU A C 1
ATOM 3025 O O . LEU A 1 437 ? 119.770 125.316 117.276 1.00 88.43 421 LEU A O 1
ATOM 3030 N N . ASP A 1 438 ? 121.228 126.338 115.921 1.00 92.76 422 ASP A N 1
ATOM 3031 C CA . ASP A 1 438 ? 120.226 126.775 114.963 1.00 91.89 422 ASP A CA 1
ATOM 3032 C C . ASP A 1 438 ? 120.185 125.820 113.774 1.00 92.32 422 ASP A C 1
ATOM 3033 O O . ASP A 1 438 ? 121.087 125.007 113.565 1.00 88.73 422 ASP A O 1
ATOM 3038 N N . HIS A 1 439 ? 119.113 125.934 112.990 1.00 92.54 423 HIS A N 1
ATOM 3039 C CA . HIS A 1 439 ? 118.906 125.097 111.808 1.00 93.61 423 HIS A CA 1
ATOM 3040 C C . HIS A 1 439 ? 118.975 123.616 112.165 1.00 94.85 423 HIS A C 1
ATOM 3041 O O . HIS A 1 439 ? 119.568 122.807 111.450 1.00 90.71 423 HIS A O 1
ATOM 3048 N N . GLY A 1 440 ? 118.372 123.262 113.294 1.00 91.20 424 GLY A N 1
ATOM 3049 C CA . GLY A 1 440 ? 118.333 121.888 113.732 1.00 92.22 424 GLY A CA 1
ATOM 3050 C C . GLY A 1 440 ? 119.597 121.388 114.390 1.00 94.30 424 GLY A C 1
ATOM 3051 O O . GLY A 1 440 ? 119.663 120.203 114.739 1.00 90.83 424 GLY A O 1
ATOM 3052 N N . GLY A 1 441 ? 120.602 122.240 114.565 1.00 94.16 425 GLY A N 1
ATOM 3053 C CA . GLY A 1 441 ? 121.794 121.816 115.272 1.00 95.24 425 GLY A CA 1
ATOM 3054 C C . GLY A 1 441 ? 121.485 121.461 116.712 1.00 96.18 425 GLY A C 1
ATOM 3055 O O . GLY A 1 441 ? 120.580 122.019 117.335 1.00 95.05 425 GLY A O 1
ATOM 3056 N N . ARG A 1 442 ? 122.241 120.505 117.243 1.00 96.97 426 ARG A N 1
ATOM 3057 C CA . ARG A 1 442 ? 122.006 120.025 118.597 1.00 97.23 426 ARG A CA 1
ATOM 3058 C C . ARG A 1 442 ? 123.298 119.473 119.172 1.00 97.68 426 ARG A C 1
ATOM 3059 O O . ARG A 1 442 ? 123.951 118.634 118.546 1.00 97.12 426 ARG A O 1
ATOM 3067 N N . ILE A 1 443 ? 123.657 119.947 120.361 1.00 97.64 427 ILE A N 1
ATOM 3068 C CA . ILE A 1 443 ? 124.798 119.448 121.117 1.00 97.67 427 ILE A CA 1
ATOM 3069 C C . ILE A 1 443 ? 124.274 118.892 122.430 1.00 97.73 427 ILE A C 1
ATOM 3070 O O . ILE A 1 443 ? 123.493 119.556 123.121 1.00 97.20 427 ILE A O 1
ATOM 3075 N N . GLU A 1 444 ? 124.694 117.679 122.772 1.00 98.52 428 GLU A N 1
ATOM 3076 C CA . GLU A 1 444 ? 124.272 117.064 124.020 1.00 98.40 428 GLU A CA 1
ATOM 3077 C C . GLU A 1 444 ? 125.381 116.157 124.520 1.00 98.63 428 GLU A C 1
ATOM 3078 O O . GLU A 1 444 ? 126.069 115.514 123.725 1.00 98.39 428 GLU A O 1
ATOM 3084 N N . GLY A 1 445 ? 125.554 116.115 125.835 1.00 98.59 429 GLY A N 1
ATOM 3085 C CA . GLY A 1 445 ? 126.558 115.244 126.404 1.00 98.53 429 GLY A CA 1
ATOM 3086 C C . GLY A 1 445 ? 126.328 114.884 127.855 1.00 98.62 429 GLY A C 1
ATOM 3087 O O . GLY A 1 445 ? 126.134 115.761 128.700 1.00 98.15 429 GLY A O 1
ATOM 3088 N N . ASP A 1 446 ? 126.349 113.590 128.153 1.00 98.71 430 ASP A N 1
ATOM 3089 C CA . ASP A 1 446 ? 126.338 113.150 129.538 1.00 98.77 430 ASP A CA 1
ATOM 3090 C C . ASP A 1 446 ? 127.660 113.510 130.201 1.00 98.81 430 ASP A C 1
ATOM 3091 O O . ASP A 1 446 ? 128.722 113.450 129.576 1.00 98.55 430 ASP A O 1
ATOM 3096 N N . THR A 1 447 ? 127.591 113.899 131.470 1.00 98.89 431 THR A N 1
ATOM 3097 C CA . THR A 1 447 ? 128.754 114.371 132.207 1.00 98.70 431 THR A CA 1
ATOM 3098 C C . THR A 1 447 ? 128.784 113.739 133.588 1.00 98.89 431 THR A C 1
ATOM 3099 O O . THR A 1 447 ? 127.746 113.610 134.240 1.00 98.60 431 THR A O 1
ATOM 3103 N N . TRP A 1 448 ? 129.974 113.336 134.024 1.00 98.83 432 TRP A N 1
ATOM 3104 C CA . TRP A 1 448 ? 130.204 112.876 135.386 1.00 98.87 432 TRP A CA 1
ATOM 3105 C C . TRP A 1 448 ? 131.160 113.844 136.064 1.00 98.89 432 TRP A C 1
ATOM 3106 O O . TRP A 1 448 ? 132.249 114.110 135.546 1.00 98.70 432 TRP A O 1
ATOM 3117 N N . GLN A 1 449 ? 130.754 114.369 137.213 1.00 98.92 433 GLN A N 1
ATOM 3118 C CA . GLN A 1 449 ? 131.521 115.376 137.929 1.00 98.81 433 GLN A CA 1
ATOM 3119 C C . GLN A 1 449 ? 131.851 114.871 139.324 1.00 98.97 433 GLN A C 1
ATOM 3120 O O . GLN A 1 449 ? 130.990 114.309 140.007 1.00 98.77 433 GLN A O 1
ATOM 3126 N N . LEU A 1 450 ? 133.096 115.067 139.738 1.00 98.85 434 LEU A N 1
ATOM 3127 C CA . LEU A 1 450 ? 133.542 114.706 141.073 1.00 98.83 434 LEU A CA 1
ATOM 3128 C C . LEU A 1 450 ? 134.224 115.914 141.688 1.00 98.83 434 LEU A C 1
ATOM 3129 O O . LEU A 1 450 ? 135.140 116.481 141.087 1.00 98.67 434 LEU A O 1
ATOM 3134 N N . GLY A 1 451 ? 133.784 116.302 142.873 1.00 98.82 435 GLY A N 1
ATOM 3135 C CA . GLY A 1 451 ? 134.302 117.496 143.512 1.00 98.77 435 GLY A CA 1
ATOM 3136 C C . GLY A 1 451 ? 134.613 117.247 144.970 1.00 98.89 435 GLY A C 1
ATOM 3137 O O . GLY A 1 451 ? 133.949 116.460 145.646 1.00 98.64 435 GLY A O 1
ATOM 3138 N N . LEU A 1 452 ? 135.646 117.933 145.449 1.00 98.82 436 LEU A N 1
ATOM 3139 C CA . LEU A 1 452 ? 136.039 117.907 146.850 1.00 98.79 436 LEU A CA 1
ATOM 3140 C C . LEU A 1 452 ? 136.091 119.341 147.350 1.00 98.87 436 LEU A C 1
ATOM 3141 O O . LEU A 1 452 ? 136.908 120.136 146.874 1.00 98.49 436 LEU A O 1
ATOM 3146 N N . PHE A 1 453 ? 135.224 119.670 148.304 1.00 98.72 437 PHE A N 1
ATOM 3147 C CA . PHE A 1 453 ? 135.098 121.032 148.796 1.00 98.73 437 PHE A CA 1
ATOM 3148 C C . PHE A 1 453 ? 135.140 121.043 150.313 1.00 98.71 437 PHE A C 1
ATOM 3149 O O . PHE A 1 453 ? 134.626 120.130 150.963 1.00 98.42 437 PHE A O 1
ATOM 3157 N N . GLY A 1 454 ? 135.748 122.085 150.867 1.00 98.60 438 GLY A N 1
ATOM 3158 C CA . GLY A 1 454 ? 135.810 122.243 152.304 1.00 98.66 438 GLY A CA 1
ATOM 3159 C C . GLY A 1 454 ? 135.380 123.623 152.750 1.00 98.66 438 GLY A C 1
ATOM 3160 O O . GLY A 1 454 ? 136.015 124.620 152.402 1.00 98.31 438 GLY A O 1
ATOM 3161 N N . LEU A 1 455 ? 134.305 123.691 153.525 1.00 98.44 439 LEU A N 1
ATOM 3162 C CA . LEU A 1 455 ? 133.760 124.950 154.010 1.00 98.31 439 LEU A CA 1
ATOM 3163 C C . LEU A 1 455 ? 134.235 125.184 155.436 1.00 98.39 439 LEU A C 1
ATOM 3164 O O . LEU A 1 455 ? 134.174 124.277 156.271 1.00 97.99 439 LEU A O 1
ATOM 3169 N N . TYR A 1 456 ? 134.710 126.396 155.713 1.00 98.36 440 TYR A N 1
ATOM 3170 C CA . TYR A 1 456 ? 135.252 126.748 157.020 1.00 98.13 440 TYR A CA 1
ATOM 3171 C C . TYR A 1 456 ? 134.534 127.978 157.554 1.00 98.02 440 TYR A C 1
ATOM 3172 O O . TYR A 1 456 ? 134.525 129.028 156.902 1.00 97.56 440 TYR A O 1
ATOM 3181 N N . ASN A 1 457 ? 133.945 127.848 158.740 1.00 97.37 441 ASN A N 1
ATOM 3182 C CA . ASN A 1 457 ? 133.313 128.977 159.420 1.00 96.71 441 ASN A CA 1
ATOM 3183 C C . ASN A 1 457 ? 133.306 128.702 160.912 1.00 96.17 441 ASN A C 1
ATOM 3184 O O . ASN A 1 457 ? 132.791 127.667 161.348 1.00 93.89 441 ASN A O 1
ATOM 3189 N N . ASP A 1 458 ? 133.861 129.626 161.693 1.00 95.48 442 ASP A N 1
ATOM 3190 C CA . ASP A 1 458 ? 133.867 129.521 163.144 1.00 94.23 442 ASP A CA 1
ATOM 3191 C C . ASP A 1 458 ? 132.579 130.033 163.775 1.00 93.41 442 ASP A C 1
ATOM 3192 O O . ASP A 1 458 ? 132.554 130.299 164.982 1.00 87.21 442 ASP A O 1
ATOM 3197 N N . GLY A 1 459 ? 131.516 130.178 162.986 1.00 93.21 443 GLY A N 1
ATOM 3198 C CA . GLY A 1 459 ? 130.246 130.656 163.480 1.00 92.57 443 GLY A CA 1
ATOM 3199 C C . GLY A 1 459 ? 130.059 132.154 163.419 1.00 93.43 443 GLY A C 1
ATOM 3200 O O . GLY A 1 459 ? 128.946 132.634 163.671 1.00 90.62 443 GLY A O 1
ATOM 3201 N N . GLY A 1 460 ? 131.105 132.909 163.096 1.00 93.21 444 GLY A N 1
ATOM 3202 C CA . GLY A 1 460 ? 131.007 134.345 163.003 1.00 94.23 444 GLY A CA 1
ATOM 3203 C C . GLY A 1 460 ? 130.652 134.803 161.605 1.00 95.46 444 GLY A C 1
ATOM 3204 O O . GLY A 1 460 ? 130.312 134.002 160.728 1.00 94.41 444 GLY A O 1
ATOM 3205 N N . PRO A 1 461 ? 130.707 136.116 161.375 1.00 96.26 445 PRO A N 1
ATOM 3206 C CA . PRO A 1 461 ? 130.444 136.632 160.023 1.00 96.57 445 PRO A CA 1
ATOM 3207 C C . PRO A 1 461 ? 131.406 136.107 158.973 1.00 96.99 445 PRO A C 1
ATOM 3208 O O . PRO A 1 461 ? 131.002 135.909 157.820 1.00 95.79 445 PRO A O 1
ATOM 3212 N N . GLU A 1 462 ? 132.663 135.867 159.333 1.00 97.71 446 GLU A N 1
ATOM 3213 C CA . GLU A 1 462 ? 133.677 135.509 158.352 1.00 97.86 446 GLU A CA 1
ATOM 3214 C C . GLU A 1 462 ? 133.606 134.029 157.999 1.00 97.98 446 GLU A C 1
ATOM 3215 O O . GLU A 1 462 ? 133.397 133.175 158.865 1.00 97.33 446 GLU A O 1
ATOM 3221 N N . TRP A 1 463 ? 133.780 133.732 156.712 1.00 97.94 447 TRP A N 1
ATOM 3222 C CA . TRP A 1 463 ? 133.819 132.363 156.222 1.00 98.11 447 TRP A CA 1
ATOM 3223 C C . TRP A 1 463 ? 134.765 132.292 155.034 1.00 98.33 447 TRP A C 1
ATOM 3224 O O . TRP A 1 463 ? 135.054 133.299 154.383 1.00 98.12 447 TRP A O 1
ATOM 3235 N N . LEU A 1 464 ? 135.246 131.084 154.761 1.00 98.43 448 LEU A N 1
ATOM 3236 C CA . LEU A 1 464 ? 136.098 130.827 153.610 1.00 98.51 448 LEU A CA 1
ATOM 3237 C C . LEU A 1 464 ? 135.981 129.349 153.280 1.00 98.68 448 LEU A C 1
ATOM 3238 O O . LEU A 1 464 ? 135.514 128.554 154.099 1.00 98.37 448 LEU A O 1
ATOM 3243 N N . ALA A 1 465 ? 136.403 128.984 152.076 1.00 98.73 449 ALA A N 1
ATOM 3244 C CA . ALA A 1 465 ? 136.210 127.614 151.622 1.00 98.67 449 ALA A CA 1
ATOM 3245 C C . ALA A 1 465 ? 137.196 127.307 150.503 1.00 98.76 449 ALA A C 1
ATOM 3246 O O . ALA A 1 465 ? 138.109 128.090 150.219 1.00 98.42 449 ALA A O 1
ATOM 3248 N N . GLY A 1 466 ? 137.010 126.148 149.876 1.00 98.77 450 GLY A N 1
ATOM 3249 C CA . GLY A 1 466 ? 137.802 125.703 148.744 1.00 98.62 450 GLY A CA 1
ATOM 3250 C C . GLY A 1 466 ? 137.005 124.679 147.970 1.00 98.76 450 GLY A C 1
ATOM 3251 O O . GLY A 1 466 ? 135.929 124.253 148.395 1.00 98.28 450 GLY A O 1
ATOM 3252 N N . GLU A 1 467 ? 137.552 124.275 146.827 1.00 98.71 451 GLU A N 1
ATOM 3253 C CA . GLU A 1 467 ? 136.806 123.414 145.920 1.00 98.70 451 GLU A CA 1
ATOM 3254 C C . GLU A 1 467 ? 137.726 122.915 144.816 1.00 98.82 451 GLU A C 1
ATOM 3255 O O . GLU A 1 467 ? 138.659 123.611 144.406 1.00 98.57 451 GLU A O 1
ATOM 3261 N N . LEU A 1 468 ? 137.449 121.701 144.344 1.00 98.88 452 LEU A N 1
ATOM 3262 C CA . LEU A 1 468 ? 138.092 121.140 143.165 1.00 98.83 452 LEU A CA 1
ATOM 3263 C C . LEU A 1 468 ? 137.040 120.371 142.381 1.00 98.80 452 LEU A C 1
ATOM 3264 O O . LEU A 1 468 ? 135.933 120.133 142.866 1.00 98.61 452 LEU A O 1
ATOM 3269 N N . ASN A 1 469 ? 137.384 119.980 141.155 1.00 98.85 453 ASN A N 1
ATOM 3270 C CA . ASN A 1 469 ? 136.415 119.282 140.322 1.00 98.76 453 ASN A CA 1
ATOM 3271 C C . ASN A 1 469 ? 137.125 118.451 139.265 1.00 98.86 453 ASN A C 1
ATOM 3272 O O . ASN A 1 469 ? 138.305 118.652 138.972 1.00 98.59 453 ASN A O 1
ATOM 3277 N N . LEU A 1 470 ? 136.372 117.511 138.695 1.00 98.81 454 LEU A N 1
ATOM 3278 C CA . LEU A 1 470 ? 136.845 116.654 137.617 1.00 98.82 454 LEU A CA 1
ATOM 3279 C C . LEU A 1 470 ? 135.640 116.200 136.808 1.00 98.85 454 LEU A C 1
ATOM 3280 O O . LEU A 1 470 ? 134.668 115.698 137.378 1.00 98.69 454 LEU A O 1
ATOM 3285 N N . GLY A 1 471 ? 135.704 116.372 135.490 1.00 98.87 455 GLY A N 1
ATOM 3286 C CA . GLY A 1 471 ? 134.568 116.066 134.641 1.00 98.72 455 GLY A CA 1
ATOM 3287 C C . GLY A 1 471 ? 134.925 115.332 133.366 1.00 98.85 455 GLY A C 1
ATOM 3288 O O . GLY A 1 471 ? 135.806 115.763 132.619 1.00 98.65 455 GLY A O 1
ATOM 3289 N N . HIS A 1 472 ? 134.233 114.229 133.100 1.00 98.80 456 HIS A N 1
ATOM 3290 C CA . HIS A 1 472 ? 134.512 113.351 131.966 1.00 98.98 456 HIS A CA 1
ATOM 3291 C C . HIS A 1 472 ? 133.238 113.256 131.132 1.00 98.90 456 HIS A C 1
ATOM 3292 O O . HIS A 1 472 ? 132.454 112.315 131.277 1.00 98.79 456 HIS A O 1
ATOM 3299 N N . THR A 1 473 ? 133.042 114.225 130.246 1.00 98.83 457 THR A N 1
ATOM 3300 C CA . THR A 1 473 ? 131.829 114.329 129.451 1.00 98.86 457 THR A CA 1
ATOM 3301 C C . THR A 1 473 ? 132.025 113.669 128.093 1.00 98.85 457 THR A C 1
ATOM 3302 O O . THR A 1 473 ? 133.122 113.242 127.732 1.00 98.69 457 THR A O 1
ATOM 3306 N N . ARG A 1 474 ? 130.934 113.586 127.332 1.00 98.82 458 ARG A N 1
ATOM 3307 C CA . ARG A 1 474 ? 130.964 112.920 126.029 1.00 98.89 458 ARG A CA 1
ATOM 3308 C C . ARG A 1 474 ? 129.960 113.628 125.116 1.00 98.84 458 ARG A C 1
ATOM 3309 O O . ARG A 1 474 ? 128.779 113.277 125.085 1.00 98.56 458 ARG A O 1
ATOM 3317 N N . TYR A 1 475 ? 130.446 114.610 124.365 1.00 98.84 459 TYR A N 1
ATOM 3318 C CA . TYR A 1 475 ? 129.581 115.326 123.440 1.00 98.83 459 TYR A CA 1
ATOM 3319 C C . TYR A 1 475 ? 129.195 114.434 122.271 1.00 98.80 459 TYR A C 1
ATOM 3320 O O . TYR A 1 475 ? 129.990 113.613 121.803 1.00 98.50 459 TYR A O 1
ATOM 3329 N N . ASP A 1 476 ? 127.967 114.605 121.794 1.00 98.67 460 ASP A N 1
ATOM 3330 C CA . ASP A 1 476 ? 127.497 113.999 120.553 1.00 98.52 460 ASP A CA 1
ATOM 3331 C C . ASP A 1 476 ? 127.139 115.166 119.642 1.00 98.60 460 ASP A C 1
ATOM 3332 O O . ASP A 1 476 ? 125.984 115.592 119.579 1.00 98.00 460 ASP A O 1
ATOM 3337 N N . SER A 1 477 ? 128.140 115.679 118.938 1.00 98.45 461 SER A N 1
ATOM 3338 C CA . SER A 1 477 ? 127.954 116.870 118.124 1.00 98.34 461 SER A CA 1
ATOM 3339 C C . SER A 1 477 ? 127.091 116.570 116.910 1.00 98.48 461 SER A C 1
ATOM 3340 O O . SER A 1 477 ? 127.305 115.578 116.208 1.00 98.08 461 SER A O 1
ATOM 3343 N N . LYS A 1 478 ? 126.109 117.434 116.666 1.00 98.28 462 LYS A N 1
ATOM 3344 C CA . LYS A 1 478 ? 125.297 117.403 115.449 1.00 98.12 462 LYS A CA 1
ATOM 3345 C C . LYS A 1 478 ? 125.104 118.859 115.037 1.00 98.07 462 LYS A C 1
ATOM 3346 O O . LYS A 1 478 ? 124.162 119.520 115.480 1.00 96.91 462 LYS A O 1
ATOM 3352 N N . ARG A 1 479 ? 126.005 119.358 114.201 1.00 98.11 463 ARG A N 1
ATOM 3353 C CA . ARG A 1 479 ? 125.966 120.747 113.776 1.00 98.18 463 ARG A CA 1
ATOM 3354 C C . ARG A 1 479 ? 125.406 120.858 112.366 1.00 98.20 463 ARG A C 1
ATOM 3355 O O . ARG A 1 479 ? 125.345 119.883 111.614 1.00 97.77 463 ARG A O 1
ATOM 3363 N N . SER A 1 480 ? 124.991 122.069 112.018 1.00 97.88 464 SER A N 1
ATOM 3364 C CA . SER A 1 480 ? 124.442 122.361 110.706 1.00 97.57 464 SER A CA 1
ATOM 3365 C C . SER A 1 480 ? 125.286 123.427 110.027 1.00 97.73 464 SER A C 1
ATOM 3366 O O . SER A 1 480 ? 125.829 124.321 110.680 1.00 96.90 464 SER A O 1
ATOM 3369 N N . VAL A 1 481 ? 125.399 123.318 108.711 1.00 98.13 465 VAL A N 1
ATOM 3370 C CA . VAL A 1 481 ? 126.098 124.305 107.895 1.00 98.19 465 VAL A CA 1
ATOM 3371 C C . VAL A 1 481 ? 125.077 124.836 106.899 1.00 97.97 465 VAL A C 1
ATOM 3372 O O . VAL A 1 481 ? 124.883 124.278 105.817 1.00 97.15 465 VAL A O 1
ATOM 3376 N N . TYR A 1 482 ? 124.411 125.924 107.265 1.00 97.72 466 TYR A N 1
ATOM 3377 C CA . TYR A 1 482 ? 123.356 126.519 106.452 1.00 97.57 466 TYR A CA 1
ATOM 3378 C C . TYR A 1 482 ? 123.936 127.753 105.778 1.00 97.46 466 TYR A C 1
ATOM 3379 O O . TYR A 1 482 ? 124.030 128.821 106.386 1.00 96.85 466 TYR A O 1
ATOM 3388 N N . LEU A 1 483 ? 124.330 127.602 104.521 1.00 30.00 467 LEU A N 1
ATOM 3389 C CA . LEU A 1 483 ? 124.927 128.677 103.743 1.00 30.00 467 LEU A CA 1
ATOM 3390 C C . LEU A 1 483 ? 123.945 129.085 102.656 1.00 30.00 467 LEU A C 1
ATOM 3391 O O . LEU A 1 483 ? 123.525 128.247 101.851 1.00 30.00 467 LEU A O 1
ATOM 3396 N N . GLN A 1 484 ? 123.576 130.363 102.636 1.00 98.33 468 GLN A N 1
ATOM 3397 C CA . GLN A 1 484 ? 122.660 130.870 101.627 1.00 98.30 468 GLN A CA 1
ATOM 3398 C C . GLN A 1 484 ? 123.023 132.309 101.300 1.00 98.49 468 GLN A C 1
ATOM 3399 O O . GLN A 1 484 ? 123.588 133.027 102.129 1.00 98.15 468 GLN A O 1
ATOM 3405 N N . ALA A 1 485 ? 122.695 132.719 100.081 1.00 98.56 469 ALA A N 1
ATOM 3406 C CA . ALA A 1 485 ? 122.943 134.082 99.651 1.00 98.58 469 ALA A CA 1
ATOM 3407 C C . ALA A 1 485 ? 121.904 135.026 100.244 1.00 98.40 469 ALA A C 1
ATOM 3408 O O . ALA A 1 485 ? 120.814 134.617 100.651 1.00 97.81 469 ALA A O 1
ATOM 3410 N N . ALA A 1 486 ? 122.257 136.309 100.288 1.00 98.03 470 ALA A N 1
ATOM 3411 C CA . ALA A 1 486 ? 121.335 137.321 100.784 1.00 97.73 470 ALA A CA 1
ATOM 3412 C C . ALA A 1 486 ? 120.135 137.416 99.854 1.00 97.79 470 ALA A C 1
ATOM 3413 O O . ALA A 1 486 ? 120.244 137.932 98.737 1.00 96.18 470 ALA A O 1
ATOM 3415 N N . GLY A 1 487 ? 118.991 136.909 100.301 1.00 97.15 471 GLY A N 1
ATOM 3416 C CA . GLY A 1 487 ? 117.822 136.837 99.458 1.00 96.85 471 GLY A CA 1
ATOM 3417 C C . GLY A 1 487 ? 117.832 135.698 98.467 1.00 97.43 471 GLY A C 1
ATOM 3418 O O . GLY A 1 487 ? 116.873 135.558 97.698 1.00 95.35 471 GLY A O 1
ATOM 3419 N N . GLY A 1 488 ? 118.881 134.883 98.456 1.00 97.70 472 GLY A N 1
ATOM 3420 C CA . GLY A 1 488 ? 118.954 133.750 97.571 1.00 98.10 472 GLY A CA 1
ATOM 3421 C C . GLY A 1 488 ? 118.436 132.490 98.227 1.00 98.56 472 GLY A C 1
ATOM 3422 O O . GLY A 1 488 ? 118.071 132.477 99.406 1.00 98.01 472 GLY A O 1
ATOM 3423 N N . PRO A 1 489 ? 118.393 131.408 97.475 1.00 98.48 473 PRO A N 1
ATOM 3424 C CA . PRO A 1 489 ? 117.914 130.143 98.037 1.00 98.50 473 PRO A CA 1
ATOM 3425 C C . PRO A 1 489 ? 118.958 129.481 98.917 1.00 98.64 473 PRO A C 1
ATOM 3426 O O . PRO A 1 489 ? 120.018 130.058 99.176 1.00 98.27 473 PRO A O 1
ATOM 3430 N N . VAL A 1 490 ? 118.668 128.269 99.380 1.00 98.59 474 VAL A N 1
ATOM 3431 C CA . VAL A 1 490 ? 119.588 127.522 100.231 1.00 98.55 474 VAL A CA 1
ATOM 3432 C C . VAL A 1 490 ? 120.692 126.954 99.347 1.00 98.63 474 VAL A C 1
ATOM 3433 O O . VAL A 1 490 ? 120.465 126.008 98.590 1.00 98.47 474 VAL A O 1
ATOM 3437 N N . LEU A 1 491 ? 121.890 127.535 99.438 1.00 98.62 475 LEU A N 1
ATOM 3438 C CA . LEU A 1 491 ? 123.005 127.048 98.632 1.00 98.63 475 LEU A CA 1
ATOM 3439 C C . LEU A 1 491 ? 123.402 125.636 99.040 1.00 98.67 475 LEU A C 1
ATOM 3440 O O . LEU A 1 491 ? 123.616 124.769 98.186 1.00 97.98 475 LEU A O 1
ATOM 3445 N N . LEU A 1 492 ? 123.501 125.385 100.343 1.00 98.52 476 LEU A N 1
ATOM 3446 C CA . LEU A 1 492 ? 123.841 124.061 100.840 1.00 98.40 476 LEU A CA 1
ATOM 3447 C C . LEU A 1 492 ? 123.375 123.949 102.283 1.00 98.27 476 LEU A C 1
ATOM 3448 O O . LEU A 1 492 ? 123.507 124.900 103.056 1.00 97.29 476 LEU A O 1
ATOM 3453 N N . ASP A 1 493 ? 122.824 122.786 102.634 1.00 97.94 477 ASP A N 1
ATOM 3454 C CA . ASP A 1 493 ? 122.355 122.522 103.998 1.00 97.56 477 ASP A CA 1
ATOM 3455 C C . ASP A 1 493 ? 122.736 121.086 104.353 1.00 97.46 477 ASP A C 1
ATOM 3456 O O . ASP A 1 493 ? 121.976 120.149 104.097 1.00 96.19 477 ASP A O 1
ATOM 3461 N N . GLN A 1 494 ? 123.912 120.926 104.950 1.00 97.61 478 GLN A N 1
ATOM 3462 C CA . GLN A 1 494 ? 124.427 119.626 105.350 1.00 97.64 478 GLN A CA 1
ATOM 3463 C C . GLN A 1 494 ? 124.585 119.583 106.861 1.00 97.94 478 GLN A C 1
ATOM 3464 O O . GLN A 1 494 ? 124.990 120.571 107.481 1.00 97.38 478 GLN A O 1
ATOM 3470 N N . ARG A 1 495 ? 124.262 118.435 107.449 1.00 97.93 479 ARG A N 1
ATOM 3471 C CA . ARG A 1 495 ? 124.377 118.219 108.885 1.00 97.94 479 ARG A CA 1
ATOM 3472 C C . ARG A 1 495 ? 125.496 117.223 109.147 1.00 98.25 479 ARG A C 1
ATOM 3473 O O . ARG A 1 495 ? 125.471 116.104 108.625 1.00 97.66 479 ARG A O 1
ATOM 3481 N N . LEU A 1 496 ? 126.466 117.626 109.955 1.00 98.58 480 LEU A N 1
ATOM 3482 C CA . LEU A 1 496 ? 127.555 116.754 110.359 1.00 98.62 480 LEU A CA 1
ATOM 3483 C C . LEU A 1 496 ? 127.257 116.142 111.720 1.00 98.64 480 LEU A C 1
ATOM 3484 O O . LEU A 1 496 ? 126.436 116.645 112.490 1.00 98.09 480 LEU A O 1
ATOM 3489 N N . SER A 1 497 ? 127.937 115.037 112.007 1.00 98.61 481 SER A N 1
ATOM 3490 C CA . SER A 1 497 ? 127.822 114.361 113.289 1.00 98.65 481 SER A CA 1
ATOM 3491 C C . SER A 1 497 ? 129.213 114.001 113.785 1.00 98.73 481 SER A C 1
ATOM 3492 O O . SER A 1 497 ? 130.138 113.814 112.993 1.00 98.35 481 SER A O 1
ATOM 3495 N N . GLY A 1 498 ? 129.351 113.905 115.102 1.00 98.63 482 GLY A N 1
ATOM 3496 C CA . GLY A 1 498 ? 130.636 113.571 115.689 1.00 98.52 482 GLY A CA 1
ATOM 3497 C C . GLY A 1 498 ? 130.475 113.211 117.147 1.00 98.61 482 GLY A C 1
ATOM 3498 O O . GLY A 1 498 ? 129.436 113.462 117.763 1.00 98.09 482 GLY A O 1
ATOM 3499 N N . ASP A 1 499 ? 131.527 112.607 117.692 1.00 98.64 483 ASP A N 1
ATOM 3500 C CA . ASP A 1 499 ? 131.553 112.203 119.090 1.00 98.68 483 ASP A CA 1
ATOM 3501 C C . ASP A 1 499 ? 132.913 112.555 119.664 1.00 98.72 483 ASP A C 1
ATOM 3502 O O . ASP A 1 499 ? 133.942 112.185 119.092 1.00 98.01 483 ASP A O 1
ATOM 3507 N N . THR A 1 500 ? 132.919 113.265 120.788 1.00 98.83 484 THR A N 1
ATOM 3508 C CA . THR A 1 500 ? 134.160 113.631 121.451 1.00 98.89 484 THR A CA 1
ATOM 3509 C C . THR A 1 500 ? 133.988 113.519 122.955 1.00 98.86 484 THR A C 1
ATOM 3510 O O . THR A 1 500 ? 132.893 113.703 123.487 1.00 98.60 484 THR A O 1
ATOM 3514 N N . SER A 1 501 ? 135.087 113.209 123.634 1.00 98.86 485 SER A N 1
ATOM 3515 C CA . SER A 1 501 ? 135.140 113.182 125.086 1.00 98.71 485 SER A CA 1
ATOM 3516 C C . SER A 1 501 ? 136.125 114.245 125.543 1.00 98.85 485 SER A C 1
ATOM 3517 O O . SER A 1 501 ? 137.244 114.319 125.026 1.00 98.50 485 SER A O 1
ATOM 3520 N N . ALA A 1 502 ? 135.709 115.070 126.496 1.00 98.89 486 ALA A N 1
ATOM 3521 C CA . ALA A 1 502 ? 136.531 116.169 126.976 1.00 98.85 486 ALA A CA 1
ATOM 3522 C C . ALA A 1 502 ? 136.639 116.101 128.488 1.00 98.89 486 ALA A C 1
ATOM 3523 O O . ALA A 1 502 ? 135.622 116.027 129.183 1.00 98.74 486 ALA A O 1
ATOM 3525 N N . TRP A 1 503 ? 137.864 116.127 128.990 1.00 98.80 487 TRP A N 1
ATOM 3526 C CA . TRP A 1 503 ? 138.092 116.162 130.424 1.00 98.89 487 TRP A CA 1
ATOM 3527 C C . TRP A 1 503 ? 138.216 117.608 130.885 1.00 98.83 487 TRP A C 1
ATOM 3528 O O . TRP A 1 503 ? 138.482 118.516 130.096 1.00 98.54 487 TRP A O 1
ATOM 3539 N N . SER A 1 504 ? 138.007 117.817 132.182 1.00 98.79 488 SER A N 1
ATOM 3540 C CA . SER A 1 504 ? 138.121 119.148 132.760 1.00 98.60 488 SER A CA 1
ATOM 3541 C C . SER A 1 504 ? 138.428 119.027 134.242 1.00 98.79 488 SER A C 1
ATOM 3542 O O . SER A 1 504 ? 137.755 118.282 134.956 1.00 98.45 488 SER A O 1
ATOM 3545 N N . TRP A 1 505 ? 139.437 119.762 134.695 1.00 98.89 489 TRP A N 1
ATOM 3546 C CA . TRP A 1 505 ? 139.823 119.821 136.096 1.00 98.75 489 TRP A CA 1
ATOM 3547 C C . TRP A 1 505 ? 139.967 121.281 136.494 1.00 98.80 489 TRP A C 1
ATOM 3548 O O . TRP A 1 505 ? 139.738 122.187 135.691 1.00 98.59 489 TRP A O 1
ATOM 3559 N N . GLY A 1 506 ? 140.343 121.513 137.742 1.00 98.75 490 GLY A N 1
ATOM 3560 C CA . GLY A 1 506 ? 140.579 122.864 138.201 1.00 98.79 490 GLY A CA 1
ATOM 3561 C C . GLY A 1 506 ? 140.435 122.969 139.707 1.00 98.87 490 GLY A C 1
ATOM 3562 O O . GLY A 1 506 ? 140.412 121.968 140.423 1.00 98.54 490 GLY A O 1
ATOM 3563 N N . ALA A 1 507 ? 140.343 124.214 140.166 1.00 98.80 491 ALA A N 1
ATOM 3564 C CA . ALA A 1 507 ? 140.193 124.515 141.579 1.00 98.83 491 ALA A CA 1
ATOM 3565 C C . ALA A 1 507 ? 139.289 125.727 141.733 1.00 98.89 491 ALA A C 1
ATOM 3566 O O . ALA A 1 507 ? 138.878 126.351 140.752 1.00 98.66 491 ALA A O 1
ATOM 3568 N N . ARG A 1 508 ? 138.992 126.063 142.985 1.00 98.88 492 ARG A N 1
ATOM 3569 C CA . ARG A 1 508 ? 138.062 127.137 143.300 1.00 98.85 492 ARG A CA 1
ATOM 3570 C C . ARG A 1 508 ? 138.103 127.391 144.799 1.00 98.89 492 ARG A C 1
ATOM 3571 O O . ARG A 1 508 ? 138.467 126.503 145.573 1.00 98.66 492 ARG A O 1
ATOM 3579 N N . LEU A 1 509 ? 137.740 128.611 145.197 1.00 98.81 493 LEU A N 1
ATOM 3580 C CA . LEU A 1 509 ? 137.650 128.974 146.606 1.00 98.76 493 LEU A CA 1
ATOM 3581 C C . LEU A 1 509 ? 136.952 130.320 146.725 1.00 98.78 493 LEU A C 1
ATOM 3582 O O . LEU A 1 509 ? 137.153 131.199 145.887 1.00 98.42 493 LEU A O 1
ATOM 3587 N N . GLU A 1 510 ? 136.135 130.475 147.766 1.00 98.79 494 GLU A N 1
ATOM 3588 C CA . GLU A 1 510 ? 135.392 131.707 147.992 1.00 98.55 494 GLU A CA 1
ATOM 3589 C C . GLU A 1 510 ? 135.320 131.992 149.486 1.00 98.64 494 GLU A C 1
ATOM 3590 O O . GLU A 1 510 ? 135.737 131.181 150.316 1.00 98.30 494 GLU A O 1
ATOM 3596 N N . GLY A 1 511 ? 134.786 133.160 149.824 1.00 98.53 495 GLY A N 1
ATOM 3597 C CA . GLY A 1 511 ? 134.628 133.536 151.215 1.00 98.55 495 GLY A CA 1
ATOM 3598 C C . GLY A 1 511 ? 134.213 134.986 151.349 1.00 98.64 495 GLY A C 1
ATOM 3599 O O . GLY A 1 511 ? 134.017 135.699 150.360 1.00 98.19 495 GLY A O 1
ATOM 3600 N N . GLY A 1 512 ? 134.081 135.408 152.599 1.00 98.54 496 GLY A N 1
ATOM 3601 C CA . GLY A 1 512 ? 133.720 136.779 152.898 1.00 98.46 496 GLY A CA 1
ATOM 3602 C C . GLY A 1 512 ? 133.161 136.898 154.303 1.00 98.59 496 GLY A C 1
ATOM 3603 O O . GLY A 1 512 ? 133.236 135.968 155.104 1.00 97.74 496 GLY A O 1
ATOM 3604 N N . TYR A 1 513 ? 132.603 138.075 154.582 1.00 98.30 497 TYR A N 1
ATOM 3605 C CA . TYR A 1 513 ? 131.946 138.335 155.856 1.00 98.35 497 TYR A CA 1
ATOM 3606 C C . TYR A 1 513 ? 130.915 139.434 155.653 1.00 98.32 497 TYR A C 1
ATOM 3607 O O . TYR A 1 513 ? 131.023 140.231 154.718 1.00 97.95 497 TYR A O 1
ATOM 3616 N N . ASP A 1 514 ? 129.921 139.474 156.538 1.00 97.80 498 ASP A N 1
ATOM 3617 C CA . ASP A 1 514 ? 128.817 140.409 156.364 1.00 97.45 498 ASP A CA 1
ATOM 3618 C C . ASP A 1 514 ? 128.089 140.617 157.683 1.00 97.61 498 ASP A C 1
ATOM 3619 O O . ASP A 1 514 ? 128.207 139.817 158.614 1.00 96.29 498 ASP A O 1
ATOM 3624 N N . PHE A 1 515 ? 127.330 141.708 157.743 1.00 98.08 499 PHE A N 1
ATOM 3625 C CA . PHE A 1 515 ? 126.435 142.011 158.847 1.00 97.95 499 PHE A CA 1
ATOM 3626 C C . PHE A 1 515 ? 125.001 141.686 158.422 1.00 97.61 499 PHE A C 1
ATOM 3627 O O . PHE A 1 515 ? 124.764 141.092 157.366 1.00 96.67 499 PHE A O 1
ATOM 3635 N N . SER A 1 516 ? 124.029 142.062 159.250 1.00 97.11 500 SER A N 1
ATOM 3636 C CA . SER A 1 516 ? 122.636 141.797 158.924 1.00 96.62 500 SER A CA 1
ATOM 3637 C C . SER A 1 516 ? 121.738 142.761 159.683 1.00 97.04 500 SER A C 1
ATOM 3638 O O . SER A 1 516 ? 121.987 143.057 160.854 1.00 95.36 500 SER A O 1
ATOM 3641 N N . PHE A 1 517 ? 120.693 143.235 159.010 1.00 95.54 501 PHE A N 1
ATOM 3642 C CA . PHE A 1 517 ? 119.603 143.964 159.645 1.00 95.18 501 PHE A CA 1
ATOM 3643 C C . PHE A 1 517 ? 118.362 143.087 159.580 1.00 94.74 501 PHE A C 1
ATOM 3644 O O .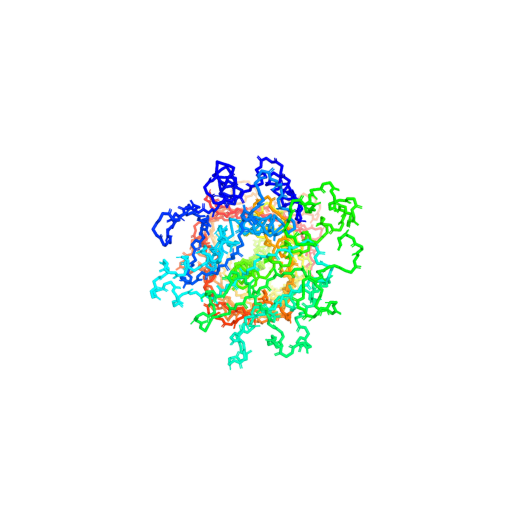 PHE A 1 517 ? 117.962 142.652 158.495 1.00 91.44 501 PHE A O 1
ATOM 3652 N N . GLY A 1 518 ? 117.757 142.830 160.735 1.00 92.20 502 GLY A N 1
ATOM 3653 C CA . GLY A 1 518 ? 116.652 141.897 160.797 1.00 91.57 502 GLY A CA 1
ATOM 3654 C C . GLY A 1 518 ? 117.119 140.461 160.690 1.00 92.16 502 GLY A C 1
ATOM 3655 O O . GLY A 1 518 ? 118.138 140.087 161.278 1.00 88.17 502 GLY A O 1
ATOM 3656 N N . GLU A 1 519 ? 116.386 139.647 159.937 1.00 90.71 503 GLU A N 1
ATOM 3657 C CA . GLU A 1 519 ? 116.686 138.228 159.820 1.00 90.44 503 GLU A CA 1
ATOM 3658 C C . GLU A 1 519 ? 117.548 137.883 158.613 1.00 92.30 503 GLU A C 1
ATOM 3659 O O . GLU A 1 519 ? 117.965 136.728 158.485 1.00 89.87 503 GLU A O 1
ATOM 3665 N N . LEU A 1 520 ? 117.833 138.840 157.736 1.00 94.46 504 LEU A N 1
ATOM 3666 C CA . LEU A 1 520 ? 118.495 138.568 156.466 1.00 95.47 504 LEU A CA 1
ATOM 3667 C C . LEU A 1 520 ? 119.884 139.190 156.453 1.00 96.13 504 LEU A C 1
ATOM 3668 O O . LEU A 1 520 ? 120.054 140.350 156.841 1.00 95.20 504 LEU A O 1
ATOM 3673 N N . ARG A 1 521 ? 120.867 138.420 155.996 1.00 97.28 505 ARG A N 1
ATOM 3674 C CA . ARG A 1 521 ? 122.246 138.865 155.887 1.00 97.19 505 ARG A CA 1
ATOM 3675 C C . ARG A 1 521 ? 122.622 139.053 154.423 1.00 97.76 505 ARG A C 1
ATOM 3676 O O . ARG A 1 521 ? 122.002 138.484 153.522 1.00 97.29 505 ARG A O 1
ATOM 3684 N N . SER A 1 522 ? 123.652 139.866 154.197 1.00 97.95 506 SER A N 1
ATOM 3685 C CA . SER A 1 522 ? 124.175 140.122 152.861 1.00 98.28 506 SER A CA 1
ATOM 3686 C C . SER A 1 522 ? 125.473 140.904 152.984 1.00 98.32 506 SER A C 1
ATOM 3687 O O . SER A 1 522 ? 125.592 141.771 153.851 1.00 97.83 506 SER A O 1
ATOM 3690 N N . GLY A 1 523 ? 126.434 140.604 152.112 1.00 98.44 507 GLY A N 1
ATOM 3691 C CA . GLY A 1 523 ? 127.705 141.290 152.129 1.00 98.50 507 GLY A CA 1
ATOM 3692 C C . GLY A 1 523 ? 128.655 140.836 151.040 1.00 98.77 507 GLY A C 1
ATOM 3693 O O . GLY A 1 523 ? 128.353 139.937 150.252 1.00 98.40 507 GLY A O 1
ATOM 3694 N N . PRO A 1 524 ? 129.833 141.453 150.983 1.00 98.70 508 PRO A N 1
ATOM 3695 C CA . PRO A 1 524 ? 130.773 141.137 149.903 1.00 98.78 508 PRO A CA 1
ATOM 3696 C C . PRO A 1 524 ? 131.328 139.727 150.022 1.00 98.79 508 PRO A C 1
ATOM 3697 O O . PRO A 1 524 ? 131.650 139.253 151.113 1.00 98.28 508 PRO A O 1
ATOM 3701 N N . LEU A 1 525 ? 131.437 139.062 148.874 1.00 98.79 509 LEU A N 1
ATOM 3702 C CA . LEU A 1 525 ? 132.093 137.769 148.759 1.00 98.63 509 LEU A CA 1
ATOM 3703 C C . LEU A 1 525 ? 133.119 137.836 147.638 1.00 98.77 509 LEU A C 1
ATOM 3704 O O . LEU A 1 525 ? 132.881 138.462 146.601 1.00 98.39 509 LEU A O 1
ATOM 3709 N N . ALA A 1 526 ? 134.263 137.205 147.859 1.00 98.81 510 ALA A N 1
ATOM 3710 C CA . ALA A 1 526 ? 135.326 137.144 146.871 1.00 98.89 510 ALA A CA 1
ATOM 3711 C C . ALA A 1 526 ? 135.618 135.688 146.551 1.00 98.85 510 ALA A C 1
ATOM 3712 O O . ALA A 1 526 ? 135.544 134.825 147.430 1.00 98.48 510 ALA A O 1
ATOM 3714 N N . GLY A 1 527 ? 135.948 135.416 145.292 1.00 98.75 511 GLY A N 1
ATOM 3715 C CA . GLY A 1 527 ? 136.194 134.051 144.873 1.00 98.78 511 GLY A CA 1
ATOM 3716 C C . GLY A 1 527 ? 137.215 133.974 143.761 1.00 98.88 511 GLY A C 1
ATOM 3717 O O . GLY A 1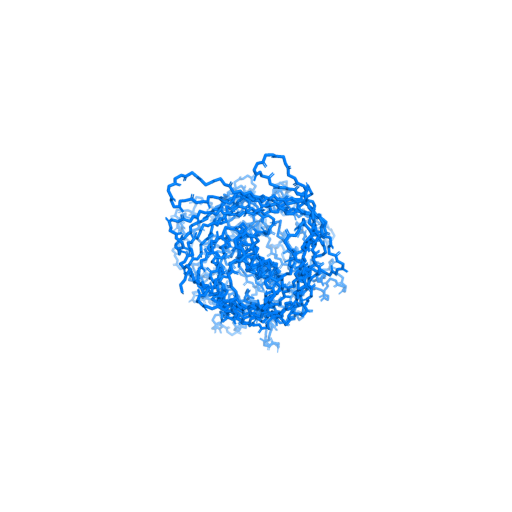 527 ? 137.545 134.972 143.113 1.00 98.55 511 GLY A O 1
ATOM 3718 N N . LEU A 1 528 ? 137.719 132.760 143.555 1.00 98.85 512 LEU A N 1
ATOM 3719 C CA . LEU A 1 528 ? 138.663 132.462 142.491 1.00 98.87 512 LEU A CA 1
ATOM 3720 C C . LEU A 1 528 ? 138.226 131.178 141.811 1.00 98.85 512 LEU A C 1
ATOM 3721 O O . LEU A 1 528 ? 138.015 130.165 142.482 1.00 98.61 512 LEU A O 1
ATOM 3726 N N . ASP A 1 529 ? 138.089 131.220 140.491 1.00 98.83 513 ASP A N 1
ATOM 3727 C CA . ASP A 1 529 ? 137.671 130.069 139.706 1.00 98.71 513 ASP A CA 1
ATOM 3728 C C . ASP A 1 529 ? 138.783 129.682 138.741 1.00 98.71 513 ASP A C 1
ATOM 3729 O O . ASP A 1 529 ? 139.385 130.545 138.097 1.00 98.50 513 ASP A O 1
ATOM 3734 N N . TYR A 1 530 ? 139.061 128.385 138.649 1.00 98.84 514 TYR A N 1
ATOM 3735 C CA . TYR A 1 530 ? 140.062 127.882 137.719 1.00 98.84 514 TYR A CA 1
ATOM 3736 C C . TYR A 1 530 ? 139.593 126.555 137.152 1.00 98.86 514 TYR A C 1
ATOM 3737 O O . TYR A 1 530 ? 139.161 125.676 137.902 1.00 98.77 514 TYR A O 1
ATOM 3746 N N . MET A 1 531 ? 139.692 126.413 135.833 1.00 98.84 515 MET A N 1
ATOM 3747 C CA . MET A 1 531 ? 139.303 125.185 135.147 1.00 98.84 515 MET A CA 1
ATOM 3748 C C . MET A 1 531 ? 140.116 125.078 133.868 1.00 98.86 515 MET A C 1
ATOM 3749 O O . MET A 1 531 ? 139.991 125.927 132.981 1.00 98.62 515 MET A O 1
ATOM 3754 N N . HIS A 1 532 ? 140.946 124.040 133.774 1.00 98.83 516 HIS A N 1
ATOM 3755 C CA . HIS A 1 532 ? 141.822 123.835 132.622 1.00 98.73 516 HIS A CA 1
ATOM 3756 C C . HIS A 1 532 ? 141.152 122.820 131.702 1.00 98.70 516 HIS A C 1
ATOM 3757 O O . HIS A 1 532 ? 141.461 121.631 131.711 1.00 98.59 516 HIS A O 1
ATOM 3764 N N . TYR A 1 533 ? 140.211 123.311 130.900 1.00 98.79 517 TYR A N 1
ATOM 3765 C CA . TYR A 1 533 ? 139.460 122.432 130.015 1.00 98.79 517 TYR A CA 1
ATOM 3766 C C . TYR A 1 533 ? 140.383 121.783 128.994 1.00 98.65 517 TYR A C 1
ATOM 3767 O O . TYR A 1 533 ? 141.345 122.394 128.523 1.00 98.22 517 TYR A O 1
ATOM 3776 N N . ARG A 1 534 ? 140.080 120.534 128.652 1.00 98.63 518 ARG A N 1
ATOM 3777 C CA . ARG A 1 534 ? 140.763 119.820 127.579 1.00 98.64 518 ARG A CA 1
ATOM 3778 C C . ARG A 1 534 ? 139.714 119.123 126.726 1.00 98.74 518 ARG A C 1
ATOM 3779 O O . ARG A 1 534 ? 139.068 118.176 127.184 1.00 98.46 518 ARG A O 1
ATOM 3787 N N . ILE A 1 535 ? 139.545 119.593 125.495 1.00 98.69 519 ILE A N 1
ATOM 3788 C CA . ILE A 1 535 ? 138.604 119.010 124.547 1.00 98.61 519 ILE A CA 1
ATOM 3789 C C . ILE A 1 535 ? 139.411 118.225 123.523 1.00 98.62 519 ILE A C 1
ATOM 3790 O O . ILE A 1 535 ? 140.169 118.803 122.738 1.00 98.24 519 ILE A O 1
ATOM 3795 N N . ASP A 1 536 ? 139.246 116.906 123.529 1.00 98.75 520 ASP A N 1
ATOM 3796 C CA . ASP A 1 536 ? 140.018 116.047 122.646 1.00 98.60 520 ASP A CA 1
ATOM 3797 C C . ASP A 1 536 ? 139.611 116.254 121.192 1.00 98.70 520 ASP A C 1
ATOM 3798 O O . ASP A 1 536 ? 138.484 116.650 120.886 1.00 98.47 520 ASP A O 1
ATOM 3803 N N . ASP A 1 537 ? 140.553 115.989 120.292 1.00 98.66 521 ASP A N 1
ATOM 3804 C CA . ASP A 1 537 ? 140.280 116.101 118.868 1.00 98.51 521 ASP A CA 1
ATOM 3805 C C . ASP A 1 537 ? 139.303 115.021 118.430 1.00 98.69 521 ASP A C 1
ATOM 3806 O O . ASP A 1 537 ? 139.354 113.883 118.904 1.00 98.24 521 ASP A O 1
ATOM 3811 N N . PHE A 1 538 ? 138.408 115.383 117.517 1.00 98.77 522 PHE A N 1
ATOM 3812 C CA . PHE A 1 538 ? 137.448 114.438 116.972 1.00 98.88 522 PHE A CA 1
ATOM 3813 C C . PHE A 1 538 ? 137.156 114.824 115.534 1.00 98.86 522 PHE A C 1
ATOM 3814 O O . PHE A 1 538 ? 137.129 116.009 115.198 1.00 98.66 522 PHE A O 1
ATOM 3822 N N . ARG A 1 539 ? 136.947 113.819 114.692 1.00 98.79 523 ARG A N 1
ATOM 3823 C CA . ARG A 1 539 ? 136.648 114.022 113.285 1.00 98.79 523 ARG A CA 1
ATOM 3824 C C . ARG A 1 539 ? 135.209 113.621 113.006 1.00 98.76 523 ARG A C 1
ATOM 3825 O O . ARG A 1 539 ? 134.728 112.603 113.512 1.00 98.41 523 ARG A O 1
ATOM 3833 N N . GLU A 1 540 ? 134.526 114.432 112.205 1.00 98.81 524 GLU A N 1
ATOM 3834 C CA . GLU A 1 540 ? 133.121 114.189 111.921 1.00 98.79 524 GLU A CA 1
ATOM 3835 C C . GLU A 1 540 ? 132.938 112.847 111.223 1.00 98.72 524 GLU A C 1
ATOM 3836 O O . GLU A 1 540 ? 133.734 112.459 110.364 1.00 97.92 524 GLU A O 1
ATOM 3842 N N . ASP A 1 541 ? 131.881 112.129 111.606 1.00 98.68 525 ASP A N 1
ATOM 3843 C CA . ASP A 1 541 ? 131.599 110.840 110.984 1.00 98.47 525 ASP A CA 1
ATOM 3844 C C . ASP A 1 541 ? 131.174 111.004 109.531 1.00 98.30 525 ASP A C 1
ATOM 3845 O O . ASP A 1 541 ? 131.567 110.206 108.672 1.00 96.36 525 ASP A O 1
ATOM 3850 N N . GLU A 1 542 ? 130.374 112.028 109.239 1.00 98.43 526 GLU A N 1
ATOM 3851 C CA . GLU A 1 542 ? 129.844 112.210 107.894 1.00 98.38 526 GLU A CA 1
ATOM 3852 C C . GLU A 1 542 ? 130.970 112.407 106.887 1.00 98.20 526 GLU A C 1
ATOM 3853 O O . GLU A 1 542 ? 131.980 113.053 107.177 1.00 97.11 526 GLU A O 1
ATOM 3859 N N . ALA A 1 543 ? 130.795 111.828 105.698 1.00 97.73 527 ALA A N 1
ATOM 3860 C CA . ALA A 1 543 ? 131.784 111.926 104.626 1.00 97.00 527 ALA A CA 1
ATOM 3861 C C . ALA A 1 543 ? 131.279 112.927 103.591 1.00 97.02 527 ALA A C 1
ATOM 3862 O O . ALA A 1 543 ? 130.674 112.573 102.580 1.00 94.84 527 ALA A O 1
ATOM 3864 N N . LEU A 1 544 ? 131.536 114.204 103.862 1.00 97.50 528 LEU A N 1
ATOM 3865 C CA . LEU A 1 544 ? 131.169 115.297 102.975 1.00 97.77 528 LEU A CA 1
ATOM 3866 C C . LEU A 1 544 ? 132.340 116.261 102.856 1.00 98.15 528 LEU A C 1
ATOM 3867 O O . LEU A 1 544 ? 133.361 116.124 103.535 1.00 97.75 528 LEU A O 1
ATOM 3872 N N . ARG A 1 545 ? 132.189 117.242 101.966 1.00 97.37 529 ARG A N 1
ATOM 3873 C CA . ARG A 1 545 ? 133.155 118.334 101.911 1.00 97.61 529 ARG A CA 1
ATOM 3874 C C . ARG A 1 545 ? 133.095 119.175 103.177 1.00 98.39 529 ARG A C 1
ATOM 3875 O O . ARG A 1 545 ? 134.127 119.630 103.681 1.00 98.06 529 ARG A O 1
ATOM 3883 N N . THR A 1 546 ? 131.893 119.381 103.708 1.00 98.50 530 THR A N 1
ATOM 3884 C CA . THR A 1 546 ? 131.681 120.259 104.847 1.00 98.76 530 THR A CA 1
ATOM 3885 C C . THR A 1 546 ? 132.085 119.634 106.177 1.00 98.88 530 THR A C 1
ATOM 3886 O O . THR A 1 546 ? 132.184 120.357 107.173 1.00 98.71 530 THR A O 1
ATOM 3890 N N . ALA A 1 547 ? 132.316 118.324 106.226 1.00 98.87 531 ALA A N 1
ATOM 3891 C CA . ALA A 1 547 ? 132.782 117.699 107.457 1.00 98.96 531 ALA A CA 1
ATOM 3892 C C . ALA A 1 547 ? 134.166 118.220 107.818 1.00 98.91 531 ALA A C 1
ATOM 3893 O O . ALA A 1 547 ? 134.995 118.479 106.943 1.00 98.82 531 ALA A O 1
ATOM 3895 N N . LEU A 1 548 ? 134.416 118.380 109.113 1.00 98.91 532 LEU A N 1
ATOM 3896 C CA . LEU A 1 548 ? 135.634 119.014 109.595 1.00 98.93 532 LEU A CA 1
ATOM 3897 C C . LEU A 1 548 ? 136.464 118.045 110.426 1.00 98.93 532 LEU A C 1
ATOM 3898 O O . LEU A 1 548 ? 135.993 116.993 110.863 1.00 98.77 532 LEU A O 1
ATOM 3903 N N . GLY A 1 549 ? 137.725 118.423 110.627 1.00 98.84 533 GLY A N 1
ATOM 3904 C CA . GLY A 1 549 ? 138.624 117.709 111.511 1.00 98.84 533 GLY A CA 1
ATOM 3905 C C . GLY A 1 549 ? 139.176 118.621 112.585 1.00 98.88 533 GLY A C 1
ATOM 3906 O O . GLY A 1 549 ? 139.941 119.542 112.289 1.00 98.66 533 GLY A O 1
ATOM 3907 N N . TYR A 1 550 ? 138.802 118.376 113.834 1.00 98.81 534 TYR A N 1
ATOM 3908 C CA . TYR A 1 550 ? 139.117 119.286 114.922 1.00 98.75 534 TYR A CA 1
ATOM 3909 C C . TYR A 1 550 ? 140.512 118.995 115.468 1.00 98.71 534 TYR A C 1
ATOM 3910 O O . TYR A 1 550 ? 141.286 118.230 114.888 1.00 98.22 534 TYR A O 1
ATOM 3919 N N . GLU A 1 551 ? 140.847 119.618 116.598 1.00 97.82 535 GLU A N 1
ATOM 3920 C CA . GLU A 1 551 ? 142.139 119.437 117.240 1.00 97.20 535 GLU A CA 1
ATOM 3921 C C . GLU A 1 551 ? 141.963 119.510 118.749 1.00 97.61 535 GLU A C 1
ATOM 3922 O O . GLU A 1 551 ? 140.950 119.998 119.254 1.00 96.91 535 GLU A O 1
ATOM 39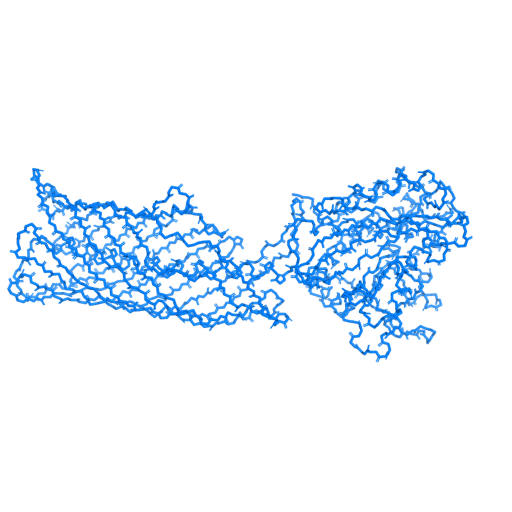28 N N . LYS A 1 552 ? 142.967 119.011 119.467 1.00 97.99 536 LYS A N 1
ATOM 3929 C CA . LYS A 1 552 ? 142.952 119.078 120.923 1.00 97.76 536 LYS A CA 1
ATOM 3930 C C . LYS A 1 552 ? 142.967 120.529 121.383 1.00 97.68 536 LYS A C 1
ATOM 3931 O O . LYS A 1 552 ? 143.753 121.341 120.888 1.00 96.43 536 LYS A O 1
ATOM 3937 N N . GLN A 1 553 ? 142.101 120.852 122.336 1.00 97.69 537 GLN A N 1
ATOM 3938 C CA . GLN A 1 553 ? 142.046 122.181 122.934 1.00 97.32 537 GLN A CA 1
ATOM 3939 C C . GLN A 1 553 ? 142.571 122.085 124.359 1.00 97.87 537 GLN A C 1
ATOM 3940 O O . GLN A 1 553 ? 141.953 121.439 125.211 1.00 97.32 537 GLN A O 1
ATOM 3946 N N . ASP A 1 554 ? 143.706 122.729 124.618 1.00 97.53 538 ASP A N 1
ATOM 3947 C CA . ASP A 1 554 ? 144.324 122.769 125.941 1.00 97.41 538 ASP A CA 1
ATOM 3948 C C . ASP A 1 554 ? 144.357 124.233 126.368 1.00 97.82 538 ASP A C 1
ATOM 3949 O O . ASP A 1 554 ? 145.346 124.937 126.150 1.00 96.50 538 ASP A O 1
ATOM 3954 N N . TYR A 1 555 ? 143.267 124.688 126.978 1.00 97.80 539 TYR A N 1
ATOM 3955 C CA . TYR A 1 555 ? 143.119 126.074 127.386 1.00 97.95 539 TYR A CA 1
ATOM 3956 C C . TYR A 1 555 ? 142.606 126.127 128.815 1.00 98.22 539 TYR A C 1
ATOM 3957 O O . TYR A 1 555 ? 141.922 125.211 129.279 1.00 97.99 539 TYR A O 1
ATOM 3966 N N . ASP A 1 556 ? 142.937 127.212 129.508 1.00 98.38 540 ASP A N 1
ATOM 3967 C CA . ASP A 1 556 ? 142.603 127.381 130.914 1.00 98.30 540 ASP A CA 1
ATOM 3968 C C . ASP A 1 556 ? 141.739 128.618 131.100 1.00 98.40 540 ASP A C 1
ATOM 3969 O O . ASP A 1 556 ? 141.911 129.620 130.399 1.00 97.65 540 ASP A O 1
ATOM 3974 N N . SER A 1 557 ? 140.809 128.540 132.047 1.00 98.45 541 SER A N 1
ATOM 3975 C CA . SER A 1 557 ? 139.965 129.664 132.423 1.00 98.49 541 SER A CA 1
ATOM 3976 C C . SER A 1 557 ? 140.242 130.023 133.874 1.00 98.66 541 SER A C 1
ATOM 3977 O O . SER A 1 557 ? 140.162 129.162 134.757 1.00 98.37 541 SER A O 1
ATOM 3980 N N . LEU A 1 558 ? 140.569 131.289 134.119 1.00 98.63 542 LEU A N 1
ATOM 3981 C CA . LEU A 1 558 ? 140.884 131.786 135.455 1.00 98.71 542 LEU A CA 1
ATOM 3982 C C . LEU A 1 558 ? 139.925 132.932 135.757 1.00 98.65 542 LEU A C 1
ATOM 3983 O O . LEU A 1 558 ? 140.208 134.093 135.450 1.00 98.36 542 LEU A O 1
ATOM 3988 N N . GLU A 1 559 ? 138.787 132.599 136.360 1.00 98.69 543 GLU A N 1
ATOM 3989 C CA . GLU A 1 559 ? 137.744 133.575 136.664 1.00 98.58 543 GLU A CA 1
ATOM 3990 C C . GLU A 1 559 ? 137.975 134.118 138.067 1.00 98.60 543 GLU A C 1
ATOM 3991 O O . GLU A 1 559 ? 137.418 133.624 139.047 1.00 98.39 543 GLU A O 1
ATOM 3997 N N . ALA A 1 560 ? 138.813 135.146 138.169 1.00 98.70 544 ALA A N 1
ATOM 3998 C CA . ALA A 1 560 ? 138.950 135.883 139.417 1.00 98.86 544 ALA A CA 1
ATOM 3999 C C . ALA A 1 560 ? 137.730 136.777 139.599 1.00 98.88 544 ALA A C 1
ATOM 4000 O O . ALA A 1 560 ? 137.321 137.473 138.665 1.00 98.58 544 ALA A O 1
ATOM 4002 N N . SER A 1 561 ? 137.146 136.758 140.795 1.00 98.78 545 SER A N 1
ATOM 4003 C CA . SER A 1 561 ? 135.844 137.370 141.009 1.00 98.61 545 SER A CA 1
ATOM 4004 C C . SER A 1 561 ? 135.859 138.296 142.215 1.00 98.70 545 SER A C 1
ATOM 4005 O O . SER A 1 561 ? 136.766 138.260 143.051 1.00 98.37 545 SER A O 1
ATOM 4008 N N . LEU A 1 562 ? 134.824 139.133 142.281 1.00 98.83 546 LEU A N 1
ATOM 4009 C CA . LEU A 1 562 ? 134.581 140.034 143.402 1.00 98.70 546 LEU A CA 1
ATOM 4010 C C . LEU A 1 562 ? 133.139 140.509 143.308 1.00 98.84 546 LEU A C 1
ATOM 4011 O O . LEU A 1 562 ? 132.711 140.970 142.247 1.00 98.46 546 LEU A O 1
ATOM 4016 N N . GLY A 1 563 ? 132.397 140.399 144.401 1.00 98.77 547 GLY A N 1
ATOM 4017 C CA . GLY A 1 563 ? 131.007 140.794 144.365 1.00 98.78 547 GLY A CA 1
ATOM 4018 C C . GLY A 1 563 ? 130.362 140.805 145.731 1.00 98.89 547 GLY A C 1
ATOM 4019 O O . GLY A 1 563 ? 131.039 140.856 146.757 1.00 98.68 547 GLY A O 1
ATOM 4020 N N . TRP A 1 564 ? 129.030 140.767 145.721 1.00 98.72 548 TRP A N 1
ATOM 4021 C CA . TRP A 1 564 ? 128.214 140.780 146.926 1.00 98.72 548 TRP A CA 1
ATOM 4022 C C . TRP A 1 564 ? 127.252 139.602 146.898 1.00 98.67 548 TRP A C 1
ATOM 4023 O O . TRP A 1 564 ? 126.824 139.154 145.832 1.00 98.25 548 TRP A O 1
ATOM 4034 N N . ARG A 1 565 ? 126.914 139.105 148.083 1.00 98.66 549 ARG A N 1
ATOM 4035 C CA . ARG A 1 565 ? 126.044 137.951 148.242 1.00 98.49 549 ARG A CA 1
ATOM 4036 C C . ARG A 1 565 ? 124.999 138.264 149.304 1.00 98.51 549 ARG A C 1
ATOM 4037 O O . ARG A 1 565 ? 125.125 139.232 150.053 1.00 98.12 549 ARG A O 1
ATOM 4045 N N . LEU A 1 566 ? 123.949 137.445 149.348 1.00 98.26 550 LEU A N 1
ATOM 4046 C CA . LEU A 1 566 ? 122.898 137.556 150.348 1.00 98.09 550 LEU A CA 1
ATOM 4047 C C . LEU A 1 566 ? 122.584 136.171 150.891 1.00 98.06 550 LEU A C 1
ATOM 4048 O O . LEU A 1 566 ? 122.760 135.165 150.200 1.00 97.42 550 LEU A O 1
ATOM 4053 N N . ARG A 1 567 ? 122.124 136.126 152.139 1.00 97.99 551 ARG A N 1
ATOM 4054 C CA . ARG A 1 567 ? 121.791 134.864 152.788 1.00 97.46 551 ARG A CA 1
ATOM 4055 C C . ARG A 1 567 ? 120.887 135.147 153.977 1.00 97.48 551 ARG A C 1
ATOM 4056 O O . ARG A 1 567 ? 121.250 135.935 154.854 1.00 96.60 551 ARG A O 1
ATOM 4064 N N . GLY A 1 568 ? 119.726 134.496 154.013 1.00 96.69 552 GLY A N 1
ATOM 4065 C CA . GLY A 1 568 ? 118.773 134.699 155.082 1.00 96.08 552 GLY A CA 1
ATOM 4066 C C . GLY A 1 568 ? 117.959 133.446 155.318 1.00 96.10 552 GLY A C 1
ATOM 4067 O O . GLY A 1 568 ? 118.143 132.428 154.649 1.00 94.81 552 GLY A O 1
ATOM 4068 N N . GLU A 1 569 ? 117.055 133.524 156.294 1.00 94.43 553 GLU A N 1
ATOM 4069 C CA . GLU A 1 569 ? 116.192 132.400 156.654 1.00 93.42 553 GLU A CA 1
ATOM 4070 C C . GLU A 1 569 ? 114.813 132.941 157.006 1.00 93.83 553 GLU A C 1
ATOM 4071 O O . GLU A 1 569 ? 114.663 133.659 157.999 1.00 91.95 553 GLU A O 1
ATOM 4077 N N . LEU A 1 570 ? 113.813 132.599 156.201 1.00 93.00 554 LEU A N 1
ATOM 4078 C CA . LEU A 1 570 ? 112.421 132.972 156.448 1.00 92.94 554 LEU A CA 1
ATOM 4079 C C . LEU A 1 570 ? 111.642 131.687 156.716 1.00 93.64 554 LEU A C 1
ATOM 4080 O O . LEU A 1 570 ? 111.113 131.059 155.798 1.00 92.45 554 LEU A O 1
ATOM 4085 N N . ALA A 1 571 ? 111.573 131.301 157.991 1.00 93.53 555 ALA A N 1
ATOM 4086 C CA . ALA A 1 571 ? 110.970 130.029 158.389 1.00 92.94 555 ALA A CA 1
ATOM 4087 C C . ALA A 1 571 ? 109.468 130.221 158.575 1.00 93.38 555 ALA A C 1
ATOM 4088 O O . ALA A 1 571 ? 108.950 130.319 159.689 1.00 90.65 555 ALA A O 1
ATOM 4090 N N . LEU A 1 572 ? 108.757 130.267 157.451 1.00 91.90 556 LEU A N 1
ATOM 4091 C CA . LEU A 1 572 ? 107.301 130.325 157.460 1.00 92.14 556 LEU A CA 1
ATOM 4092 C C . LEU A 1 572 ? 106.755 128.905 157.378 1.00 91.64 556 LEU A C 1
ATOM 4093 O O . LEU A 1 572 ? 107.023 128.186 156.409 1.00 83.03 556 LEU A O 1
ATOM 4098 N N . GLY A 1 573 ? 105.992 128.510 158.385 1.00 89.39 557 GLY A N 1
ATOM 4099 C CA . GLY A 1 573 ? 105.458 127.168 158.482 1.00 89.44 557 GLY A CA 1
ATOM 4100 C C . GLY A 1 573 ? 106.143 126.362 159.573 1.00 90.27 557 GLY A C 1
ATOM 4101 O O . GLY A 1 573 ? 107.175 126.744 160.127 1.00 83.29 557 GLY A O 1
ATOM 4102 N N . ALA A 1 574 ? 105.531 125.217 159.877 1.00 88.30 558 ALA A N 1
ATOM 4103 C CA . ALA A 1 574 ? 106.054 124.362 160.936 1.00 88.21 558 ALA A CA 1
ATOM 4104 C C . ALA A 1 574 ? 107.402 123.757 160.567 1.00 88.89 558 ALA A C 1
ATOM 4105 O O . ALA A 1 574 ? 108.301 123.693 161.413 1.00 82.05 558 ALA A O 1
ATOM 4107 N N . ARG A 1 575 ? 107.568 123.314 159.320 1.00 89.76 559 ARG A N 1
ATOM 4108 C CA . ARG A 1 575 ? 108.794 122.657 158.896 1.00 90.18 559 ARG A CA 1
ATOM 4109 C C . ARG A 1 575 ? 109.550 123.404 157.809 1.00 91.82 559 ARG A C 1
ATOM 4110 O O . ARG A 1 575 ? 110.716 123.076 157.560 1.00 88.19 559 ARG A O 1
ATOM 4118 N N . MET A 1 576 ? 108.933 124.383 157.155 1.00 93.69 560 MET A N 1
ATOM 4119 C CA . MET A 1 576 ? 109.551 125.065 156.028 1.00 94.71 560 MET A CA 1
ATOM 4120 C C . MET A 1 576 ? 110.459 126.183 156.518 1.00 94.72 560 MET A C 1
ATOM 4121 O O . MET A 1 576 ? 110.089 126.958 157.404 1.00 92.81 560 MET A O 1
ATOM 4126 N N . ARG A 1 577 ? 111.656 126.258 155.939 1.00 95.06 561 ARG A N 1
ATOM 4127 C CA . ARG A 1 577 ? 112.628 127.297 156.282 1.00 94.42 561 ARG A CA 1
ATOM 4128 C C . ARG A 1 577 ? 113.289 127.759 154.984 1.00 95.12 561 ARG A C 1
ATOM 4129 O O . ARG A 1 577 ? 114.295 127.192 154.549 1.00 94.56 561 ARG A O 1
ATOM 4137 N N . LEU A 1 578 ? 112.714 128.790 154.371 1.00 95.11 562 LEU A N 1
ATOM 4138 C CA . LEU A 1 578 ? 113.266 129.336 153.141 1.00 95.60 562 LEU A CA 1
ATOM 4139 C C . LEU A 1 578 ? 114.621 129.980 153.399 1.00 95.41 562 LEU A C 1
ATOM 4140 O O . LEU A 1 578 ? 114.909 130.454 154.500 1.00 94.75 562 LEU A O 1
ATOM 4145 N N . GLN A 1 579 ? 115.461 129.986 152.367 1.00 96.62 563 GLN A N 1
ATOM 4146 C CA . GLN A 1 579 ? 116.817 130.527 152.445 1.00 96.54 563 GLN A CA 1
ATOM 4147 C C . GLN A 1 579 ? 117.046 131.466 151.270 1.00 97.26 563 GLN A C 1
ATOM 4148 O O . GLN A 1 579 ? 117.622 131.071 150.247 1.00 97.11 563 GLN A O 1
ATOM 4154 N N . PRO A 1 580 ? 116.596 132.715 151.374 1.00 97.56 564 PRO A N 1
ATOM 4155 C CA . PRO A 1 580 ? 116.836 133.677 150.291 1.00 97.56 564 PRO A CA 1
ATOM 4156 C C . PRO A 1 580 ? 118.323 133.922 150.086 1.00 97.76 564 PRO A C 1
ATOM 4157 O O . PRO A 1 580 ? 119.098 133.981 151.043 1.00 97.15 564 PRO A O 1
ATOM 4161 N N . TYR A 1 581 ? 118.717 134.075 148.821 1.00 98.16 565 TYR A N 1
ATOM 4162 C CA . TYR A 1 581 ? 120.117 134.308 148.493 1.00 98.30 565 TYR A CA 1
ATOM 4163 C C . TYR A 1 581 ? 120.230 134.841 147.074 1.00 98.45 565 TYR A C 1
ATOM 4164 O O . TYR A 1 581 ? 119.534 134.373 146.171 1.00 98.27 565 TYR A O 1
ATOM 4173 N N . ALA A 1 582 ? 121.120 135.814 146.892 1.00 98.57 566 ALA A N 1
ATOM 4174 C CA . ALA A 1 582 ? 121.358 136.428 145.595 1.00 98.56 566 ALA A CA 1
ATOM 4175 C C . ALA A 1 582 ? 122.800 136.904 145.541 1.00 98.59 566 ALA A C 1
ATOM 4176 O O . ALA A 1 582 ? 123.448 137.096 146.572 1.00 98.21 566 ALA A O 1
ATOM 4178 N N . SER A 1 583 ? 123.299 137.095 144.323 1.00 98.57 567 SER A N 1
ATOM 4179 C CA . SER A 1 583 ? 124.688 137.473 144.112 1.00 98.41 567 SER A CA 1
ATOM 4180 C C . SER A 1 583 ? 124.786 138.494 142.991 1.00 98.62 567 SER A C 1
ATOM 4181 O O . SER A 1 583 ? 123.972 138.504 142.066 1.00 98.20 567 SER A O 1
ATOM 4184 N N . LEU A 1 584 ? 125.792 139.364 143.091 1.00 98.68 568 LEU A N 1
ATOM 4185 C CA . LEU A 1 584 ? 126.167 140.273 142.006 1.00 98.63 568 LEU A CA 1
ATOM 4186 C C . LEU A 1 584 ? 127.690 140.369 142.034 1.00 98.73 568 LEU A C 1
ATOM 4187 O O . LEU A 1 584 ? 128.256 141.211 142.735 1.00 98.38 568 LEU A O 1
ATOM 4192 N N . ARG A 1 585 ? 128.345 139.508 141.261 1.00 98.60 569 ARG A N 1
ATOM 4193 C CA . ARG A 1 585 ? 129.794 139.384 141.273 1.00 98.42 569 ARG A CA 1
ATOM 4194 C C . ARG A 1 585 ? 130.353 139.561 139.870 1.00 98.64 569 ARG A C 1
ATOM 4195 O O . ARG A 1 585 ? 129.785 139.061 138.896 1.00 98.16 569 ARG A O 1
ATOM 4203 N N . TRP A 1 586 ? 131.467 140.277 139.775 1.00 98.59 570 TRP A N 1
ATOM 4204 C CA . TRP A 1 586 ? 132.171 140.469 138.518 1.00 98.52 570 TRP A CA 1
ATOM 4205 C C . TRP A 1 586 ? 133.222 139.384 138.321 1.00 98.69 570 TRP A C 1
ATOM 4206 O O . TRP A 1 586 ? 133.611 138.682 139.255 1.00 98.43 570 TRP A O 1
ATOM 4217 N N . VAL A 1 587 ? 133.679 139.255 137.080 1.00 98.50 571 VAL A N 1
ATOM 4218 C CA . VAL A 1 587 ? 134.720 138.306 136.708 1.00 98.48 571 VAL A CA 1
ATOM 4219 C C . VAL A 1 587 ? 135.668 138.994 135.738 1.00 98.46 571 VAL A C 1
ATOM 4220 O O . VAL A 1 587 ? 135.229 139.679 134.809 1.00 97.96 571 VAL A O 1
ATOM 4224 N N . ARG A 1 588 ? 136.969 138.818 135.954 1.00 98.60 572 ARG A N 1
ATOM 4225 C CA . ARG A 1 588 ? 137.980 139.345 135.042 1.00 98.63 572 ARG A CA 1
ATOM 4226 C C . ARG A 1 588 ? 139.018 138.260 134.806 1.00 98.65 572 ARG A C 1
ATOM 4227 O O . ARG A 1 588 ? 139.795 137.935 135.708 1.00 98.31 572 ARG A O 1
ATOM 4235 N N . GLU A 1 589 ? 139.032 137.705 133.599 1.00 98.49 573 GLU A N 1
ATOM 4236 C CA . GLU A 1 589 ? 139.990 136.662 133.268 1.00 98.34 573 GLU A CA 1
ATOM 4237 C C . GLU A 1 589 ? 141.408 137.220 133.250 1.00 98.43 573 GLU A C 1
ATOM 4238 O O . GLU A 1 589 ? 141.650 138.334 132.780 1.00 97.97 573 GLU A O 1
ATOM 4244 N N . LEU A 1 590 ? 142.347 136.441 133.778 1.00 98.52 574 LEU A N 1
ATOM 4245 C CA . LEU A 1 590 ? 143.766 136.725 133.624 1.00 98.51 574 LEU A CA 1
ATOM 4246 C C . LEU A 1 590 ? 144.389 135.960 132.467 1.00 98.42 574 LEU A C 1
ATOM 4247 O O . LEU A 1 590 ? 145.594 136.089 132.233 1.00 97.50 574 LEU A O 1
ATOM 4252 N N . ALA A 1 591 ? 143.597 135.173 131.740 1.00 98.38 575 ALA A N 1
ATOM 4253 C CA . ALA A 1 591 ? 144.108 134.345 130.655 1.00 98.15 575 ALA A CA 1
ATOM 4254 C C . ALA A 1 591 ? 143.144 134.339 129.476 1.00 97.68 575 ALA A C 1
ATOM 4255 O O . ALA A 1 591 ? 142.260 135.196 129.384 1.00 93.36 575 ALA A O 1
ATOM 4257 N N . ASP A 1 592 ? 143.316 133.377 128.565 1.00 97.07 576 ASP A N 1
ATOM 4258 C CA . ASP A 1 592 ? 142.473 133.320 127.375 1.00 95.97 576 ASP A CA 1
ATOM 4259 C C . ASP A 1 592 ? 141.007 133.115 127.738 1.00 96.22 576 ASP A C 1
ATOM 4260 O O . ASP A 1 592 ? 140.118 133.685 127.096 1.00 91.91 576 ASP A O 1
ATOM 4265 N N . GLY A 1 593 ? 140.735 132.310 128.756 1.00 95.49 577 GLY A N 1
ATOM 4266 C CA . GLY A 1 593 ? 139.352 132.006 129.123 1.00 94.99 577 GLY A CA 1
ATOM 4267 C C . GLY A 1 593 ? 138.708 130.947 128.265 1.00 95.70 577 GLY A C 1
ATOM 4268 O O . GLY A 1 593 ? 138.148 129.979 128.786 1.00 92.89 577 GLY A O 1
ATOM 4269 N N . ARG A 1 594 ? 138.767 131.109 126.948 1.00 95.24 578 ARG A N 1
ATOM 4270 C CA . ARG A 1 594 ? 138.316 130.083 126.023 1.00 94.83 578 ARG A CA 1
ATOM 4271 C C . ARG A 1 594 ? 139.014 130.307 124.692 1.00 95.40 578 ARG A C 1
ATOM 4272 O O . ARG A 1 594 ? 139.286 131.446 124.306 1.00 94.14 578 ARG A O 1
ATOM 4280 N N . LEU A 1 595 ? 139.303 129.208 124.002 1.00 96.39 579 LEU A N 1
ATOM 4281 C CA . LEU A 1 595 ? 140.138 129.273 122.811 1.00 96.41 579 LEU A CA 1
ATOM 4282 C C . LEU A 1 595 ? 139.486 130.141 121.746 1.00 95.88 579 LEU A C 1
ATOM 4283 O O . LEU A 1 595 ? 138.278 130.064 121.509 1.00 93.22 579 LEU A O 1
ATOM 4288 N N . ASP A 1 596 ? 140.298 130.984 121.110 1.00 96.10 580 ASP A N 1
ATOM 4289 C CA . ASP A 1 596 ? 139.812 131.931 120.114 1.00 95.56 580 ASP A CA 1
ATOM 4290 C C . ASP A 1 596 ? 139.863 131.363 118.701 1.00 95.80 580 ASP A C 1
ATOM 4291 O O . ASP A 1 596 ? 138.855 131.370 117.989 1.00 93.37 580 ASP A O 1
ATOM 4296 N N . ASP A 1 597 ? 141.024 130.873 118.281 1.00 96.43 581 ASP A N 1
ATOM 4297 C CA . ASP A 1 597 ? 141.220 130.400 116.919 1.00 96.63 581 ASP A CA 1
ATOM 4298 C C . ASP A 1 597 ? 141.695 128.958 116.949 1.00 97.11 581 ASP A C 1
ATOM 4299 O O . ASP A 1 597 ? 142.616 128.618 117.699 1.00 95.87 581 ASP A O 1
ATOM 4304 N N . MET A 1 598 ? 141.068 128.115 116.137 1.00 96.85 582 MET A N 1
ATOM 4305 C CA . MET A 1 598 ? 141.409 126.705 116.048 1.00 96.75 582 MET A CA 1
ATOM 4306 C C . MET A 1 598 ? 141.912 126.386 114.648 1.00 97.33 582 MET A C 1
ATOM 4307 O O . MET A 1 598 ? 141.365 126.875 113.655 1.00 96.55 582 MET A O 1
ATOM 4312 N N . ASP A 1 599 ? 142.959 125.567 114.576 1.00 97.87 583 ASP A N 1
ATOM 4313 C CA . ASP A 1 599 ? 143.486 125.102 113.297 1.00 97.95 583 ASP A CA 1
ATOM 4314 C C . ASP A 1 599 ? 142.654 123.911 112.835 1.00 98.24 583 ASP A C 1
ATOM 4315 O O . ASP A 1 599 ? 142.801 122.801 113.356 1.00 97.77 583 ASP A O 1
ATOM 4320 N N . LEU A 1 600 ? 141.785 124.143 111.856 1.00 98.63 584 LEU A N 1
ATOM 4321 C CA . LEU A 1 600 ? 140.840 123.150 111.372 1.00 98.79 584 LEU A CA 1
ATOM 4322 C C . LEU A 1 600 ? 141.156 122.778 109.930 1.00 98.72 584 LEU A C 1
ATOM 4323 O O . LEU A 1 600 ? 141.584 123.616 109.137 1.00 98.52 584 LEU A O 1
ATOM 4328 N N . THR A 1 601 ? 140.937 121.508 109.596 1.00 98.84 585 THR A N 1
ATOM 4329 C CA . THR A 1 601 ? 141.120 121.014 108.238 1.00 98.81 585 THR A CA 1
ATOM 4330 C C . THR A 1 601 ? 139.830 120.356 107.778 1.00 98.97 585 THR A C 1
ATOM 4331 O O . THR A 1 601 ? 139.280 119.505 108.483 1.00 98.76 585 THR A O 1
ATOM 4335 N N . SER A 1 602 ? 139.350 120.751 106.602 1.00 98.86 586 SER A N 1
ATOM 4336 C CA . SER A 1 602 ? 138.129 120.180 106.055 1.00 98.74 586 SER A CA 1
ATOM 4337 C C . SER A 1 602 ? 138.400 118.795 105.484 1.00 98.76 586 SER A C 1
ATOM 4338 O O . SER A 1 602 ? 139.448 118.549 104.884 1.00 98.37 586 SER A O 1
ATOM 4341 N N . ARG A 1 603 ? 137.445 117.885 105.678 1.00 98.65 587 ARG A N 1
ATOM 4342 C CA . ARG A 1 603 ? 137.608 116.527 105.173 1.00 98.57 587 ARG A CA 1
ATOM 4343 C C . ARG A 1 603 ? 137.645 116.496 103.652 1.00 98.37 587 ARG A C 1
ATOM 4344 O O . ARG A 1 603 ? 138.235 115.583 103.065 1.00 97.55 587 ARG A O 1
ATOM 4352 N N . GLY A 1 604 ? 137.017 117.474 102.999 1.00 97.97 588 GLY A N 1
ATOM 4353 C CA . GLY A 1 604 ? 137.014 117.496 101.546 1.00 97.39 588 GLY A CA 1
ATOM 4354 C C . GLY A 1 604 ? 138.386 117.743 100.949 1.00 97.66 588 GLY A C 1
ATOM 4355 O O . GLY A 1 604 ? 138.787 117.068 99.997 1.00 95.46 588 GLY A O 1
ATOM 4356 N N . ASP A 1 605 ? 139.126 118.707 101.496 1.00 98.07 589 ASP A N 1
ATOM 4357 C CA . ASP A 1 605 ? 140.422 119.092 100.955 1.00 98.02 589 ASP A CA 1
ATOM 4358 C C . ASP A 1 605 ? 141.566 118.737 101.896 1.00 98.22 589 ASP A C 1
ATOM 4359 O O . ASP A 1 605 ? 142.501 118.037 101.497 1.00 97.21 589 ASP A O 1
ATOM 4364 N N . GLY A 1 606 ? 141.517 119.204 103.137 1.00 98.59 590 GLY A N 1
ATOM 4365 C CA . GLY A 1 606 ? 142.526 118.878 104.121 1.00 98.55 590 GLY A CA 1
ATOM 4366 C C . GLY A 1 606 ? 143.546 119.956 104.404 1.00 98.73 590 GLY A C 1
ATOM 4367 O O . GLY A 1 606 ? 144.498 119.696 105.148 1.00 98.03 590 GLY A O 1
ATOM 4368 N N . ARG A 1 607 ? 143.386 121.148 103.841 1.00 98.59 591 ARG A N 1
ATOM 4369 C CA . ARG A 1 607 ? 144.325 122.226 104.096 1.00 98.61 591 ARG A CA 1
ATOM 4370 C C . ARG A 1 607 ? 144.079 122.837 105.473 1.00 98.73 591 ARG A C 1
ATOM 4371 O O . ARG A 1 607 ? 142.996 122.721 106.052 1.00 98.42 591 ARG A O 1
ATOM 4379 N N . VAL A 1 608 ? 145.108 123.495 105.996 1.00 98.79 592 VAL A N 1
ATOM 4380 C CA . VAL A 1 608 ? 145.036 124.103 107.320 1.00 98.71 592 VAL A CA 1
ATOM 4381 C C . VAL A 1 608 ? 144.247 125.402 107.221 1.00 98.78 592 VAL A C 1
ATOM 4382 O O . VAL A 1 608 ? 144.641 126.328 106.505 1.00 98.37 592 VAL A O 1
ATOM 4386 N N . ARG A 1 609 ? 143.136 125.472 107.946 1.00 98.62 593 ARG A N 1
ATOM 4387 C CA . ARG A 1 609 ? 142.229 126.609 107.916 1.00 98.51 593 ARG A CA 1
ATOM 4388 C C . ARG A 1 609 ? 142.137 127.211 109.310 1.00 98.46 593 ARG A C 1
ATOM 4389 O O . ARG A 1 609 ? 141.882 126.495 110.283 1.00 97.81 593 ARG A O 1
ATOM 4397 N N . VAL A 1 610 ? 142.338 128.519 109.403 1.00 98.00 594 VAL A N 1
ATOM 4398 C CA . VAL A 1 610 ? 142.232 129.232 110.670 1.00 97.71 594 VAL A CA 1
ATOM 4399 C C . VAL A 1 610 ? 140.820 129.789 110.788 1.00 97.74 594 VAL A C 1
ATOM 4400 O O . VAL A 1 610 ? 140.422 130.665 110.014 1.00 96.67 594 VAL A O 1
ATOM 4404 N N . ALA A 1 611 ? 140.065 129.283 111.757 1.00 97.54 595 ALA A N 1
ATOM 4405 C CA . ALA A 1 611 ? 138.688 129.698 111.983 1.00 97.11 595 ALA A CA 1
ATOM 4406 C C . ALA A 1 611 ? 138.627 130.574 113.223 1.00 96.96 595 ALA A C 1
ATOM 4407 O O . ALA A 1 611 ? 139.167 130.210 114.272 1.00 95.47 595 ALA A O 1
ATOM 4409 N N . ASP A 1 612 ? 137.974 131.723 113.102 1.00 95.38 596 ASP A N 1
ATOM 4410 C CA . ASP A 1 612 ? 137.869 132.681 114.192 1.00 94.30 596 ASP A CA 1
ATOM 4411 C C . ASP A 1 612 ? 136.537 132.481 114.900 1.00 94.28 596 ASP A C 1
ATOM 4412 O O . ASP A 1 612 ? 135.477 132.560 114.269 1.00 92.26 596 ASP A O 1
ATOM 4417 N N . MET A 1 613 ? 136.593 132.220 116.202 1.00 92.69 597 MET A N 1
ATOM 4418 C CA . MET A 1 613 ? 135.398 132.057 117.016 1.00 92.03 597 MET A CA 1
ATOM 4419 C C . MET A 1 613 ? 134.935 133.362 117.642 1.00 89.59 597 MET A C 1
ATOM 4420 O O . MET A 1 613 ? 133.960 133.358 118.400 1.00 81.60 597 MET A O 1
ATOM 4425 N N . GLY A 1 614 ? 135.607 134.470 117.347 1.00 90.95 598 GLY A N 1
ATOM 4426 C CA . GLY A 1 614 ? 135.254 135.747 117.927 1.00 89.72 598 GLY A CA 1
ATOM 4427 C C . GLY A 1 614 ? 136.040 136.051 119.183 1.00 91.17 598 GLY A C 1
ATOM 4428 O O . GLY A 1 614 ? 136.859 135.265 119.666 1.00 87.46 598 GLY A O 1
ATOM 4429 N N . GLY A 1 615 ? 135.781 137.239 119.719 1.00 87.62 599 GLY A N 1
ATOM 4430 C CA . GLY A 1 615 ? 136.454 137.660 120.925 1.00 89.30 599 GLY A CA 1
ATOM 4431 C C . GLY A 1 615 ? 135.949 136.931 122.153 1.00 91.53 599 GLY A C 1
ATOM 4432 O O . GLY A 1 615 ? 134.863 136.353 122.176 1.00 89.05 599 GLY A O 1
ATOM 4433 N N . VAL A 1 616 ? 136.767 136.965 123.199 1.00 91.95 600 VAL A N 1
ATOM 4434 C CA . VAL A 1 616 ? 136.450 136.345 124.479 1.00 93.04 600 VAL A CA 1
ATOM 4435 C C . VAL A 1 616 ? 136.118 137.453 125.463 1.00 93.69 600 VAL A C 1
ATOM 4436 O O . VAL A 1 616 ? 136.961 138.313 125.748 1.00 91.76 600 VAL A O 1
ATOM 4440 N N . ASP A 1 617 ? 134.901 137.430 125.992 1.00 94.19 601 ASP A N 1
ATOM 4441 C CA . ASP A 1 617 ? 134.466 138.455 126.935 1.00 94.63 601 ASP A CA 1
ATOM 4442 C C . ASP A 1 617 ? 135.212 138.244 128.243 1.00 95.25 601 ASP A C 1
ATOM 4443 O O . ASP A 1 617 ? 134.851 137.385 129.049 1.00 93.99 601 ASP A O 1
ATOM 4448 N N . LYS A 1 618 ? 136.268 139.025 128.451 1.00 96.23 602 LYS A N 1
ATOM 4449 C CA . LYS A 1 618 ? 137.105 138.924 129.636 1.00 97.14 602 LYS A CA 1
ATOM 4450 C C . LYS A 1 618 ? 136.797 140.002 130.667 1.00 97.72 602 LYS A C 1
ATOM 4451 O O . LYS A 1 618 ? 137.567 140.173 131.617 1.00 96.92 602 LYS A O 1
ATOM 4457 N N . ASP A 1 619 ? 135.696 140.735 130.501 1.00 97.69 603 ASP A N 1
ATOM 4458 C CA . ASP A 1 619 ? 135.300 141.779 131.447 1.00 97.68 603 ASP A CA 1
ATOM 4459 C C . ASP A 1 619 ? 133.776 141.804 131.518 1.00 97.73 603 ASP A C 1
ATOM 4460 O O . ASP A 1 619 ? 133.113 142.380 130.651 1.00 96.37 603 ASP A O 1
ATOM 4465 N N . PHE A 1 620 ? 133.226 141.182 132.554 1.00 97.34 604 PHE A N 1
ATOM 4466 C CA . PHE A 1 620 ? 131.782 141.110 132.735 1.00 97.39 604 PHE A CA 1
ATOM 4467 C C . PHE A 1 620 ? 131.496 140.737 134.185 1.00 97.70 604 PHE A C 1
ATOM 4468 O O . PHE A 1 620 ? 132.384 140.778 135.041 1.00 97.54 604 PHE A O 1
ATOM 4476 N N . GLY A 1 621 ? 130.245 140.386 134.462 1.00 97.60 605 GLY A N 1
ATOM 4477 C CA . GLY A 1 621 ? 129.871 139.910 135.779 1.00 97.50 605 GLY A CA 1
ATOM 4478 C C . GLY A 1 621 ? 128.583 139.129 135.716 1.00 97.20 605 GLY A C 1
ATOM 4479 O O . GLY A 1 621 ? 127.725 139.384 134.865 1.00 96.42 605 GLY A O 1
ATOM 4480 N N . ARG A 1 622 ? 128.441 138.175 136.631 1.00 97.80 606 ARG A N 1
ATOM 4481 C CA . ARG A 1 622 ? 127.277 137.308 136.688 1.00 97.75 606 ARG A CA 1
ATOM 4482 C C . ARG A 1 622 ? 126.502 137.573 137.968 1.00 98.02 606 ARG A C 1
ATOM 4483 O O . ARG A 1 622 ? 127.062 138.030 138.968 1.00 97.68 606 ARG A O 1
ATOM 4491 N N . ALA A 1 623 ? 125.203 137.290 137.926 1.00 97.79 607 ALA A N 1
ATOM 4492 C CA . ALA A 1 623 ? 124.320 137.522 139.057 1.00 97.66 607 ALA A CA 1
ATOM 4493 C C . ALA A 1 623 ? 123.455 136.296 139.302 1.00 97.71 607 ALA A C 1
ATOM 4494 O O . ALA A 1 623 ? 123.122 135.555 138.375 1.00 97.20 607 ALA A O 1
ATOM 4496 N N . GLN A 1 624 ? 123.090 136.095 140.564 1.00 98.44 608 GLN A N 1
ATOM 4497 C CA . GLN A 1 624 ? 122.265 134.976 140.984 1.00 98.47 608 GLN A CA 1
ATOM 4498 C C . GLN A 1 624 ? 121.044 135.493 141.730 1.00 98.58 608 GLN A C 1
ATOM 4499 O O . GLN A 1 624 ? 121.041 136.605 142.263 1.00 98.34 608 GLN A O 1
ATOM 4505 N N . LEU A 1 625 ? 120.001 134.669 141.763 1.00 98.38 609 LEU A N 1
ATOM 4506 C CA . LEU A 1 625 ? 118.796 135.006 142.506 1.00 98.44 609 LEU A CA 1
ATOM 4507 C C . LEU A 1 625 ? 118.014 133.730 142.772 1.00 98.51 609 LEU A C 1
ATOM 4508 O O . LEU A 1 625 ? 118.034 132.797 141.967 1.00 98.22 609 LEU A O 1
ATOM 4513 N N . GLY A 1 626 ? 117.337 133.698 143.905 1.00 98.67 610 GLY A N 1
ATOM 4514 C CA . GLY A 1 626 ? 116.499 132.573 144.255 1.00 98.54 610 GLY A CA 1
ATOM 4515 C C . GLY A 1 626 ? 116.530 132.327 145.750 1.00 98.66 610 GLY A C 1
ATOM 4516 O O . GLY A 1 626 ? 117.038 133.132 146.525 1.00 98.20 610 GLY A O 1
ATOM 4517 N N . ALA A 1 627 ? 115.968 131.186 146.133 1.00 98.42 611 ALA A N 1
ATOM 4518 C CA . ALA A 1 627 ? 115.914 130.775 147.528 1.00 98.39 611 ALA A CA 1
ATOM 4519 C C . ALA A 1 627 ? 115.803 129.260 147.567 1.00 98.43 611 ALA A C 1
ATOM 4520 O O . ALA A 1 627 ? 115.506 128.612 146.561 1.00 97.93 611 ALA A O 1
ATOM 4522 N N . GLN A 1 628 ? 116.054 128.699 148.743 1.00 97.91 612 GLN A N 1
ATOM 4523 C CA . GLN A 1 628 ? 116.020 127.258 148.940 1.00 97.38 612 GLN A CA 1
ATOM 4524 C C . GLN A 1 628 ? 115.002 126.921 150.019 1.00 97.57 612 GLN A C 1
ATOM 4525 O O . GLN A 1 628 ? 115.049 127.477 151.121 1.00 96.71 612 GLN A O 1
ATOM 4531 N N . LEU A 1 629 ? 114.087 126.018 149.698 1.00 97.18 613 LEU A N 1
ATOM 4532 C CA . LEU A 1 629 ? 113.045 125.576 150.609 1.00 97.18 613 LEU A CA 1
ATOM 4533 C C . LEU A 1 629 ? 113.444 124.255 151.254 1.00 97.00 613 LEU A C 1
ATOM 4534 O O . LEU A 1 629 ? 114.380 123.583 150.818 1.00 96.62 613 LEU A O 1
ATOM 4539 N N . ALA A 1 630 ? 112.732 123.902 152.320 1.00 96.64 614 ALA A N 1
ATOM 4540 C CA . ALA A 1 630 ? 112.887 122.614 152.990 1.00 96.29 614 ALA A CA 1
ATOM 4541 C C . ALA A 1 630 ? 111.490 122.097 153.311 1.00 96.45 614 ALA A C 1
ATOM 4542 O O . ALA A 1 630 ? 110.857 122.563 154.262 1.00 95.57 614 ALA A O 1
ATOM 4544 N N . ILE A 1 631 ? 111.009 121.144 152.510 1.00 96.30 615 ILE A N 1
ATOM 4545 C CA . ILE A 1 631 ? 109.704 120.544 152.773 1.00 96.46 615 ILE A CA 1
ATOM 4546 C C . ILE A 1 631 ? 109.703 119.870 154.136 1.00 96.00 615 ILE A C 1
ATOM 4547 O O . ILE A 1 631 ? 108.755 120.008 154.918 1.00 94.51 615 ILE A O 1
ATOM 4552 N N . THR A 1 632 ? 110.767 119.132 154.437 1.00 95.55 616 THR A N 1
ATOM 4553 C CA . THR A 1 632 ? 110.993 118.547 155.751 1.00 95.08 616 THR A CA 1
ATOM 4554 C C . THR A 1 632 ? 112.442 118.808 156.136 1.00 94.39 616 THR A C 1
ATOM 4555 O O . THR A 1 632 ? 113.108 119.647 155.521 1.00 92.46 616 THR A O 1
ATOM 4559 N N . GLU A 1 633 ? 112.936 118.116 157.161 1.00 93.36 617 GLU A N 1
ATOM 4560 C CA . GLU A 1 633 ? 114.362 118.170 157.454 1.00 92.23 617 GLU A CA 1
ATOM 4561 C C . GLU A 1 633 ? 115.196 117.601 156.312 1.00 93.06 617 GLU A C 1
ATOM 4562 O O . GLU A 1 633 ? 116.379 117.937 156.193 1.00 91.20 617 GLU A O 1
ATOM 4568 N N . GLN A 1 634 ? 114.601 116.769 155.456 1.00 95.16 618 GLN A N 1
ATOM 4569 C CA . GLN A 1 634 ? 115.325 116.082 154.396 1.00 96.00 618 GLN A CA 1
ATOM 4570 C C . GLN A 1 634 ? 115.060 116.688 153.024 1.00 96.99 618 GLN A C 1
ATOM 4571 O O . GLN A 1 634 ? 115.999 117.094 152.335 1.00 96.40 618 GLN A O 1
ATOM 4577 N N . LEU A 1 635 ? 113.798 116.765 152.607 1.00 97.27 619 LEU A N 1
ATOM 4578 C CA . LEU A 1 635 ? 113.464 117.253 151.277 1.00 97.51 619 LEU A CA 1
ATOM 4579 C C . LEU A 1 635 ? 113.581 118.768 151.207 1.00 97.31 619 LEU A C 1
ATOM 4580 O O . LEU A 1 635 ? 113.343 119.471 152.193 1.00 96.67 619 LEU A O 1
ATOM 4585 N N . GLY A 1 636 ? 113.951 119.268 150.031 1.00 97.91 620 GLY A N 1
ATOM 4586 C CA . GLY A 1 636 ? 114.027 120.699 149.809 1.00 97.93 620 GLY A CA 1
ATOM 4587 C C . GLY A 1 636 ? 114.216 121.080 148.355 1.00 98.46 620 GLY A C 1
ATOM 4588 O O . GLY A 1 636 ? 115.108 120.557 147.684 1.00 98.15 620 GLY A O 1
ATOM 4589 N N . VAL A 1 637 ? 113.399 122.004 147.860 1.00 98.05 621 VAL A N 1
ATOM 4590 C CA . VAL A 1 637 ? 113.447 122.426 146.469 1.00 98.28 621 VAL A CA 1
ATOM 4591 C C . VAL A 1 637 ? 114.084 123.809 146.395 1.00 98.36 621 VAL A C 1
ATOM 4592 O O . VAL A 1 637 ? 114.344 124.454 147.409 1.00 97.93 621 VAL A O 1
ATOM 4596 N N . PHE A 1 638 ? 114.345 124.261 145.172 1.00 98.52 622 PHE A N 1
ATOM 4597 C CA . PHE A 1 638 ? 114.947 125.570 144.965 1.00 98.66 622 PHE A CA 1
ATOM 4598 C C . PHE A 1 638 ? 114.650 126.035 143.548 1.00 98.88 622 PHE A C 1
ATOM 4599 O O . PHE A 1 638 ? 114.229 125.255 142.692 1.00 98.69 622 PHE A O 1
ATOM 4607 N N . ALA A 1 639 ? 114.892 127.322 143.310 1.00 98.62 623 ALA A N 1
ATOM 4608 C CA . ALA A 1 639 ? 114.738 127.896 141.975 1.00 98.75 623 ALA A CA 1
ATOM 4609 C C . ALA A 1 639 ? 115.745 129.035 141.849 1.00 98.79 623 ALA A C 1
ATOM 4610 O O . ALA A 1 639 ? 115.477 130.157 142.287 1.00 98.37 623 ALA A O 1
ATOM 4612 N N . GLU A 1 640 ? 116.891 128.740 141.249 1.00 98.71 624 GLU A N 1
ATOM 4613 C CA . GLU A 1 640 ? 117.957 129.714 141.078 1.00 98.62 624 GLU A CA 1
ATOM 4614 C C . GLU A 1 640 ? 117.990 130.203 139.639 1.00 98.65 624 GLU A C 1
ATOM 4615 O O . GLU A 1 640 ? 117.809 129.421 138.702 1.00 98.19 624 GLU A O 1
ATOM 4621 N N . ALA A 1 641 ? 118.213 131.502 139.471 1.00 98.14 625 ALA A N 1
ATOM 4622 C CA . ALA A 1 641 ? 118.371 132.113 138.159 1.00 97.96 625 ALA A CA 1
ATOM 4623 C C . ALA A 1 641 ? 119.737 132.775 138.099 1.00 97.98 625 ALA A C 1
ATOM 4624 O O . ALA A 1 641 ? 120.021 133.692 138.875 1.00 97.37 625 ALA A O 1
ATOM 4626 N N . ASN A 1 642 ? 120.574 132.309 137.182 1.00 97.51 626 ASN A N 1
ATOM 4627 C CA . ASN A 1 642 ? 121.899 132.866 136.957 1.00 96.94 626 ASN A CA 1
ATOM 4628 C C . ASN A 1 642 ? 121.884 133.614 135.633 1.00 96.35 626 ASN A C 1
ATOM 4629 O O . ASN A 1 642 ? 121.414 133.082 134.623 1.00 94.90 626 ASN A O 1
ATOM 4634 N N . SER A 1 643 ? 122.383 134.847 135.640 1.00 95.63 627 SER A N 1
ATOM 4635 C CA . SER A 1 643 ? 122.313 135.707 134.461 1.00 95.15 627 SER A CA 1
ATOM 4636 C C . SER A 1 643 ? 123.632 136.458 134.320 1.00 95.61 627 SER A C 1
ATOM 4637 O O . SER A 1 643 ? 123.851 137.469 134.993 1.00 94.91 627 SER A O 1
ATOM 4640 N N . ARG A 1 644 ? 124.505 135.965 133.449 1.00 95.05 628 ARG A N 1
ATOM 4641 C CA . ARG A 1 644 ? 125.680 136.737 133.079 1.00 94.04 628 ARG A CA 1
ATOM 4642 C C . ARG A 1 644 ? 125.237 138.002 132.361 1.00 93.87 628 ARG A C 1
ATOM 4643 O O . ARG A 1 644 ? 124.340 137.963 131.516 1.00 92.55 628 ARG A O 1
ATOM 4651 N N . PHE A 1 645 ? 125.850 139.130 132.709 1.00 94.42 629 PHE A N 1
ATOM 4652 C CA . PHE A 1 645 ? 125.550 140.389 132.043 1.00 95.01 629 PHE A CA 1
ATOM 4653 C C . PHE A 1 645 ? 126.838 141.125 131.708 1.00 94.90 629 PHE A C 1
ATOM 4654 O O . PHE A 1 645 ? 127.705 141.304 132.569 1.00 93.84 629 PHE A O 1
ATOM 4662 N N . ALA A 1 646 ? 126.959 141.531 130.447 1.00 94.01 630 ALA A N 1
ATOM 4663 C CA . ALA A 1 646 ? 128.018 142.409 129.979 1.00 94.51 630 ALA A CA 1
ATOM 4664 C C . ALA A 1 646 ? 127.396 143.474 129.090 1.00 94.41 630 ALA A C 1
ATOM 4665 O O . ALA A 1 646 ? 126.514 143.178 128.278 1.00 92.44 630 ALA A O 1
ATOM 4667 N N . HIS A 1 647 ? 127.859 144.715 129.247 1.00 92.59 631 HIS A N 1
ATOM 4668 C CA . HIS A 1 647 ? 127.226 145.826 128.547 1.00 90.68 631 HIS A CA 1
ATOM 4669 C C . HIS A 1 647 ? 127.574 145.839 127.065 1.00 88.49 631 HIS A C 1
ATOM 4670 O O . HIS A 1 647 ? 126.777 146.317 126.249 1.00 84.17 631 HIS A O 1
ATOM 4677 N N . SER A 1 648 ? 128.745 145.322 126.694 1.00 89.64 632 SER A N 1
ATOM 4678 C CA . SER A 1 648 ? 129.174 145.347 125.298 1.00 87.97 632 SER A CA 1
ATOM 4679 C C . SER A 1 648 ? 128.703 144.110 124.535 1.00 86.49 632 SER A C 1
ATOM 4680 O O . SER A 1 648 ? 127.912 144.219 123.593 1.00 81.08 632 SER A O 1
ATOM 4683 N N . GLU A 1 649 ? 129.168 142.928 124.942 1.00 85.73 633 GLU A N 1
ATOM 4684 C CA . GLU A 1 649 ? 128.793 141.679 124.291 1.00 83.50 633 GLU A CA 1
ATOM 4685 C C . GLU A 1 649 ? 128.784 140.562 125.322 1.00 82.69 633 GLU A C 1
ATOM 4686 O O . GLU A 1 649 ? 129.706 140.449 126.134 1.00 77.62 633 GLU A O 1
ATOM 4692 N N . GLY A 1 650 ? 127.744 139.735 125.275 1.00 83.12 634 GLY A N 1
ATOM 4693 C CA . GLY A 1 650 ? 127.613 138.622 126.195 1.00 82.80 634 GLY A CA 1
ATOM 4694 C C . GLY A 1 650 ? 126.590 138.878 127.282 1.00 84.81 634 GLY A C 1
ATOM 4695 O O . GLY A 1 650 ? 126.888 139.543 128.278 1.00 81.47 634 GLY A O 1
ATOM 4696 N N . ASN A 1 651 ? 125.383 138.348 127.107 1.00 84.28 635 ASN A N 1
ATOM 4697 C CA . ASN A 1 651 ? 124.290 138.557 128.051 1.00 84.05 635 ASN A CA 1
ATOM 4698 C C . ASN A 1 651 ? 123.535 137.252 128.268 1.00 84.59 635 ASN A C 1
ATOM 4699 O O . ASN A 1 651 ? 122.305 137.208 128.249 1.00 80.41 635 ASN A O 1
ATOM 4704 N N . GLN A 1 652 ? 124.276 136.166 128.473 1.00 88.28 636 GLN A N 1
ATOM 4705 C CA . GLN A 1 652 ? 123.649 134.867 128.676 1.00 88.54 636 GLN A CA 1
ATOM 4706 C C . GLN A 1 652 ? 122.752 134.890 129.904 1.00 90.96 636 GLN A C 1
ATOM 4707 O O . GLN A 1 652 ? 123.056 135.540 130.907 1.00 90.47 636 GLN A O 1
ATOM 4713 N N . ALA A 1 653 ? 121.635 134.179 129.815 1.00 90.90 637 ALA A N 1
ATOM 4714 C CA . ALA A 1 653 ? 120.697 134.053 130.916 1.00 92.18 637 ALA A CA 1
ATOM 4715 C C . ALA A 1 653 ? 120.404 132.581 131.151 1.00 93.80 637 ALA A C 1
ATOM 4716 O O . ALA A 1 653 ? 120.550 131.752 130.251 1.00 92.73 637 ALA A O 1
ATOM 4718 N N . GLY A 1 654 ? 119.997 132.261 132.372 1.00 94.99 638 GLY A N 1
ATOM 4719 C CA . GLY A 1 654 ? 119.717 130.882 132.704 1.00 95.50 638 GLY A CA 1
ATOM 4720 C C . GLY A 1 654 ? 118.874 130.710 133.946 1.00 96.70 638 GLY A C 1
ATOM 4721 O O . GLY A 1 654 ? 119.066 131.415 134.940 1.00 96.39 638 GLY A O 1
ATOM 4722 N N . TYR A 1 655 ? 117.935 129.774 133.897 1.00 97.28 639 TYR A N 1
ATOM 4723 C CA . TYR A 1 655 ? 117.107 129.424 135.037 1.00 97.47 639 TYR A CA 1
ATOM 4724 C C . TYR A 1 655 ? 117.381 127.979 135.427 1.00 97.79 639 TYR A C 1
ATOM 4725 O O . TYR A 1 655 ? 117.922 127.198 134.643 1.00 97.47 639 TYR A O 1
ATOM 4734 N N . SER A 1 656 ? 117.014 127.633 136.657 1.00 98.13 640 SER A N 1
ATOM 4735 C CA . SER A 1 656 ? 117.290 126.301 137.170 1.00 98.23 640 SER A CA 1
ATOM 4736 C C . SER A 1 656 ? 116.372 126.021 138.348 1.00 98.53 640 SER A C 1
ATOM 4737 O O . SER A 1 656 ? 116.123 126.905 139.170 1.00 98.12 640 SER A O 1
ATOM 4740 N N . LEU A 1 657 ? 115.874 124.788 138.418 1.00 98.64 641 LEU A N 1
ATOM 4741 C CA . LEU A 1 657 ? 115.018 124.338 139.508 1.00 98.64 641 LEU A CA 1
ATOM 4742 C C . LEU A 1 657 ? 115.355 122.891 139.822 1.00 98.70 641 LEU A C 1
ATOM 4743 O O . LEU A 1 657 ? 115.467 122.069 138.909 1.00 98.32 641 LEU A O 1
ATOM 4748 N N . GLY A 1 658 ? 115.507 122.580 141.108 1.00 98.70 642 GLY A N 1
ATOM 4749 C CA . GLY A 1 658 ? 115.835 121.225 141.509 1.00 98.72 642 GLY A CA 1
ATOM 4750 C C . GLY A 1 658 ? 115.386 120.947 142.925 1.00 98.79 642 GLY A C 1
ATOM 4751 O O . GLY A 1 658 ? 115.000 121.850 143.671 1.00 98.37 642 GLY A O 1
ATOM 4752 N N . VAL A 1 659 ? 115.448 119.669 143.288 1.00 98.76 643 VAL A N 1
ATOM 4753 C CA . VAL A 1 659 ? 114.998 119.188 144.587 1.00 98.68 643 VAL A CA 1
ATOM 4754 C C . VAL A 1 659 ? 116.082 118.305 145.189 1.00 98.73 643 VAL A C 1
ATOM 4755 O O . VAL A 1 659 ? 116.660 117.458 144.500 1.00 98.42 643 VAL A O 1
ATOM 4759 N N . ASN A 1 660 ? 116.362 118.512 146.471 1.00 98.50 644 ASN A N 1
ATOM 4760 C CA . ASN A 1 660 ? 117.374 117.762 147.200 1.00 98.22 644 ASN A CA 1
ATOM 4761 C C . ASN A 1 660 ? 116.701 116.905 148.263 1.00 98.34 644 ASN A C 1
ATOM 4762 O O . ASN A 1 660 ? 115.950 117.421 149.096 1.00 97.72 644 ASN A O 1
ATOM 4767 N N . TRP A 1 661 ? 116.972 115.604 148.233 1.00 98.11 645 TRP A N 1
ATOM 4768 C CA . TRP A 1 661 ? 116.573 114.687 149.298 1.00 98.27 645 TRP A CA 1
ATOM 4769 C C . TRP A 1 661 ? 117.801 114.454 150.168 1.00 98.10 645 TRP A C 1
ATOM 4770 O O . TRP A 1 661 ? 118.657 113.629 149.842 1.00 97.43 645 TRP A O 1
ATOM 4781 N N . GLN A 1 662 ? 117.886 115.185 151.279 1.00 97.53 646 GLN A N 1
ATOM 4782 C CA . GLN A 1 662 ? 119.029 115.063 152.174 1.00 96.99 646 GLN A CA 1
ATOM 4783 C C . GLN A 1 662 ? 118.935 113.771 152.970 1.00 97.04 646 GLN A C 1
ATOM 4784 O O . GLN A 1 662 ? 118.443 113.768 154.102 1.00 95.73 646 GLN A O 1
ATOM 4790 N N . PHE A 1 663 ? 119.405 112.673 152.389 1.00 96.24 647 PHE A N 1
ATOM 4791 C CA . PHE A 1 663 ? 119.345 111.377 153.045 1.00 95.75 647 PHE A CA 1
ATOM 4792 C C . PHE A 1 663 ? 120.464 110.475 152.541 1.00 92.59 647 PHE A C 1
ATOM 4793 O O . PHE A 1 663 ? 120.725 110.404 151.341 1.00 84.35 647 PHE A O 1
#

Sequence (622 aa):
GYQYGEYAGETLERLITDYPGRYRGTASFAGASKLMQSRLGFGYQTSRQDFTWAGNRSSQNVIASAPGSSGKFLVLGAHYDTYYGRPTLQGLDDNASGAAVLTEIARNLGGIALENGLEVVGFGAEEEGLRGSRAYVESLDASQRANLLGMINLDSLVTGDKMYAHAGSNSVSNPALGAYREQILRIARELDIPLFTNPGLNAEYPAGTGCCSDGESFNGMDIPVLFIEATNWELGDLDGYEQTDNPAITWHDPAEDNKEVLTNALGQERIEQRMRDFSRLLTRLVLEQTNADLLASTASGGALARQMEDQLQRQHQALTRLHDRRWLTLLGSNRPVGSFDGEVGAEGEVSPDSGFDMPGNPESRRAGVHLLGDYRYSEALTLGGSLAFQRSRDKLDHGGRIEGDTWQLGLFGLYNDGGPEWLAGELNLGHTRYDSKRSVYLQAAGGPVLLDQRLSGDTSAWSWGARLEGGYDFSFGELRSGPLAGLDYMHYRIDDFREDEALRTALGYEKQDYDSLEASLGWRLRGELALGARMRLQPYASLRWVRELADGRLDDMDLTSRGDGRVRVADMGGVDKDFGRAQLGAQLAITEQLGVFAEANSRFAHSEGNQAGYSLGVNWQF

Organism: Pseudomonas aeruginosa (strain ATCC 15692 / DSM 22644 / CIP 104116 / JCM 14847 / LMG 12228 / 1C / PRS 101 / PAO1) (NCBI:txid208964)

GO terms:
  GO:0015474 autotransporter activity (F, IDA)
  GO:0048870 cell motility (P, IDA)
  GO:0004177 aminopeptidase activity (F, IMP)

B-factor: mean 93.73, std 10.5, range [10.97, 98.99]

Radius of gyration: 33.55 Å; Cα contacts (8 Å, |Δi|>4): 1600; chains: 1; bounding box: 46×42×105 Å

Solvent-accessible surface area: 25388 Å² total

InterPro domains:
  IPR005546 Autotransporter beta-domain [PF03797] (389-626)
  IPR005546 Autotransporter beta-domain [PS51208] (344-647)
  IPR005546 Autotransporter beta-domain [SM00869] (366-636)
  IPR006315 Outer membrane autotransporter barrel domain [TIGR01414] (479-647)
  IPR007484 Peptidase M28 [PF04389] (82-288)
  IPR036709 Autotransporter beta-domain superfamily [G3DSA:2.40.128.130] (331-647)
  IPR036709 Autotransporter beta-domain superfamily [SSF103515] (337-647)
  IPR045175 Peptidase M28 family [PTHR12147] (66-317)

Secondary structure (DSSP, 8-state):
---TTHHHHHHHHHHHHHS-S--TT-HHHHHHHHHHHHHH-TTS----EEEESSSS-EEEEEEEE---TTS--EEEE------TT-TT----TTTHHHHHHHHHHHHHTTT---SS-EEEEE--SGGGTSHHHHHHHHH--HHHHHT--EEEEEE--SS-SEEEEEE-GGGGT-TTTTHHHHHHHHHHHHTT---B-----STTS-TTB--SSTHHHHTTSSS-EEEEEEE-TTSTTTTSSS--SSS----S-TTS--HHHHHHHH-HHHHHHHHHHHHHHHHHHHHHHTTHHHHHHHHHHHHHHHHHHHHHHHHHHHHHHHHHHHHHHHTS----SSS---EEEEEEEEE-TT---STT--BEEEEEEEEEEE--GGGTEEEEEEEEEEE--EE-STT-EE-EEEEEEEEEEEE--SSS-EEEEEEEEEEEEEEEEEEEEEE-TTS-EEEEEEEEEEEEEEEEEEEEEEE--EEETTEEEEEEEEEEEEEEEE---B-SS-SSS-EE---EE--EEEEEEEEEEEE-B--SSS--BEEEEEEEEEEESS-SS--EEEEEETTT--EEEEE------EEEEEEEEEE--SSSSEEEEEEEEEEE-SSS---EEEEEEEEE--

Foldseek 3Di:
DDAQQPQLVVLLCCLQPVQAFAAFPDPSVVVNQVSLCVLLVFQWPKDKDKDADPPPGIDIKIKTKHDAQQLAEEEEEFESEFAPPDGPHGFRQWGSLVSSLLSLLSQFCHPFHFNHMYIYMHFHNCNVPLVRLLRVVVPDDPSNLVRHQEYEYETRLAAAPAKAKFKAQLCVPPVCQQVLRVLLVVLCVVVVHGYYFQCCPDVVGHGRHADSGSCVNVSVDSHHGMYIHRFDLVDDPSRRPRRDPFVLPHHGDRVDRHPVSCCVRVNPVRRSVSSSSSNLSVSLSCCLRSCSLVQLLLQQVLLLQQVVLVVVVVVVVVVVVVVVVVVLVCLPPLDAFDDAWKKKWKKKKWWDLVQCQRPFSWGKIKIWIKIWDWGDPPSFKIKIKMWIWMWIFTAGHPGWTKIKIKIKIKIKMKGHNSAQKIKMKMKMKMKIKIWGKTWRFDTRDPGHGSDIDIWTKIWIKMKIWMKMKIDGWDDDDFKTKFKMWMKTKMFIWTAWIWTPDQDQSTKTFHIDGGMWIWGKIWMKMWGWDQDDDAKIKIWMKIKMWTATPGQRGDAWTFMAGNNGGDTDIHGSDHDPRTWIKMKTKIKIAPHPFKIKIKMKMWTDDPPGGTTTMIMIIMMGRD